Protein AF-A0A660ULT2-F1 (afdb_monomer)

Sequence (397 aa):
MCGIPLDDIYMVLTPLHSQNFIDINDGIITNNRRLVTKPMWFNGTEISDKAQRAIRNEQVTVVAHNTGYIHCFYDTATIDAGRYQHFTQRLGGYLDAKLTHLNFANFLRSEGEYQKYFQFCRHRRGERMFVKAESLYGYEHGSRFRIHDETFDKLLADVSEEDYSPYQIEGRLCCEQLIGFAEYESIDIQNPQDKKKFATFISPFAQQDAEQCIRDLAEFLRVVPRLPQSPQEYKTADPIKLDPSWSREQVIEYLESIRDTNITADLAFYAYRDMTRCDWRPFVKAAIERCPVSIEKFADDSLEETYRQLIAMPNESIYDGPRLAQPDEVVNFNTGDGIEKAFTLANIIRKRNPDQPVKIDIHEKQDVVKTEKDYAFTTSKGLEQQIKISTDGIKVC

Secondary structure (DSSP, 8-state):
-----GGGEEEEE-SS-EEEEE-STT-EEEETTEEEEHHHHTS--HHHHHHHHHHHHSB--EEEETTEEEESS-SEE-S-HHHHHHHHHHHHHHTB----HHHHHHHHHH-GGGGGGEEEEEEETTEEEEEEHHHHHHHHHTSS--TTSTTHHHHHHHS-GGG-BSSPPTT-EEHHHHHHHHHHTT--TTSHHHHHHHHHHHHHHHGGGHHHHHHHHHHHHB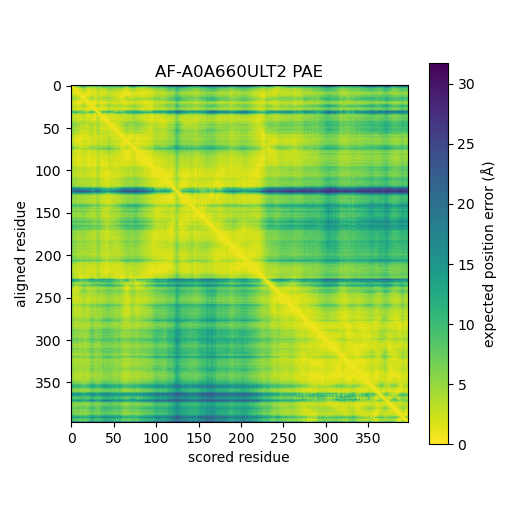---BPPPPPSEEPP-PPP---TT--HHHHHHHHHHTTTT-HHHHHHHHHHTBTTTS-HHHHHHHHHHS-HHHHHHTTTS-HHHHHHHHHHS-S--SS-TTB---HHHHHHHT---HHHHHHHHHHHHHHH-TTS-EEEEEETTEEEEESSSEEEEE--S---EEEEEETTEEEE-

Radius of gyration: 28.78 Å; Cα contacts (8 Å, |Δi|>4): 660; chains: 1; bounding box: 61×51×86 Å

Foldseek 3Di:
DPQQFLLQWKWFDFPVFIWIWGNDDLIWIDGPPDIAALCNCLQQDPVNVVVCCPQQPTARQWIAGLFWIFGQPALETRHDPVSVVVVLVSVQSSQAADDDQRSVQSLCSNVVVCQQQAWEWDQDPNAIKIARSNLLVVLVVVDPAGGPDPRNVVSVVPRDPVRIDSDDDPLHDYSVVLVVVCVVVVQDLLDPVSLVVSLVVSCSRCPPCSSVSSVSSSCSRGRDGNYRDNRNYHDGADGDGDRSPDDPVRSLVSLLVCVVRDVVSVVVCVVQQQVVRDDCQVVLCCQQPPQVQLLVVCVPPDLVRLLVQLQVFAQDQPDDALHADRLNCCVVVSHYHQVNSLSSSVNNVCVVPVAFKWKWFDAQFKIWTDGVDIRIGTGNRRDGWIWIQHPVGIDID

Nearest PDB structures (foldseek):
  4x5y-assembly1_A  TM=3.489E-01  e=6.558E-01  Homo sapiens
  6s2k-assembly2_B  TM=3.543E-01  e=1.727E+00  Homo sapiens
  3isr-assembly1_B  TM=3.098E-01  e=1.924E+00  Cytophaga hutchinsonii ATCC 33406
  5usl-assembly2_A  TM=3.147E-01  e=4.550E+00  Orthopoxvirus vaccinia

Structure (mmCIF, N/CA/C/O backbone):
data_AF-A0A660ULT2-F1
#
_entry.id   AF-A0A660ULT2-F1
#
loop_
_atom_site.group_PDB
_atom_site.id
_atom_site.type_symbol
_atom_site.label_atom_id
_atom_site.label_alt_id
_atom_site.label_comp_id
_atom_site.label_asym_id
_atom_site.label_entity_id
_atom_site.label_seq_id
_atom_site.pdbx_PDB_ins_code
_atom_site.Cartn_x
_atom_site.Cartn_y
_atom_site.Cartn_z
_atom_site.occupancy
_atom_site.B_iso_or_equiv
_atom_site.auth_seq_id
_atom_site.auth_comp_id
_atom_site.auth_asym_id
_atom_site.auth_atom_id
_atom_site.pdbx_PDB_model_num
ATOM 1 N N . MET A 1 1 ? -20.373 -5.732 -3.656 1.00 53.84 1 MET A N 1
ATOM 2 C CA . MET A 1 1 ? -19.097 -6.406 -3.327 1.00 53.84 1 MET A CA 1
ATOM 3 C C . MET A 1 1 ? -18.417 -6.821 -4.624 1.00 53.84 1 MET A C 1
ATOM 5 O O . MET A 1 1 ? -19.130 -7.184 -5.547 1.00 53.84 1 MET A O 1
ATOM 9 N N . CYS A 1 2 ? -17.086 -6.743 -4.724 1.00 67.62 2 CYS A N 1
ATOM 10 C CA . CYS A 1 2 ? -16.345 -7.010 -5.972 1.00 67.62 2 CYS A CA 1
ATOM 11 C C . CYS A 1 2 ? -16.186 -8.506 -6.317 1.00 67.62 2 CYS A C 1
ATOM 13 O O . CYS A 1 2 ? -15.529 -8.823 -7.300 1.00 67.62 2 CYS A O 1
ATOM 15 N N . GLY A 1 3 ? -16.765 -9.414 -5.519 1.00 82.75 3 GLY A N 1
ATOM 16 C CA . GLY A 1 3 ? -16.809 -10.852 -5.810 1.00 82.75 3 GLY A CA 1
ATOM 17 C C . GLY A 1 3 ? -15.472 -11.591 -5.696 1.00 82.75 3 GLY A C 1
ATOM 18 O O . GLY A 1 3 ? -15.374 -12.710 -6.182 1.00 82.75 3 GLY A O 1
ATOM 19 N N . ILE A 1 4 ? -14.453 -10.979 -5.086 1.00 88.00 4 ILE A N 1
ATOM 20 C CA . ILE A 1 4 ? -13.114 -11.566 -4.951 1.00 88.00 4 ILE A CA 1
ATOM 21 C C . ILE A 1 4 ? -13.084 -12.468 -3.703 1.00 88.00 4 ILE A C 1
ATOM 23 O O . ILE A 1 4 ? -13.373 -11.964 -2.612 1.00 88.00 4 ILE A O 1
ATOM 27 N N . PRO A 1 5 ? -12.761 -13.767 -3.835 1.00 91.12 5 PRO A N 1
ATOM 28 C CA . PRO A 1 5 ? -12.602 -14.676 -2.702 1.00 91.12 5 PRO A CA 1
ATOM 29 C C . PRO A 1 5 ? -11.465 -14.254 -1.766 1.00 91.12 5 PRO A C 1
ATOM 31 O O . PRO A 1 5 ? -10.470 -13.678 -2.200 1.00 91.12 5 PRO A O 1
ATOM 34 N N . LEU A 1 6 ? -11.568 -14.604 -0.478 1.00 91.25 6 LEU A N 1
ATOM 35 C CA . LEU A 1 6 ? -10.470 -14.369 0.468 1.00 91.25 6 LEU A CA 1
ATOM 36 C C . LEU A 1 6 ? -9.196 -15.162 0.130 1.00 91.25 6 LEU A C 1
ATOM 38 O O . LEU A 1 6 ? -8.112 -14.710 0.484 1.00 91.25 6 LEU A O 1
ATOM 42 N N . ASP A 1 7 ? -9.327 -16.298 -0.562 1.00 92.81 7 ASP A N 1
ATOM 43 C CA . ASP A 1 7 ? -8.207 -17.134 -1.029 1.00 92.81 7 ASP A CA 1
ATOM 44 C C . ASP A 1 7 ? -7.243 -16.388 -1.969 1.00 92.81 7 ASP A C 1
ATOM 46 O O . ASP A 1 7 ? -6.097 -16.808 -2.136 1.00 92.81 7 ASP A O 1
ATOM 50 N N . ASP A 1 8 ? -7.711 -15.298 -2.584 1.00 94.75 8 ASP A N 1
ATOM 51 C CA . ASP A 1 8 ? -6.944 -14.485 -3.526 1.00 94.75 8 ASP A CA 1
ATOM 52 C C . ASP A 1 8 ? -6.458 -13.172 -2.886 1.00 94.75 8 ASP A C 1
ATOM 54 O O . ASP A 1 8 ? -5.926 -12.307 -3.580 1.00 94.75 8 ASP A O 1
ATOM 58 N N . ILE A 1 9 ? -6.652 -12.968 -1.575 1.00 95.38 9 ILE A N 1
ATOM 59 C CA . ILE A 1 9 ? -6.327 -11.710 -0.887 1.00 95.38 9 ILE A CA 1
ATOM 60 C C . ILE A 1 9 ? -5.317 -11.954 0.232 1.00 95.38 9 ILE A C 1
ATOM 62 O O . ILE A 1 9 ? -5.575 -12.656 1.207 1.00 95.38 9 ILE A O 1
ATOM 66 N N . TYR A 1 10 ? -4.187 -11.260 0.136 1.00 96.88 10 TYR A N 1
ATOM 67 C CA . TYR A 1 10 ? -3.140 -11.242 1.148 1.00 96.88 10 TYR A CA 1
ATOM 68 C C . TYR A 1 10 ? -3.022 -9.846 1.745 1.00 96.88 10 TYR A C 1
ATOM 70 O O . TYR A 1 10 ? -2.784 -8.874 1.028 1.00 96.88 10 TYR A O 1
ATOM 78 N N . MET A 1 11 ? -3.136 -9.730 3.063 1.00 95.62 11 MET A N 1
ATOM 79 C CA . MET A 1 11 ? -2.822 -8.488 3.763 1.00 95.62 11 MET A CA 1
ATOM 80 C C . MET A 1 11 ? -1.318 -8.419 4.019 1.00 95.62 11 MET A C 1
ATOM 82 O O . MET A 1 11 ? -0.746 -9.325 4.619 1.00 95.62 11 MET A O 1
ATOM 86 N N . VAL A 1 12 ? -0.691 -7.329 3.594 1.00 95.69 12 VAL A N 1
ATOM 87 C CA . VAL A 1 12 ? 0.731 -7.024 3.755 1.00 95.69 12 VAL A CA 1
ATOM 88 C C . VAL A 1 12 ? 0.842 -5.827 4.690 1.00 95.69 12 VAL A C 1
ATOM 90 O O . VAL A 1 12 ? 0.453 -4.710 4.342 1.00 95.69 12 VAL A O 1
ATOM 93 N N . LEU A 1 13 ? 1.332 -6.065 5.903 1.00 94.25 13 LEU A N 1
ATOM 94 C CA . LEU A 1 13 ? 1.375 -5.067 6.967 1.00 94.25 13 LEU A CA 1
ATOM 95 C C . LEU A 1 13 ? 2.821 -4.690 7.278 1.00 94.25 13 LEU A C 1
ATOM 97 O O . LEU A 1 13 ? 3.690 -5.552 7.402 1.00 94.25 13 LEU A O 1
ATOM 101 N N . THR A 1 14 ? 3.060 -3.397 7.432 1.00 93.44 14 THR A N 1
ATOM 102 C CA . THR A 1 14 ? 4.305 -2.804 7.923 1.00 93.44 14 THR A CA 1
ATOM 103 C C . THR A 1 14 ? 4.004 -2.033 9.219 1.00 93.44 14 THR A C 1
ATOM 105 O O . THR A 1 14 ? 2.837 -1.884 9.590 1.00 93.44 14 THR A O 1
ATOM 108 N N . PRO A 1 15 ? 5.011 -1.500 9.939 1.00 88.69 15 PRO A N 1
ATOM 109 C CA . PRO A 1 15 ? 4.762 -0.711 11.148 1.00 88.69 15 PRO A CA 1
ATOM 110 C C . PRO A 1 15 ? 3.913 0.547 10.918 1.00 88.69 15 PRO A C 1
ATOM 112 O O . PRO A 1 15 ? 3.295 1.038 11.859 1.00 88.69 15 PRO A O 1
ATOM 115 N N . LEU A 1 16 ? 3.914 1.087 9.695 1.00 87.00 16 LEU A N 1
ATOM 116 C CA . LEU A 1 16 ? 3.269 2.361 9.364 1.00 87.00 16 LEU A CA 1
ATOM 117 C C . LEU A 1 16 ? 2.103 2.216 8.381 1.00 87.00 16 LEU A C 1
ATOM 119 O O . LEU A 1 16 ? 1.272 3.119 8.293 1.00 87.00 16 LEU A O 1
ATOM 123 N N . HIS A 1 17 ? 2.033 1.113 7.633 1.00 88.88 17 HIS A N 1
ATOM 124 C CA . HIS A 1 17 ? 1.099 0.968 6.525 1.00 88.88 17 HIS A CA 1
ATOM 125 C C . HIS A 1 17 ? 0.483 -0.428 6.464 1.00 88.88 17 HIS A C 1
ATOM 127 O O . HIS A 1 17 ? 1.099 -1.435 6.804 1.00 88.88 17 HIS A O 1
ATOM 133 N N . SER A 1 18 ? -0.741 -0.481 5.947 1.00 89.00 18 SER A N 1
ATOM 134 C CA . SER A 1 18 ? -1.387 -1.706 5.499 1.00 89.00 18 SER A CA 1
ATOM 135 C C . SER A 1 18 ? -1.649 -1.626 3.999 1.00 89.00 18 SER A C 1
ATOM 137 O O . SER A 1 18 ? -2.058 -0.591 3.458 1.00 89.00 18 SER A O 1
ATOM 139 N N . GLN A 1 19 ? -1.381 -2.727 3.312 1.00 93.06 19 GLN A N 1
ATOM 140 C CA . GLN A 1 19 ? -1.685 -2.920 1.903 1.00 93.06 19 GLN A CA 1
ATOM 141 C C . GLN A 1 19 ? -2.324 -4.295 1.729 1.00 93.06 19 GLN A C 1
ATOM 143 O O . GLN A 1 19 ? -2.061 -5.201 2.513 1.00 93.06 19 GLN A O 1
ATOM 148 N N . ASN A 1 20 ? -3.143 -4.466 0.697 1.00 94.94 20 ASN A N 1
ATOM 149 C CA . ASN A 1 20 ? -3.582 -5.795 0.275 1.00 94.94 20 ASN A CA 1
ATOM 150 C C . ASN A 1 20 ? -2.969 -6.098 -1.082 1.00 94.94 20 ASN A C 1
ATOM 152 O O . ASN A 1 20 ? -3.043 -5.256 -1.977 1.00 94.94 20 ASN A O 1
ATOM 156 N N . PHE A 1 21 ? -2.399 -7.284 -1.233 1.00 96.88 21 PHE A N 1
ATOM 157 C CA . PHE A 1 21 ? -2.080 -7.866 -2.523 1.00 96.88 21 PHE A CA 1
ATOM 158 C C . PHE A 1 21 ? -3.219 -8.801 -2.920 1.00 96.88 21 PHE A C 1
ATOM 160 O O . PHE A 1 21 ? -3.549 -9.731 -2.186 1.00 96.88 21 PHE A O 1
ATOM 167 N N . ILE A 1 22 ? -3.832 -8.524 -4.063 1.00 96.31 22 ILE A N 1
ATOM 168 C CA . ILE A 1 22 ? -4.919 -9.309 -4.630 1.00 96.31 22 ILE A CA 1
ATOM 169 C C . ILE A 1 22 ? -4.353 -10.089 -5.812 1.00 96.31 22 ILE A C 1
ATOM 171 O O . ILE A 1 22 ? -3.901 -9.491 -6.796 1.00 96.31 22 ILE A O 1
ATOM 175 N N . ASP A 1 23 ? -4.380 -11.412 -5.716 1.00 95.88 23 ASP A N 1
ATOM 176 C CA . ASP A 1 23 ? -3.823 -12.323 -6.705 1.00 95.88 23 ASP A CA 1
ATOM 177 C C . ASP A 1 23 ? -4.794 -12.594 -7.860 1.00 95.88 23 ASP A C 1
ATOM 179 O O . ASP A 1 23 ? -5.289 -13.697 -8.066 1.00 95.88 23 ASP A O 1
ATOM 183 N N . ILE A 1 24 ? -5.065 -11.552 -8.641 1.00 92.69 24 ILE A N 1
ATOM 184 C CA . ILE A 1 24 ? -5.845 -11.646 -9.877 1.00 92.69 24 ILE A CA 1
ATOM 185 C C . ILE A 1 24 ? -5.039 -11.094 -11.050 1.00 92.69 24 ILE A C 1
ATOM 187 O O . ILE A 1 24 ? -4.365 -10.071 -10.925 1.00 92.69 24 ILE A O 1
ATOM 191 N N . ASN A 1 25 ? -5.127 -11.743 -12.214 1.00 91.56 25 ASN A N 1
ATOM 192 C CA . ASN A 1 25 ? -4.353 -11.392 -13.412 1.00 91.56 25 ASN A CA 1
ATOM 193 C C . ASN A 1 25 ? -2.836 -11.331 -13.125 1.00 91.56 25 ASN A C 1
ATOM 195 O O . ASN A 1 25 ? -2.246 -12.343 -12.758 1.00 91.56 25 ASN A O 1
ATOM 199 N N . ASP A 1 26 ? -2.206 -10.160 -13.259 1.00 92.75 26 ASP A N 1
ATOM 200 C CA . ASP A 1 26 ? -0.787 -9.924 -12.939 1.00 92.75 26 ASP A CA 1
ATOM 201 C C . ASP A 1 26 ? -0.552 -9.444 -11.494 1.00 92.75 26 ASP A C 1
ATOM 203 O O . ASP A 1 26 ? 0.577 -9.122 -11.123 1.00 92.75 26 ASP A O 1
ATOM 207 N N . GLY A 1 27 ? -1.611 -9.386 -10.684 1.00 95.19 27 GLY A N 1
ATOM 208 C CA . GLY A 1 27 ? -1.611 -8.870 -9.321 1.00 95.19 27 GLY A CA 1
ATOM 209 C C . GLY A 1 27 ? -2.088 -7.419 -9.233 1.00 95.19 27 GLY A C 1
ATOM 210 O O . GLY A 1 27 ? -1.923 -6.609 -10.153 1.00 95.19 27 GLY A O 1
ATOM 211 N N . ILE A 1 28 ? -2.691 -7.087 -8.094 1.00 95.50 28 ILE A N 1
ATOM 212 C CA . ILE A 1 28 ? -3.147 -5.737 -7.760 1.00 95.50 28 ILE A CA 1
ATOM 213 C C . ILE A 1 28 ? -2.756 -5.432 -6.320 1.00 95.50 28 ILE A C 1
ATOM 215 O O . ILE A 1 28 ? -3.040 -6.221 -5.425 1.00 95.50 28 ILE A O 1
ATOM 219 N N . ILE A 1 29 ? -2.164 -4.264 -6.077 1.00 94.69 29 ILE A N 1
ATOM 220 C CA . ILE A 1 29 ? -1.957 -3.759 -4.718 1.00 94.69 29 ILE A CA 1
ATOM 221 C C . ILE A 1 29 ? -2.985 -2.682 -4.408 1.00 94.69 29 ILE A C 1
ATOM 223 O O . ILE A 1 29 ? -3.117 -1.696 -5.132 1.00 94.69 29 ILE A O 1
ATOM 227 N N . THR A 1 30 ? -3.692 -2.842 -3.294 1.00 91.25 30 THR A N 1
ATOM 228 C CA . THR A 1 30 ? -4.586 -1.815 -2.755 1.00 91.25 30 THR A CA 1
ATOM 229 C C . THR A 1 30 ? -4.020 -1.217 -1.476 1.00 91.25 30 THR A C 1
ATOM 231 O O . THR A 1 30 ? -3.455 -1.939 -0.656 1.00 91.25 30 THR A O 1
ATOM 234 N N . ASN A 1 31 ? -4.208 0.083 -1.275 1.00 81.50 31 ASN A N 1
ATOM 235 C CA . ASN A 1 31 ? -4.031 0.745 0.020 1.00 81.50 31 ASN A CA 1
ATOM 236 C C . ASN A 1 31 ? -5.267 1.604 0.345 1.00 81.50 31 ASN A C 1
ATOM 238 O O . ASN A 1 31 ? -6.187 1.676 -0.468 1.00 81.50 31 ASN A O 1
ATOM 242 N N . ASN A 1 32 ? -5.259 2.306 1.486 1.00 67.81 32 ASN A N 1
ATOM 243 C CA . ASN A 1 32 ? -6.368 3.132 2.000 1.00 67.81 32 ASN A CA 1
ATOM 244 C C . ASN A 1 32 ? -7.081 4.052 0.984 1.00 67.81 32 ASN A C 1
ATOM 246 O O . ASN A 1 32 ? -8.188 4.499 1.270 1.00 67.81 32 ASN A O 1
ATOM 250 N N . ARG A 1 33 ? -6.473 4.401 -0.161 1.00 73.38 33 ARG A N 1
ATOM 251 C CA . ARG A 1 33 ? -7.093 5.281 -1.172 1.00 73.38 33 ARG A CA 1
ATOM 252 C C . ARG A 1 33 ? -6.867 4.862 -2.625 1.00 73.38 33 ARG A C 1
ATOM 254 O O . ARG A 1 33 ? -7.247 5.612 -3.521 1.00 73.38 33 ARG A O 1
ATOM 261 N N . ARG A 1 34 ? -6.177 3.749 -2.891 1.00 82.88 34 ARG A N 1
ATOM 262 C CA . ARG A 1 34 ? -5.685 3.435 -4.243 1.00 82.88 34 ARG A CA 1
ATOM 263 C C . ARG A 1 34 ? -5.781 1.955 -4.551 1.00 82.88 34 ARG A C 1
ATOM 265 O O . ARG A 1 34 ? -5.503 1.123 -3.695 1.00 82.88 34 ARG A O 1
ATOM 272 N N . LEU A 1 35 ? -6.085 1.673 -5.810 1.00 90.12 35 LEU A N 1
ATOM 273 C CA . LEU A 1 35 ? -5.915 0.381 -6.451 1.00 90.12 35 LEU A CA 1
ATOM 274 C C . LEU A 1 35 ? -4.828 0.557 -7.510 1.00 90.12 35 LEU A C 1
ATOM 276 O O . LEU A 1 35 ? -4.935 1.438 -8.362 1.00 90.12 35 LEU A O 1
ATOM 280 N N . VAL A 1 36 ? -3.766 -0.236 -7.419 1.00 93.12 36 VAL A N 1
ATOM 281 C CA . VAL A 1 36 ? -2.582 -0.118 -8.268 1.00 93.12 36 VAL A CA 1
ATOM 282 C C . VAL A 1 36 ? -2.376 -1.444 -8.981 1.00 93.12 36 VAL A C 1
ATOM 284 O O . VAL A 1 36 ? -2.133 -2.471 -8.352 1.00 93.12 36 VAL A O 1
ATOM 287 N N . THR A 1 37 ? -2.528 -1.425 -10.301 1.00 94.69 37 THR A N 1
ATOM 288 C CA . THR A 1 37 ? -2.190 -2.557 -11.167 1.00 94.69 37 THR A CA 1
ATOM 289 C C . THR A 1 37 ? -0.696 -2.550 -11.473 1.00 94.69 37 THR A C 1
ATOM 291 O O . THR A 1 37 ? -0.024 -1.528 -11.316 1.00 94.69 37 THR A O 1
ATOM 294 N N . LYS A 1 38 ? -0.169 -3.663 -11.986 1.00 95.00 38 LYS A N 1
ATOM 295 C CA . LYS A 1 38 ? 1.243 -3.752 -12.368 1.00 95.00 38 LYS A CA 1
ATOM 296 C C . LYS A 1 38 ? 1.686 -2.660 -13.368 1.00 95.00 38 LYS A C 1
ATOM 298 O O . LYS A 1 38 ? 2.703 -2.021 -13.108 1.00 95.00 38 LYS A O 1
ATOM 303 N N . PRO A 1 39 ? 0.939 -2.336 -14.446 1.00 93.44 39 PRO A N 1
ATOM 304 C CA . PRO A 1 39 ? 1.295 -1.208 -15.314 1.00 93.44 39 PRO A CA 1
ATOM 305 C C . PRO A 1 39 ? 1.318 0.141 -14.588 1.00 93.44 39 PRO A C 1
ATOM 307 O O . PRO A 1 39 ? 2.191 0.962 -14.850 1.00 93.44 39 PRO A O 1
ATOM 310 N N . MET A 1 40 ? 0.389 0.374 -13.652 1.00 93.44 40 MET A N 1
ATOM 311 C CA . MET A 1 40 ? 0.394 1.594 -12.840 1.00 93.44 40 MET A CA 1
ATOM 312 C C . MET A 1 40 ? 1.617 1.640 -11.922 1.00 93.44 40 MET A C 1
ATOM 314 O O . MET A 1 40 ? 2.221 2.699 -11.788 1.00 93.44 40 MET A O 1
ATOM 318 N N . TRP A 1 41 ? 2.013 0.505 -11.340 1.00 94.75 41 TRP A N 1
ATOM 319 C CA . TRP A 1 41 ? 3.169 0.399 -10.448 1.00 94.75 41 TRP A CA 1
ATOM 320 C C . TRP A 1 41 ? 4.452 0.924 -11.098 1.00 94.75 41 TRP A C 1
ATOM 322 O O . TRP A 1 41 ? 5.180 1.678 -10.462 1.00 94.75 41 TRP A O 1
ATOM 332 N N . PHE A 1 42 ? 4.676 0.607 -12.376 1.00 95.12 42 PHE A N 1
ATOM 333 C CA . PHE A 1 42 ? 5.872 0.990 -13.133 1.00 95.12 42 PHE A CA 1
ATOM 334 C C . PHE A 1 42 ? 5.643 2.142 -14.115 1.00 95.12 42 PHE A C 1
ATOM 336 O O . PHE A 1 42 ? 6.375 2.245 -15.090 1.00 95.12 42 PHE A O 1
ATOM 343 N N . ASN A 1 43 ? 4.642 3.006 -13.917 1.00 93.56 43 ASN A N 1
ATOM 344 C CA . ASN A 1 43 ? 4.364 4.101 -14.859 1.00 93.56 43 ASN A CA 1
ATOM 345 C C . ASN A 1 43 ? 5.214 5.371 -14.636 1.00 93.56 43 ASN A C 1
ATOM 347 O O . ASN A 1 43 ? 5.023 6.346 -15.367 1.00 93.56 43 ASN A O 1
ATOM 351 N N . GLY A 1 44 ? 6.104 5.383 -13.637 1.00 92.12 44 GLY A N 1
ATOM 352 C CA . GLY A 1 44 ? 7.018 6.497 -13.357 1.00 92.12 44 GLY A CA 1
ATOM 353 C C . GLY A 1 44 ? 6.335 7.804 -12.956 1.00 92.12 44 GLY A C 1
ATOM 354 O O . GLY A 1 44 ? 6.756 8.869 -13.388 1.00 92.12 44 GLY A O 1
ATOM 355 N N . THR A 1 45 ? 5.219 7.733 -12.226 1.00 91.06 45 THR A N 1
ATOM 356 C CA . THR A 1 45 ? 4.530 8.921 -11.698 1.00 91.06 45 THR A CA 1
ATOM 357 C C . THR A 1 45 ? 4.724 9.042 -10.191 1.00 91.06 45 THR A C 1
ATOM 359 O O . THR A 1 45 ? 4.801 8.033 -9.495 1.00 91.06 45 THR A O 1
ATOM 362 N N . GLU A 1 46 ? 4.635 10.265 -9.662 1.00 87.56 46 GLU A N 1
ATOM 363 C CA . GLU A 1 46 ? 4.713 10.531 -8.215 1.00 87.56 46 GLU A CA 1
ATOM 364 C C . GLU A 1 46 ? 3.680 9.716 -7.402 1.00 87.56 46 GLU A C 1
ATOM 366 O O . GLU A 1 46 ? 3.891 9.347 -6.243 1.00 87.56 46 GLU A O 1
ATOM 371 N N . ILE A 1 47 ? 2.521 9.416 -8.004 1.00 86.31 47 ILE A N 1
ATOM 372 C CA . ILE A 1 47 ? 1.491 8.571 -7.385 1.00 86.31 47 ILE A CA 1
ATOM 373 C C . ILE A 1 47 ? 2.005 7.143 -7.196 1.00 86.31 47 ILE A C 1
ATOM 375 O O . ILE A 1 47 ? 1.734 6.536 -6.153 1.00 86.31 47 ILE A O 1
ATOM 379 N N . SER A 1 48 ? 2.732 6.621 -8.180 1.00 87.75 48 SER A N 1
ATOM 380 C CA . SER A 1 48 ? 3.330 5.293 -8.126 1.00 87.75 48 SER A CA 1
ATOM 381 C C . SER A 1 48 ? 4.434 5.245 -7.086 1.00 87.75 48 SER A C 1
ATOM 383 O O . SER A 1 48 ? 4.377 4.371 -6.228 1.00 87.75 48 SER A O 1
ATOM 385 N N . ASP A 1 49 ? 5.315 6.240 -7.015 1.00 86.44 49 ASP A N 1
ATOM 386 C CA . ASP A 1 49 ? 6.365 6.296 -5.983 1.00 86.44 49 ASP A CA 1
ATOM 387 C C . ASP A 1 49 ? 5.772 6.284 -4.570 1.00 86.44 49 ASP A C 1
ATOM 389 O O . ASP A 1 49 ? 6.177 5.511 -3.693 1.00 86.44 49 ASP A O 1
ATOM 393 N N . LYS A 1 50 ? 4.709 7.073 -4.360 1.00 87.81 50 LYS A N 1
ATOM 394 C CA . LYS A 1 50 ? 3.952 7.075 -3.100 1.00 87.81 50 LYS A CA 1
ATOM 395 C C . LYS A 1 50 ? 3.304 5.720 -2.802 1.00 87.81 50 LYS A C 1
ATOM 397 O O . LYS A 1 50 ? 3.155 5.381 -1.631 1.00 87.81 50 LYS A O 1
ATOM 402 N N . ALA A 1 51 ? 2.874 4.968 -3.816 1.00 86.94 51 ALA A N 1
ATOM 403 C CA . ALA A 1 51 ? 2.311 3.629 -3.638 1.00 86.94 51 ALA A CA 1
ATOM 404 C C . ALA A 1 51 ? 3.385 2.567 -3.340 1.00 86.94 51 ALA A C 1
ATOM 406 O O . ALA A 1 51 ? 3.122 1.643 -2.567 1.00 86.94 51 ALA A O 1
ATOM 407 N N . GLN A 1 52 ? 4.589 2.724 -3.898 1.00 90.31 52 GLN A N 1
ATOM 408 C CA . GLN A 1 52 ? 5.724 1.821 -3.694 1.00 90.31 52 GLN A CA 1
ATOM 409 C C . GLN A 1 52 ? 6.394 1.988 -2.325 1.00 90.31 52 GLN A C 1
ATOM 411 O O . GLN A 1 52 ? 6.976 1.031 -1.815 1.00 90.31 52 GLN A O 1
ATOM 416 N N . ARG A 1 53 ? 6.309 3.185 -1.722 1.00 88.38 53 ARG A N 1
ATOM 417 C CA . ARG A 1 53 ? 7.054 3.580 -0.511 1.00 88.38 53 ARG A CA 1
ATOM 418 C C . ARG A 1 53 ? 7.086 2.519 0.592 1.00 88.38 53 ARG A C 1
ATOM 420 O O . ARG A 1 53 ? 8.167 2.232 1.094 1.00 88.38 53 ARG A O 1
ATOM 427 N N . ALA A 1 54 ? 5.933 1.968 0.975 1.00 89.88 54 ALA A N 1
ATOM 428 C CA . ALA A 1 54 ? 5.854 1.017 2.085 1.00 89.88 54 ALA A CA 1
ATOM 429 C C . ALA A 1 54 ? 6.631 -0.273 1.772 1.00 89.88 54 ALA A C 1
ATOM 431 O O . ALA A 1 54 ? 7.566 -0.624 2.483 1.00 89.88 54 ALA A O 1
ATOM 432 N N . ILE A 1 55 ? 6.313 -0.932 0.656 1.00 91.69 55 ILE A N 1
ATOM 433 C CA . ILE A 1 55 ? 6.974 -2.177 0.239 1.00 91.69 55 ILE A CA 1
ATOM 434 C C . ILE A 1 55 ? 8.468 -1.983 -0.059 1.00 91.69 55 ILE A C 1
ATOM 436 O O . ILE A 1 55 ? 9.263 -2.873 0.241 1.00 91.69 55 ILE A O 1
ATOM 440 N N . ARG A 1 56 ? 8.859 -0.836 -0.629 1.00 91.75 56 ARG A N 1
ATOM 441 C CA . ARG A 1 56 ? 10.258 -0.549 -0.981 1.00 91.75 56 ARG A CA 1
ATOM 442 C C . ARG A 1 56 ? 11.118 -0.264 0.254 1.00 91.75 56 ARG A C 1
ATOM 444 O O . ARG A 1 56 ? 12.246 -0.738 0.332 1.00 91.75 56 ARG A O 1
ATOM 451 N N . ASN A 1 57 ? 10.591 0.491 1.221 1.00 92.19 57 ASN A N 1
ATOM 452 C CA . ASN A 1 57 ? 11.411 1.103 2.274 1.00 92.19 57 ASN A CA 1
ATOM 453 C C . ASN A 1 57 ? 11.141 0.579 3.685 1.00 92.19 57 ASN A C 1
ATOM 455 O O . ASN A 1 57 ? 11.872 0.940 4.608 1.00 92.19 57 ASN A O 1
ATOM 459 N N . GLU A 1 58 ? 10.139 -0.276 3.895 1.00 94.31 58 GLU A N 1
ATOM 460 C CA . GLU A 1 58 ? 9.742 -0.759 5.225 1.00 94.31 58 GLU A CA 1
ATOM 461 C C . GLU A 1 58 ? 9.935 -2.276 5.351 1.00 94.31 58 GLU A C 1
ATOM 463 O O . GLU A 1 58 ? 10.166 -2.984 4.370 1.00 94.31 58 GLU A O 1
ATOM 468 N N . GLN A 1 59 ? 9.977 -2.767 6.588 1.00 95.12 59 GLN A N 1
ATOM 469 C CA . GLN A 1 59 ? 9.931 -4.198 6.868 1.00 95.12 59 GLN A CA 1
ATOM 470 C C . GLN A 1 59 ? 8.463 -4.613 6.851 1.00 95.12 59 GLN A C 1
ATOM 472 O O . GLN A 1 59 ? 7.661 -4.033 7.584 1.00 95.12 59 GLN A O 1
ATOM 477 N N . VAL A 1 60 ? 8.112 -5.627 6.061 1.00 96.06 60 VAL A N 1
ATOM 478 C CA . VAL A 1 60 ? 6.803 -6.266 6.198 1.00 96.06 60 VAL A CA 1
ATOM 479 C C . VAL A 1 60 ? 6.835 -7.062 7.497 1.00 96.06 60 VAL A C 1
ATOM 481 O O . VAL A 1 60 ? 7.634 -7.988 7.657 1.00 96.06 60 VAL A O 1
ATOM 484 N N . THR A 1 61 ? 6.018 -6.640 8.458 1.00 95.69 61 THR A N 1
ATOM 485 C CA . THR A 1 61 ? 5.932 -7.238 9.789 1.00 95.69 61 THR A CA 1
ATOM 486 C C . THR A 1 61 ? 4.982 -8.414 9.806 1.00 95.69 61 THR A C 1
ATOM 488 O O . THR A 1 61 ? 5.281 -9.397 10.476 1.00 95.69 61 THR A O 1
ATOM 491 N N . VAL A 1 62 ? 3.875 -8.337 9.062 1.00 95.44 62 VAL A N 1
ATOM 492 C CA . VAL A 1 62 ? 2.867 -9.400 8.993 1.00 95.44 62 VAL A CA 1
ATOM 493 C C . VAL A 1 62 ? 2.430 -9.618 7.557 1.00 95.44 62 VAL A C 1
ATOM 495 O O . VAL A 1 62 ? 2.154 -8.658 6.836 1.00 95.44 62 VAL A O 1
ATOM 498 N N . VAL A 1 63 ? 2.302 -10.883 7.172 1.00 96.62 63 VAL A N 1
ATOM 499 C CA . VAL A 1 63 ? 1.475 -11.278 6.030 1.00 96.62 63 VAL A CA 1
ATOM 500 C C . VAL A 1 63 ? 0.331 -12.129 6.561 1.00 96.62 63 VAL A C 1
ATOM 502 O O . VAL A 1 63 ? 0.577 -13.120 7.248 1.00 96.62 63 VAL A O 1
ATOM 505 N N . ALA A 1 64 ? -0.908 -11.729 6.283 1.00 94.88 64 ALA A N 1
ATOM 506 C CA . ALA A 1 64 ? -2.103 -12.458 6.694 1.00 94.88 64 ALA A CA 1
ATOM 507 C C . ALA A 1 64 ? -2.922 -12.902 5.480 1.00 94.88 64 ALA A C 1
ATOM 509 O O . ALA A 1 64 ? -3.024 -12.194 4.479 1.00 94.88 64 ALA A O 1
ATOM 510 N N . HIS A 1 65 ? -3.498 -14.088 5.596 1.00 95.56 65 HIS A N 1
ATOM 511 C CA . HIS A 1 65 ? -4.316 -14.770 4.604 1.00 95.56 65 HIS A CA 1
ATOM 512 C C . HIS A 1 65 ? -5.425 -15.523 5.353 1.00 95.56 65 HIS A C 1
ATOM 514 O O . HIS A 1 65 ? -5.337 -15.721 6.566 1.00 95.56 65 HIS A O 1
ATOM 520 N N . ASN A 1 66 ? -6.476 -15.979 4.675 1.00 94.50 66 ASN A N 1
ATOM 521 C CA . ASN A 1 66 ? -7.567 -16.674 5.367 1.00 94.50 66 ASN A CA 1
ATOM 522 C C . ASN A 1 66 ? -7.139 -17.998 6.029 1.00 94.50 66 ASN A C 1
ATOM 524 O O . ASN A 1 66 ? -7.795 -18.453 6.962 1.00 94.50 66 ASN A O 1
ATOM 528 N N . THR A 1 67 ? -6.028 -18.592 5.590 1.00 94.62 67 THR A N 1
ATOM 529 C CA . THR A 1 67 ? -5.412 -19.772 6.217 1.00 94.62 67 THR A CA 1
ATOM 530 C C . THR A 1 67 ? -4.625 -19.454 7.491 1.00 94.62 67 THR A C 1
ATOM 532 O O . THR A 1 67 ? -4.229 -20.379 8.183 1.00 94.62 67 THR A O 1
ATOM 535 N N . GLY A 1 68 ? -4.327 -18.183 7.778 1.00 94.12 68 GLY A N 1
ATOM 536 C CA . GLY A 1 68 ? -3.522 -17.771 8.931 1.00 94.12 68 GLY A CA 1
ATOM 537 C C . GLY A 1 68 ? -2.564 -16.621 8.619 1.00 94.12 68 GLY A C 1
ATOM 538 O O . GLY A 1 68 ? -2.713 -15.913 7.625 1.00 94.12 68 GLY A O 1
ATOM 539 N N . TYR A 1 69 ? -1.551 -16.427 9.459 1.00 94.56 69 TYR A N 1
ATOM 540 C CA . TYR A 1 69 ? -0.585 -15.336 9.304 1.00 94.56 69 TYR A CA 1
ATOM 541 C C . TYR A 1 69 ? 0.860 -15.785 9.546 1.00 94.56 69 TYR A C 1
ATOM 543 O O . TYR A 1 69 ? 1.119 -16.828 10.148 1.00 94.56 69 TYR A O 1
ATOM 551 N N . ILE A 1 70 ? 1.802 -14.965 9.088 1.00 95.31 70 ILE A N 1
ATOM 552 C CA . ILE A 1 70 ? 3.234 -15.039 9.393 1.00 95.31 70 ILE A CA 1
ATOM 553 C C . ILE A 1 70 ? 3.707 -13.672 9.881 1.00 95.31 70 ILE A C 1
ATOM 555 O O . ILE A 1 70 ? 3.259 -12.642 9.377 1.00 95.31 70 ILE A O 1
ATOM 559 N N . HIS A 1 71 ? 4.599 -13.662 10.870 1.00 95.12 71 HIS A N 1
ATOM 560 C CA . HIS A 1 71 ? 5.075 -12.451 11.530 1.00 95.12 71 HIS A CA 1
ATOM 561 C C . HIS A 1 71 ? 6.606 -12.414 11.559 1.00 95.12 71 HIS A C 1
ATOM 563 O O . HIS A 1 71 ? 7.235 -13.435 11.805 1.00 95.12 71 HIS A O 1
ATOM 569 N N . CYS A 1 72 ? 7.225 -11.248 11.372 1.00 93.31 72 CYS A N 1
ATOM 570 C CA . CYS A 1 72 ? 8.688 -11.138 11.308 1.00 93.31 72 CYS A CA 1
ATOM 571 C C . CYS A 1 72 ? 9.398 -11.327 12.664 1.00 93.31 72 CYS A C 1
ATOM 573 O O . CYS A 1 72 ? 10.608 -11.519 12.690 1.00 93.31 72 CYS A O 1
ATOM 575 N N . PHE A 1 73 ? 8.665 -11.226 13.779 1.00 90.75 73 PHE A N 1
ATOM 576 C CA . PHE A 1 73 ? 9.199 -11.392 15.142 1.00 90.75 73 PHE A CA 1
ATOM 577 C C . PHE A 1 73 ? 8.888 -12.744 15.798 1.00 90.75 73 PHE A C 1
ATOM 579 O O . PHE A 1 73 ? 9.507 -13.058 16.809 1.00 90.75 73 PHE A O 1
ATOM 586 N N . TYR A 1 74 ? 7.902 -13.502 15.305 1.00 90.38 74 TYR A N 1
ATOM 587 C CA . TYR A 1 74 ? 7.474 -14.740 15.965 1.00 90.38 74 TYR A CA 1
ATOM 588 C C . TYR A 1 74 ? 7.995 -15.957 15.209 1.00 90.38 74 TYR A C 1
ATOM 590 O O . TYR A 1 74 ? 7.920 -16.007 13.985 1.00 90.38 74 TYR A O 1
ATOM 598 N N . ASP A 1 75 ? 8.461 -16.960 15.952 1.00 90.44 75 ASP A N 1
ATOM 599 C CA . ASP A 1 75 ? 9.022 -18.196 15.390 1.00 90.44 75 ASP A CA 1
ATOM 600 C C . ASP A 1 75 ? 7.962 -19.166 14.849 1.00 90.44 75 ASP A C 1
ATOM 602 O O . ASP A 1 75 ? 8.299 -20.162 14.210 1.00 90.44 75 ASP A O 1
ATOM 606 N N . THR A 1 76 ? 6.683 -18.887 15.100 1.00 92.25 76 THR A N 1
ATOM 607 C CA . THR A 1 76 ? 5.554 -19.698 14.648 1.00 92.25 76 THR A CA 1
ATOM 608 C C . THR A 1 76 ? 4.707 -18.919 13.649 1.00 92.25 76 THR A C 1
ATOM 610 O O . THR A 1 76 ? 4.308 -17.786 13.926 1.00 92.25 76 THR A O 1
ATOM 613 N N . ALA A 1 77 ? 4.360 -19.554 12.530 1.00 94.69 77 ALA A N 1
ATOM 614 C CA . ALA A 1 77 ? 3.339 -19.063 11.609 1.00 94.69 77 ALA A CA 1
ATOM 615 C C . ALA A 1 77 ? 2.156 -20.028 11.537 1.00 94.69 77 ALA A C 1
ATOM 617 O O . ALA A 1 77 ? 2.320 -21.235 11.709 1.00 94.69 77 ALA A O 1
ATOM 618 N N . THR A 1 78 ? 0.969 -19.494 11.261 1.00 94.38 78 THR A N 1
ATOM 619 C CA . THR A 1 78 ? -0.241 -20.295 11.022 1.00 94.38 78 THR A CA 1
ATOM 620 C C . THR A 1 78 ? -0.679 -20.309 9.568 1.00 94.38 78 THR A C 1
ATOM 622 O O . THR A 1 78 ? -1.467 -21.162 9.175 1.00 94.38 78 THR A O 1
ATOM 625 N N . ILE A 1 79 ? -0.174 -19.371 8.758 1.00 94.75 79 ILE A N 1
ATOM 626 C CA . ILE A 1 79 ? -0.436 -19.352 7.319 1.00 94.75 79 ILE A CA 1
ATOM 627 C C . ILE A 1 7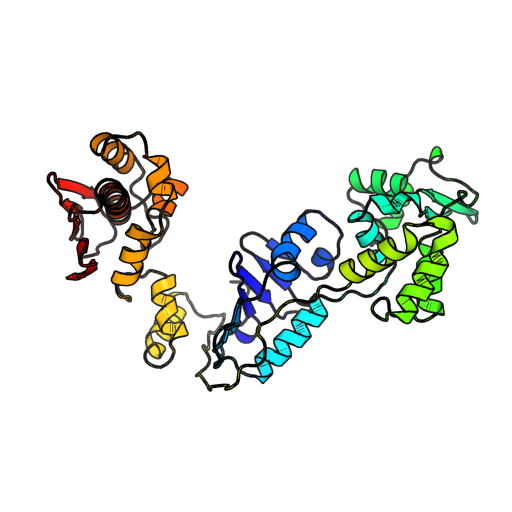9 ? 0.003 -20.676 6.684 1.00 94.75 79 ILE A C 1
ATOM 629 O O . ILE A 1 79 ? 1.058 -21.213 7.022 1.00 94.75 79 ILE A O 1
ATOM 633 N N . ASP A 1 80 ? -0.786 -21.186 5.738 1.00 94.50 80 ASP A N 1
ATOM 634 C CA . ASP A 1 80 ? -0.380 -22.346 4.953 1.00 94.50 80 ASP A CA 1
ATOM 635 C C . ASP A 1 80 ? 0.924 -22.037 4.196 1.00 94.50 80 ASP A C 1
ATOM 637 O O . ASP A 1 80 ? 1.035 -21.025 3.496 1.00 94.50 80 ASP A O 1
ATOM 641 N N . ALA A 1 81 ? 1.926 -22.906 4.347 1.00 94.06 81 ALA A N 1
ATOM 642 C CA . ALA A 1 81 ? 3.256 -22.683 3.784 1.00 94.06 81 ALA A CA 1
ATOM 643 C C . ALA A 1 81 ? 3.228 -22.617 2.246 1.00 94.06 81 ALA A C 1
ATOM 645 O O . ALA A 1 81 ? 3.924 -21.792 1.650 1.00 94.06 81 ALA A O 1
ATOM 646 N N . GLY A 1 82 ? 2.384 -23.434 1.604 1.00 94.94 82 GLY A N 1
ATOM 647 C CA . GLY A 1 82 ? 2.191 -23.412 0.154 1.00 94.94 82 GLY A CA 1
ATOM 648 C C . GLY A 1 82 ? 1.567 -22.099 -0.315 1.00 94.94 82 GLY A C 1
ATOM 649 O O . GLY A 1 82 ? 2.035 -21.501 -1.28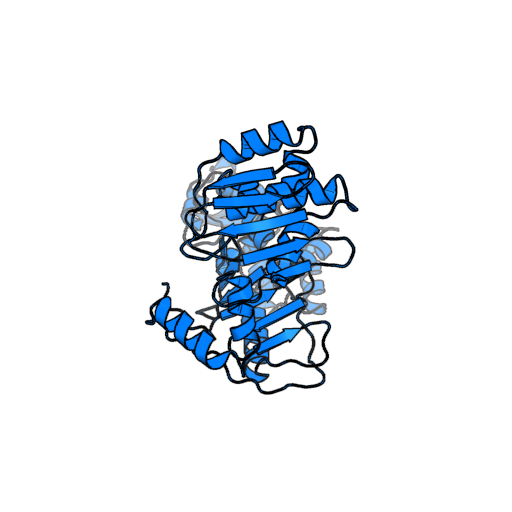5 1.00 94.94 82 GLY A O 1
ATOM 650 N N . ARG A 1 83 ? 0.570 -21.587 0.416 1.00 95.38 83 ARG A N 1
ATOM 651 C CA . ARG A 1 83 ? -0.046 -20.277 0.156 1.00 95.38 83 ARG A CA 1
ATOM 652 C C . ARG A 1 83 ? 0.928 -19.125 0.360 1.00 95.38 83 ARG A C 1
ATOM 654 O O . ARG A 1 83 ? 0.884 -18.180 -0.424 1.00 95.38 83 ARG A O 1
ATOM 661 N N . TYR A 1 84 ? 1.813 -19.191 1.354 1.00 95.88 84 TYR A N 1
ATOM 662 C CA . TYR A 1 84 ? 2.833 -18.160 1.557 1.00 95.88 84 TYR A CA 1
ATOM 663 C C . TYR A 1 84 ? 3.914 -18.175 0.464 1.00 95.88 84 TYR A C 1
ATOM 665 O O . TYR A 1 84 ? 4.332 -17.119 -0.023 1.00 95.88 84 TYR A O 1
ATOM 673 N N . GLN A 1 85 ? 4.336 -19.364 0.027 1.00 95.81 85 GLN A N 1
ATOM 674 C CA . GLN A 1 85 ? 5.263 -19.510 -1.094 1.00 95.81 85 GLN A CA 1
ATOM 675 C C . GLN A 1 85 ? 4.648 -18.981 -2.396 1.00 95.81 85 GLN A C 1
ATOM 677 O O . GLN A 1 85 ? 5.293 -18.214 -3.114 1.00 95.81 85 GLN A O 1
ATOM 682 N N . HIS A 1 86 ? 3.390 -19.340 -2.665 1.00 96.94 86 HIS A N 1
ATOM 683 C CA . HIS A 1 86 ? 2.625 -18.835 -3.805 1.00 96.94 86 HIS A CA 1
ATOM 684 C C . HIS A 1 86 ? 2.537 -17.307 -3.779 1.00 96.94 86 HIS A C 1
ATOM 686 O O . HIS A 1 86 ? 2.942 -16.654 -4.737 1.00 96.94 86 HIS A O 1
ATOM 692 N N . PHE A 1 87 ? 2.133 -16.721 -2.648 1.00 97.19 87 PHE A N 1
ATOM 693 C CA . PHE A 1 87 ? 2.139 -15.271 -2.447 1.00 97.19 87 PHE A CA 1
ATOM 694 C C . PHE A 1 87 ? 3.496 -14.638 -2.758 1.00 97.19 87 PHE A C 1
ATOM 696 O O . PHE A 1 87 ? 3.561 -13.673 -3.513 1.00 97.19 87 PHE A O 1
ATOM 703 N N . THR A 1 88 ? 4.583 -15.188 -2.215 1.00 96.88 88 THR A N 1
ATOM 704 C CA . THR A 1 88 ? 5.934 -14.646 -2.417 1.00 96.88 88 THR A CA 1
ATOM 705 C C . THR A 1 88 ? 6.314 -14.642 -3.899 1.00 96.88 88 THR A C 1
ATOM 707 O O . THR A 1 88 ? 6.852 -13.654 -4.400 1.00 96.88 88 THR A O 1
ATOM 710 N N . GLN A 1 89 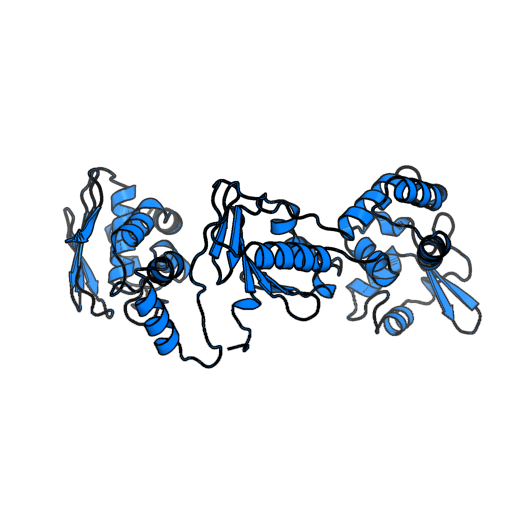? 5.982 -15.713 -4.627 1.00 96.81 89 GLN A N 1
ATOM 711 C CA . GLN A 1 89 ? 6.212 -15.803 -6.068 1.00 96.81 89 GLN A CA 1
ATOM 712 C C . GLN A 1 89 ? 5.363 -14.790 -6.846 1.00 96.81 89 GLN A C 1
ATOM 714 O O . GLN A 1 89 ? 5.874 -14.107 -7.734 1.00 96.81 89 GLN A O 1
ATOM 719 N N . ARG A 1 90 ? 4.071 -14.684 -6.523 1.00 97.81 90 ARG A N 1
ATOM 720 C CA . ARG A 1 90 ? 3.124 -13.805 -7.221 1.00 97.81 90 ARG A CA 1
ATOM 721 C C . ARG A 1 90 ? 3.414 -12.333 -6.961 1.00 97.81 90 ARG A C 1
ATOM 723 O O . ARG A 1 90 ? 3.477 -11.558 -7.912 1.00 97.81 90 ARG A O 1
ATOM 730 N N . LEU A 1 91 ? 3.696 -11.965 -5.713 1.00 97.44 91 LEU A N 1
ATOM 731 C CA . LEU A 1 91 ? 4.143 -10.624 -5.355 1.00 97.44 91 LEU A CA 1
ATOM 732 C C . LEU A 1 91 ? 5.486 -10.301 -6.019 1.00 97.44 91 LEU A C 1
ATOM 734 O O . LEU A 1 91 ? 5.625 -9.230 -6.597 1.00 97.44 91 LEU A O 1
ATOM 738 N N . GLY A 1 92 ? 6.454 -11.223 -5.998 1.00 96.38 92 GLY A N 1
ATOM 739 C CA . GLY A 1 92 ? 7.731 -11.041 -6.695 1.00 96.38 92 GLY A CA 1
ATOM 740 C C . GLY A 1 92 ? 7.542 -10.799 -8.194 1.00 96.38 92 GLY A C 1
ATOM 741 O O . GLY A 1 92 ? 8.132 -9.879 -8.749 1.00 96.38 92 GLY A O 1
ATOM 742 N N . GLY A 1 93 ? 6.649 -11.560 -8.834 1.00 96.81 93 GLY A N 1
ATOM 743 C CA . GLY A 1 93 ? 6.267 -11.352 -10.228 1.00 96.81 93 GLY A CA 1
ATOM 744 C C . GLY A 1 93 ? 5.571 -10.011 -10.470 1.00 96.81 93 GLY A C 1
ATOM 745 O O . GLY A 1 93 ? 5.832 -9.376 -11.485 1.00 96.81 93 GLY A O 1
ATOM 746 N N . TYR A 1 94 ? 4.716 -9.547 -9.558 1.00 97.31 94 TYR A N 1
ATOM 747 C CA . TYR A 1 94 ? 4.092 -8.222 -9.634 1.00 97.31 94 TYR A CA 1
ATOM 748 C C . TYR A 1 94 ? 5.129 -7.093 -9.512 1.00 97.31 94 TYR A C 1
ATOM 750 O O . TYR A 1 94 ? 5.059 -6.115 -10.251 1.00 97.31 94 TYR A O 1
ATOM 758 N N . LEU A 1 95 ? 6.113 -7.256 -8.623 1.00 96.81 95 LEU A N 1
ATOM 759 C CA . LEU A 1 95 ? 7.176 -6.294 -8.316 1.00 96.81 95 LEU A CA 1
ATOM 760 C C . LEU A 1 95 ? 8.376 -6.345 -9.279 1.00 96.81 95 LEU A C 1
ATOM 762 O O . LEU A 1 95 ? 9.371 -5.654 -9.045 1.00 96.81 95 LEU A O 1
ATOM 766 N N . ASP A 1 96 ? 8.276 -7.112 -10.364 1.00 96.62 96 ASP A N 1
ATOM 767 C CA . ASP A 1 96 ? 9.307 -7.262 -11.391 1.00 96.62 96 ASP A CA 1
ATOM 768 C C . ASP A 1 96 ? 8.776 -6.877 -12.780 1.00 96.62 96 ASP A C 1
ATOM 770 O O . ASP A 1 96 ? 7.753 -7.388 -13.252 1.00 96.62 96 ASP A O 1
ATOM 774 N N . ALA A 1 97 ? 9.478 -5.969 -13.452 1.00 96.12 97 ALA A N 1
ATOM 775 C CA . ALA A 1 97 ? 9.190 -5.514 -14.799 1.00 96.12 97 ALA A CA 1
ATOM 776 C C . ALA A 1 97 ? 10.367 -5.788 -15.740 1.00 96.12 97 ALA A C 1
ATOM 778 O O . ALA A 1 97 ? 11.532 -5.566 -15.418 1.00 96.12 97 ALA A O 1
ATOM 779 N N . LYS A 1 98 ? 10.048 -6.207 -16.968 1.00 95.00 98 LYS A N 1
ATOM 780 C CA . LYS A 1 98 ? 11.051 -6.387 -18.022 1.00 95.00 98 LYS A CA 1
ATOM 781 C C . LYS A 1 98 ? 11.553 -5.040 -18.531 1.00 95.00 98 LYS A C 1
ATOM 783 O O . LYS A 1 98 ? 10.765 -4.103 -18.675 1.00 95.00 98 LYS A O 1
ATOM 788 N N . LEU A 1 99 ? 12.828 -4.970 -18.904 1.00 96.56 99 LEU A N 1
ATOM 789 C CA . LEU A 1 99 ? 13.347 -3.845 -19.674 1.00 96.56 99 LEU A CA 1
ATOM 790 C C . LEU A 1 99 ? 12.696 -3.850 -21.066 1.00 96.56 99 LEU A C 1
ATOM 792 O O . LEU A 1 99 ? 12.872 -4.782 -21.842 1.00 96.56 99 LEU A O 1
ATOM 796 N N . THR A 1 100 ? 11.898 -2.826 -21.348 1.00 95.75 100 THR A N 1
ATOM 797 C CA . THR A 1 100 ? 11.202 -2.606 -22.624 1.00 95.75 100 THR A CA 1
ATOM 798 C C . THR A 1 100 ? 11.256 -1.120 -22.955 1.00 95.75 100 THR A C 1
ATOM 800 O O . THR A 1 100 ? 11.532 -0.310 -22.068 1.00 95.75 100 THR A O 1
ATOM 803 N N . HIS A 1 101 ? 10.929 -0.736 -24.192 1.00 95.94 101 HIS A N 1
ATOM 804 C CA . HIS A 1 101 ? 10.788 0.677 -24.562 1.00 95.94 101 HIS A CA 1
ATOM 805 C C . HIS A 1 101 ? 9.865 1.452 -23.608 1.00 95.94 101 HIS A C 1
ATOM 807 O O . HIS A 1 101 ? 10.226 2.530 -23.141 1.00 95.94 101 HIS A O 1
ATOM 813 N N . LEU A 1 102 ? 8.708 0.874 -23.266 1.00 96.31 102 LEU A N 1
ATOM 814 C CA . LEU A 1 102 ? 7.745 1.491 -22.355 1.00 96.31 102 LEU A CA 1
ATOM 815 C C . LEU A 1 102 ? 8.309 1.635 -20.939 1.00 96.31 102 LEU A C 1
ATOM 817 O O . LEU A 1 102 ? 8.255 2.720 -20.370 1.00 96.31 102 LEU A O 1
ATOM 821 N N . ASN A 1 103 ? 8.883 0.577 -20.361 1.00 96.94 103 ASN A N 1
ATOM 822 C CA . ASN A 1 103 ? 9.389 0.660 -18.988 1.00 96.94 103 ASN A CA 1
ATOM 823 C C . ASN A 1 103 ? 10.636 1.543 -18.872 1.00 96.94 103 ASN A C 1
ATOM 825 O O . ASN A 1 103 ? 10.815 2.192 -17.847 1.00 96.94 103 ASN A O 1
ATOM 829 N N . PHE A 1 104 ? 11.461 1.624 -19.917 1.00 97.69 104 PHE A N 1
ATOM 830 C CA . PHE A 1 104 ? 12.568 2.576 -19.962 1.00 97.69 104 PHE A CA 1
ATOM 831 C C . PHE A 1 104 ? 12.075 4.024 -20.075 1.00 97.69 104 PHE A C 1
ATOM 833 O O . PHE A 1 104 ? 12.591 4.904 -19.390 1.00 97.69 104 PHE A O 1
ATOM 840 N N . ALA A 1 105 ? 11.027 4.278 -20.865 1.00 97.31 105 ALA A N 1
ATOM 841 C CA . ALA A 1 105 ? 10.379 5.585 -20.870 1.00 97.31 105 ALA A CA 1
ATOM 842 C C . ALA A 1 105 ? 9.772 5.922 -19.497 1.00 97.31 105 ALA A C 1
ATOM 844 O O . ALA A 1 105 ? 9.949 7.015 -18.97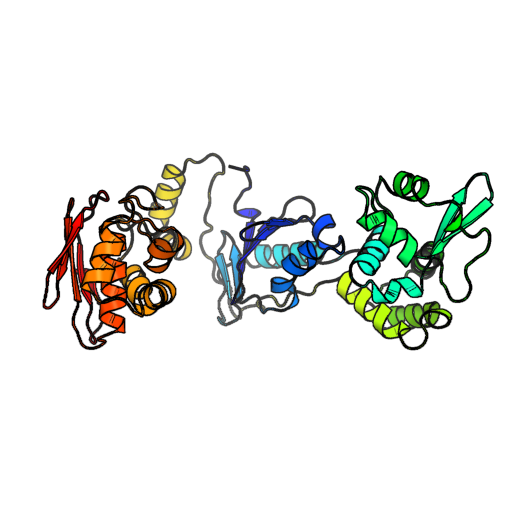0 1.00 97.31 105 ALA A O 1
ATOM 845 N N . ASN A 1 106 ? 9.117 4.960 -18.850 1.00 97.50 106 ASN A N 1
ATOM 846 C CA . ASN A 1 106 ? 8.586 5.172 -17.509 1.00 97.50 106 ASN A CA 1
ATOM 847 C C . ASN A 1 106 ? 9.686 5.448 -16.475 1.00 97.50 106 ASN A C 1
ATOM 849 O O . ASN A 1 106 ? 9.493 6.297 -15.610 1.00 97.50 106 ASN A O 1
ATOM 853 N N . PHE A 1 107 ? 10.842 4.796 -16.590 1.00 97.75 107 PHE A N 1
ATOM 854 C CA . PHE A 1 107 ? 12.014 5.109 -15.777 1.00 97.75 107 PHE A CA 1
ATOM 855 C C . PHE A 1 107 ? 12.468 6.559 -15.980 1.00 97.75 107 PHE A C 1
ATOM 857 O O . PHE A 1 107 ? 12.563 7.299 -15.010 1.00 97.75 107 PHE A O 1
ATOM 864 N N . LEU A 1 108 ? 12.659 7.004 -17.226 1.00 97.56 108 LEU A N 1
ATOM 865 C CA . LEU A 1 108 ? 13.063 8.386 -17.522 1.00 97.56 108 LEU A CA 1
ATOM 866 C C . LEU A 1 108 ? 12.012 9.433 -17.111 1.00 97.56 108 LEU A C 1
ATOM 868 O O . LEU A 1 108 ? 12.358 10.599 -16.918 1.00 97.56 108 LEU A O 1
ATOM 872 N N . ARG A 1 109 ? 10.739 9.040 -16.983 1.00 95.94 109 ARG A N 1
ATOM 873 C CA . ARG A 1 109 ? 9.683 9.889 -16.415 1.00 95.94 109 ARG A CA 1
ATOM 874 C C . ARG A 1 109 ? 9.870 10.111 -14.913 1.00 95.94 109 ARG A C 1
ATOM 876 O O . ARG A 1 109 ? 9.658 11.227 -14.452 1.00 95.94 109 ARG A O 1
ATOM 883 N N . SER A 1 110 ? 10.259 9.063 -14.184 1.00 94.69 110 SER A N 1
ATOM 884 C CA . SER A 1 110 ? 10.583 9.125 -12.751 1.00 94.69 110 SER A CA 1
ATOM 885 C C . SER A 1 110 ? 11.895 9.876 -12.522 1.00 94.69 110 SER A C 1
ATOM 887 O O . SER A 1 110 ? 11.945 10.854 -11.785 1.00 94.69 110 SER A O 1
ATOM 889 N N . GLU A 1 111 ? 12.942 9.470 -13.240 1.00 95.88 111 GLU A N 1
ATOM 890 C CA . GLU A 1 111 ? 14.309 9.964 -13.088 1.00 95.88 111 GLU A CA 1
ATOM 891 C C . GLU A 1 111 ? 14.646 10.987 -14.178 1.00 95.88 111 GLU A C 1
ATOM 893 O O . GLU A 1 111 ? 15.467 10.766 -15.078 1.00 95.88 111 GLU A O 1
ATOM 898 N N . GLY A 1 112 ? 13.964 12.135 -14.117 1.00 95.56 112 GLY A N 1
ATOM 899 C CA . GLY A 1 112 ? 14.044 13.175 -15.147 1.00 95.56 112 GLY A CA 1
ATOM 900 C C . GLY A 1 112 ? 15.452 13.735 -15.385 1.00 95.56 112 GLY A C 1
ATOM 901 O O . GLY A 1 112 ? 15.757 14.219 -16.476 1.00 95.56 112 GLY A O 1
ATOM 902 N N . GLU A 1 113 ? 16.348 13.617 -14.406 1.00 95.81 113 GLU A N 1
ATOM 903 C CA . GLU A 1 113 ? 17.742 14.057 -14.510 1.00 95.81 113 GLU A CA 1
ATOM 904 C C . GLU A 1 113 ? 18.551 13.324 -15.591 1.00 95.81 113 GLU A C 1
ATOM 906 O O . GLU A 1 113 ? 19.503 13.893 -16.140 1.00 95.81 113 GLU A O 1
ATOM 911 N N . TYR A 1 114 ? 18.144 12.102 -15.955 1.00 97.88 114 TYR A N 1
ATOM 912 C CA . TYR A 1 114 ? 18.792 11.316 -17.003 1.00 97.88 114 TYR A CA 1
ATOM 913 C C . TYR A 1 114 ? 18.326 11.669 -18.415 1.00 97.88 114 TYR A C 1
ATOM 915 O O . TYR A 1 114 ? 19.022 11.337 -19.376 1.00 97.88 114 TYR A O 1
ATOM 923 N N . GLN A 1 115 ? 17.203 12.379 -18.578 1.00 97.62 115 GLN A N 1
ATOM 924 C CA . GLN A 1 115 ? 16.631 12.698 -19.896 1.00 97.62 115 GLN A CA 1
ATOM 925 C C . GLN A 1 115 ? 17.635 13.414 -20.816 1.00 97.62 115 GLN A C 1
ATOM 927 O O . GLN A 1 115 ? 17.694 13.131 -22.012 1.00 97.62 115 GLN A O 1
ATOM 932 N N . LYS A 1 116 ? 18.510 14.258 -20.254 1.00 96.75 116 LYS A N 1
ATOM 933 C CA . LYS A 1 116 ? 19.555 14.998 -20.987 1.00 96.75 116 LYS A CA 1
ATOM 934 C C . LYS A 1 116 ? 20.516 14.112 -21.801 1.00 96.75 116 LYS A C 1
ATOM 936 O O . LYS A 1 116 ? 21.125 14.605 -22.747 1.00 96.75 116 LYS A O 1
ATOM 941 N N . TYR A 1 117 ? 20.638 12.824 -21.467 1.00 97.69 117 TYR A N 1
ATOM 942 C CA . TYR A 1 117 ? 21.498 11.861 -22.168 1.00 97.69 117 TYR A CA 1
ATOM 943 C C . TYR A 1 117 ? 20.813 11.147 -23.333 1.00 97.69 117 TYR A C 1
ATOM 945 O O . TYR A 1 117 ? 21.480 10.463 -24.113 1.00 97.69 117 TYR A O 1
ATOM 953 N N . PHE A 1 118 ? 19.496 11.302 -23.471 1.00 98.00 118 PHE A N 1
ATOM 954 C CA . PHE A 1 118 ? 18.695 10.514 -24.394 1.00 98.00 118 PHE A CA 1
ATOM 955 C C . PHE A 1 118 ? 17.972 11.366 -25.442 1.00 98.00 118 PHE A C 1
ATOM 957 O O . PHE A 1 118 ? 17.771 12.581 -25.310 1.00 98.00 118 PHE A O 1
ATOM 964 N N . GLN A 1 119 ? 17.603 10.693 -26.526 1.00 97.56 119 GLN A N 1
ATOM 965 C CA . GLN A 1 119 ? 16.767 11.196 -27.609 1.00 97.56 119 GLN A CA 1
ATOM 966 C C . GLN A 1 119 ? 15.882 10.065 -28.148 1.00 97.56 119 GLN A C 1
ATOM 968 O O . GLN A 1 119 ? 16.225 8.892 -28.011 1.00 97.56 119 GLN A O 1
ATOM 973 N N . PHE A 1 120 ? 14.765 10.413 -28.781 1.00 95.81 120 PHE A N 1
ATOM 974 C CA . PHE A 1 120 ? 13.863 9.457 -29.433 1.00 95.81 120 PHE A CA 1
ATOM 975 C C . PHE A 1 120 ? 13.945 9.596 -30.949 1.00 95.81 120 PHE A C 1
ATOM 977 O O . PHE A 1 120 ? 14.119 10.708 -31.458 1.00 95.81 120 PHE A O 1
ATOM 984 N N . CYS A 1 121 ? 13.804 8.482 -31.670 1.00 91.12 121 CYS A N 1
ATOM 985 C CA . CYS A 1 121 ? 13.815 8.474 -33.129 1.00 91.12 121 CYS A CA 1
ATOM 986 C C . CYS A 1 121 ? 12.451 8.099 -33.701 1.00 91.12 121 CYS A C 1
ATOM 988 O O . CYS A 1 121 ? 11.914 7.024 -33.447 1.00 91.12 121 CYS A O 1
ATOM 990 N N . ARG A 1 122 ? 11.935 8.963 -34.575 1.00 82.44 122 ARG A N 1
ATOM 991 C CA . ARG A 1 122 ? 10.724 8.713 -35.356 1.00 82.44 122 ARG A CA 1
ATOM 992 C C . ARG A 1 122 ? 11.063 8.627 -36.837 1.00 82.44 122 ARG A C 1
ATOM 994 O O . ARG A 1 122 ? 11.863 9.408 -37.343 1.00 82.44 122 ARG A O 1
ATOM 1001 N N . HIS A 1 123 ? 10.387 7.737 -37.556 1.00 79.31 123 HIS A N 1
ATOM 1002 C CA . HIS A 1 123 ? 10.357 7.778 -39.017 1.00 79.31 123 HIS A CA 1
ATOM 1003 C C . HIS A 1 123 ? 9.183 8.650 -39.483 1.00 79.31 123 HIS A C 1
ATOM 1005 O O . HIS A 1 123 ? 8.026 8.340 -39.196 1.00 79.31 123 HIS A O 1
ATOM 1011 N N . ARG A 1 124 ? 9.460 9.737 -40.212 1.00 69.81 124 ARG A N 1
ATOM 1012 C CA . ARG A 1 124 ? 8.444 10.621 -40.810 1.00 69.81 124 ARG A CA 1
ATOM 1013 C C . ARG A 1 124 ? 8.745 10.771 -42.300 1.00 69.81 124 ARG A C 1
ATOM 1015 O O . ARG A 1 124 ? 9.818 11.221 -42.670 1.00 69.81 124 ARG A O 1
ATOM 1022 N N . ARG A 1 125 ? 7.799 10.374 -43.164 1.00 68.62 125 ARG A N 1
ATOM 1023 C CA . ARG A 1 125 ? 7.908 10.479 -44.640 1.00 68.62 125 ARG A CA 1
ATOM 1024 C C . ARG A 1 125 ? 9.193 9.871 -45.244 1.00 68.62 125 ARG A C 1
ATOM 1026 O O . ARG A 1 125 ? 9.665 10.338 -46.271 1.00 68.62 125 ARG A O 1
ATOM 1033 N N . GLY A 1 126 ? 9.729 8.812 -44.634 1.00 74.44 126 GLY A N 1
ATOM 1034 C CA . GLY A 1 126 ? 10.947 8.134 -45.101 1.00 74.44 126 GLY A CA 1
ATOM 1035 C C . GLY A 1 126 ? 12.255 8.699 -44.540 1.00 74.44 126 GLY A C 1
ATOM 1036 O O . GLY A 1 126 ? 13.304 8.108 -44.772 1.00 74.44 126 GLY A O 1
ATOM 1037 N N . GLU A 1 127 ? 12.200 9.775 -43.753 1.00 81.19 127 GLU A N 1
ATOM 1038 C CA . GLU A 1 127 ? 13.358 10.359 -43.075 1.00 81.19 127 GLU A CA 1
ATOM 1039 C C . GLU A 1 127 ? 13.320 10.065 -41.570 1.00 81.19 127 GLU A C 1
ATOM 1041 O O . GLU A 1 127 ? 12.251 9.949 -40.956 1.00 81.19 127 GLU A O 1
ATOM 1046 N N . ARG A 1 128 ? 14.505 9.911 -40.970 1.00 88.25 128 ARG A N 1
ATOM 1047 C CA . ARG A 1 128 ? 14.658 9.759 -39.520 1.00 88.25 128 ARG A CA 1
ATOM 1048 C C . ARG A 1 128 ? 14.715 11.140 -38.889 1.00 88.25 128 ARG A C 1
ATOM 1050 O O . ARG A 1 128 ? 15.591 11.927 -39.219 1.00 88.25 128 ARG A O 1
ATOM 1057 N N . MET A 1 129 ? 13.812 11.385 -37.951 1.00 91.94 129 MET A N 1
ATOM 1058 C CA . MET A 1 129 ? 13.783 12.598 -37.146 1.00 91.94 129 MET A CA 1
ATOM 1059 C C . MET A 1 129 ? 14.088 12.249 -35.693 1.00 91.94 129 MET A C 1
ATOM 1061 O O . MET A 1 129 ? 13.672 11.198 -35.196 1.00 91.94 129 MET A O 1
ATOM 1065 N N . PHE A 1 130 ? 14.797 13.144 -35.019 1.00 95.31 130 PHE A N 1
ATOM 1066 C CA . PHE A 1 130 ? 15.248 12.991 -33.644 1.00 95.31 130 PHE A CA 1
ATOM 1067 C C . PHE A 1 130 ? 14.701 14.120 -32.781 1.00 95.31 130 PHE A C 1
ATOM 1069 O O . PHE A 1 130 ? 14.667 15.267 -33.217 1.00 95.31 130 PHE A O 1
ATOM 1076 N N . VAL A 1 131 ? 14.290 13.799 -31.558 1.00 96.25 131 VAL A N 1
ATOM 1077 C CA . VAL A 1 131 ? 13.825 14.775 -30.563 1.00 96.25 131 VAL A CA 1
ATOM 1078 C C . VAL A 1 131 ? 14.509 14.497 -29.229 1.00 96.25 131 VAL A C 1
ATOM 1080 O O . VAL A 1 131 ? 14.686 13.337 -28.844 1.00 96.25 131 VAL A O 1
ATOM 1083 N N . LYS A 1 132 ? 14.920 15.555 -28.523 1.00 97.75 132 LYS A N 1
ATOM 1084 C CA . LYS A 1 132 ? 15.504 15.441 -27.177 1.00 97.75 132 LYS A CA 1
ATOM 1085 C C . LYS A 1 132 ? 14.481 14.833 -26.220 1.00 97.75 132 LYS A C 1
ATOM 1087 O O . LYS A 1 132 ? 13.301 15.179 -26.291 1.00 97.75 132 LYS A O 1
ATOM 1092 N N . ALA A 1 133 ? 14.922 13.960 -25.315 1.00 97.50 133 ALA A N 1
ATOM 1093 C CA . ALA A 1 133 ? 14.002 13.323 -24.379 1.00 97.50 133 ALA A CA 1
ATOM 1094 C C . ALA A 1 133 ? 13.288 14.354 -23.490 1.00 97.50 133 ALA A C 1
ATOM 1096 O O . ALA A 1 133 ? 12.068 14.298 -23.390 1.00 97.50 133 ALA A O 1
ATOM 1097 N N . GLU A 1 134 ? 14.000 15.335 -22.926 1.00 96.62 134 GLU A N 1
ATOM 1098 C CA . GLU A 1 134 ? 13.394 16.352 -22.055 1.00 96.62 134 GLU A CA 1
ATOM 1099 C C . GLU A 1 134 ? 12.356 17.226 -22.767 1.00 96.62 134 GLU A C 1
ATOM 1101 O O . GLU A 1 134 ? 11.340 17.582 -22.173 1.00 96.62 134 GLU A O 1
ATOM 1106 N N . SER A 1 135 ? 12.554 17.505 -24.060 1.00 96.25 135 SER A N 1
ATOM 1107 C CA . SER A 1 135 ? 11.547 18.192 -24.871 1.00 96.25 135 SER A CA 1
ATOM 1108 C C . SER A 1 135 ? 10.291 17.331 -24.991 1.00 96.25 135 SER A C 1
ATOM 1110 O O . SER A 1 135 ? 9.192 17.802 -24.715 1.00 96.25 135 SER A O 1
ATOM 1112 N N . LEU A 1 136 ? 10.446 16.048 -25.338 1.00 96.75 136 LEU A N 1
ATOM 1113 C CA . LEU A 1 136 ? 9.323 15.128 -25.524 1.00 96.75 136 LEU A CA 1
ATOM 1114 C C . LEU A 1 136 ? 8.545 14.864 -24.223 1.00 96.75 136 LEU A C 1
ATOM 1116 O O . LEU A 1 136 ? 7.316 14.842 -24.251 1.00 96.75 136 LEU A O 1
ATOM 1120 N N . TYR A 1 137 ? 9.231 14.728 -23.082 1.00 96.75 137 TYR A N 1
ATOM 1121 C CA . TYR A 1 137 ? 8.578 14.653 -21.767 1.00 96.75 137 TYR A CA 1
ATOM 1122 C C . TYR A 1 137 ? 7.866 15.960 -21.394 1.00 96.75 137 TYR A C 1
ATOM 1124 O O . TYR A 1 137 ? 6.823 15.918 -20.742 1.00 96.75 137 TYR A O 1
ATOM 1132 N N . GLY A 1 138 ? 8.368 17.112 -21.851 1.00 95.69 138 GLY A N 1
ATOM 1133 C CA . GLY A 1 138 ? 7.664 18.390 -21.741 1.00 95.69 138 GLY A CA 1
ATOM 1134 C C . GLY A 1 138 ? 6.298 18.371 -22.438 1.00 95.69 138 GLY A C 1
ATOM 1135 O O . GLY A 1 138 ? 5.298 18.770 -21.840 1.00 95.69 138 GLY A O 1
ATOM 1136 N N . TYR A 1 139 ? 6.228 17.835 -23.663 1.00 95.44 139 TYR A N 1
ATOM 1137 C CA . TYR A 1 139 ? 4.957 17.629 -24.374 1.00 95.44 139 TYR A CA 1
ATOM 1138 C C . TYR A 1 139 ? 4.060 16.604 -23.672 1.00 95.44 139 TYR A C 1
ATOM 1140 O O . TYR A 1 139 ? 2.854 16.821 -23.549 1.00 95.44 139 TYR A O 1
ATOM 1148 N N . GLU A 1 140 ? 4.634 15.504 -23.179 1.00 95.06 140 GLU A N 1
ATOM 1149 C CA . GLU A 1 140 ? 3.890 14.482 -22.442 1.00 95.06 140 GLU A CA 1
ATOM 1150 C C . GLU A 1 140 ? 3.179 15.082 -21.222 1.00 95.06 140 GLU A C 1
ATOM 1152 O O . GLU A 1 140 ? 1.982 14.866 -21.048 1.00 95.06 140 GLU A O 1
ATOM 1157 N N . HIS A 1 141 ? 3.887 15.895 -20.430 1.00 91.62 141 HIS A N 1
ATOM 1158 C CA . HIS A 1 141 ? 3.345 16.540 -19.233 1.00 91.62 141 HIS A CA 1
ATOM 1159 C C . HIS A 1 141 ? 2.137 17.442 -19.532 1.00 91.62 141 HIS A C 1
ATOM 1161 O O . HIS A 1 141 ? 1.204 17.520 -18.733 1.00 91.62 141 HIS A O 1
ATOM 1167 N N . GLY A 1 142 ? 2.141 18.108 -20.690 1.00 88.62 142 GLY A N 1
ATOM 1168 C CA . GLY A 1 142 ? 1.052 18.973 -21.147 1.00 88.62 142 GLY A CA 1
ATOM 1169 C C . GLY A 1 142 ? -0.089 18.248 -21.869 1.00 88.62 142 GLY A C 1
ATOM 1170 O O . GLY A 1 142 ? -1.044 18.902 -22.288 1.00 88.62 142 GLY A O 1
ATOM 1171 N N . SER A 1 143 ? -0.012 16.926 -22.041 1.00 91.44 143 SER A N 1
ATOM 1172 C CA . SER A 1 143 ? -0.956 16.160 -22.855 1.00 91.44 143 SER A CA 1
ATOM 1173 C C . SER A 1 143 ? -1.556 14.968 -22.101 1.00 91.44 143 SER A C 1
ATOM 1175 O O . SER A 1 143 ? -1.174 14.623 -20.987 1.00 91.44 143 SER A O 1
ATOM 1177 N N . ARG A 1 144 ? -2.536 14.312 -22.729 1.00 91.56 144 ARG A N 1
ATOM 1178 C CA . ARG A 1 144 ? -3.081 13.023 -22.263 1.00 91.56 144 ARG A CA 1
ATOM 1179 C C . ARG A 1 144 ? -2.367 11.813 -22.872 1.00 91.56 144 ARG A C 1
ATOM 1181 O O . ARG A 1 144 ? -2.784 10.689 -22.611 1.00 91.56 144 ARG A O 1
ATOM 1188 N N . PHE A 1 145 ? -1.396 12.045 -23.751 1.00 94.06 145 PHE A N 1
ATOM 1189 C CA . PHE A 1 145 ? -0.687 11.003 -24.483 1.00 94.06 145 PHE A CA 1
ATOM 1190 C C . PHE A 1 145 ? 0.605 10.642 -23.757 1.00 94.06 145 PHE A C 1
ATOM 1192 O O . PHE A 1 145 ? 1.159 11.499 -23.072 1.00 94.06 145 PHE A O 1
ATOM 1199 N N . ARG A 1 146 ? 1.092 9.404 -23.895 1.00 92.75 146 ARG A N 1
ATOM 1200 C CA . ARG A 1 146 ? 2.352 8.984 -23.265 1.00 92.75 146 ARG A CA 1
ATOM 1201 C C . ARG A 1 146 ? 3.367 8.423 -24.244 1.00 92.75 146 ARG A C 1
ATOM 1203 O O . ARG A 1 146 ? 3.049 7.886 -25.302 1.00 92.75 146 ARG A O 1
ATOM 1210 N N . ILE A 1 147 ? 4.628 8.547 -23.860 1.00 95.00 147 ILE A N 1
ATOM 1211 C CA . ILE A 1 147 ? 5.761 7.983 -24.576 1.00 95.00 147 ILE A CA 1
ATOM 1212 C C . ILE A 1 147 ? 5.706 6.455 -24.486 1.00 95.00 147 ILE A C 1
ATOM 1214 O O . ILE A 1 147 ? 5.591 5.891 -23.398 1.00 95.00 147 ILE A O 1
ATOM 1218 N N . HIS A 1 148 ? 5.818 5.799 -25.643 1.00 93.25 148 HIS A N 1
ATOM 1219 C CA . HIS A 1 148 ? 5.798 4.341 -25.814 1.00 93.25 148 HIS A CA 1
ATOM 1220 C C . HIS A 1 148 ? 4.543 3.604 -25.301 1.00 93.25 148 HIS A C 1
ATOM 1222 O O . HIS A 1 148 ? 4.583 2.381 -25.154 1.00 93.25 148 HIS A O 1
ATOM 1228 N N . ASP A 1 149 ? 3.422 4.303 -25.092 1.00 90.88 149 ASP A N 1
ATOM 1229 C CA . ASP A 1 149 ? 2.104 3.670 -24.974 1.00 90.88 149 ASP A CA 1
ATOM 1230 C C . ASP A 1 149 ? 1.357 3.653 -26.326 1.00 90.88 149 ASP A C 1
ATOM 1232 O O . ASP A 1 149 ? 1.887 4.048 -27.366 1.00 90.88 149 ASP A O 1
ATOM 1236 N N . GLU A 1 150 ? 0.103 3.197 -26.325 1.00 91.38 150 GLU A N 1
ATOM 1237 C CA . GLU A 1 150 ? -0.756 3.134 -27.520 1.00 91.38 150 GLU A CA 1
ATOM 1238 C C . GLU A 1 150 ? -1.068 4.501 -28.164 1.00 91.38 150 GLU A C 1
ATOM 1240 O O . GLU A 1 150 ? -1.556 4.578 -29.292 1.00 91.38 150 GLU A O 1
ATOM 1245 N N . THR A 1 151 ? -0.804 5.597 -27.457 1.00 93.50 151 THR A N 1
ATOM 1246 C CA . THR A 1 151 ? -1.041 6.971 -27.901 1.00 93.50 151 THR A CA 1
ATOM 1247 C C . THR A 1 151 ? 0.227 7.687 -28.353 1.00 93.50 151 THR A C 1
ATOM 1249 O O . THR A 1 151 ? 0.147 8.840 -28.783 1.00 93.50 151 THR A O 1
ATOM 1252 N N . PHE A 1 152 ? 1.379 7.014 -28.323 1.00 94.06 152 PHE A N 1
ATOM 1253 C CA . PHE A 1 152 ? 2.671 7.637 -28.586 1.00 94.06 152 PHE A CA 1
ATOM 1254 C C . PHE A 1 152 ? 2.755 8.334 -29.953 1.00 94.06 152 PHE A C 1
ATOM 1256 O O . PHE A 1 152 ? 3.269 9.446 -30.057 1.00 94.06 152 PHE A O 1
ATOM 1263 N N . ASP A 1 153 ? 2.167 7.748 -30.999 1.00 91.44 153 ASP A N 1
ATOM 1264 C CA . ASP A 1 153 ? 2.131 8.361 -32.334 1.00 91.44 153 ASP A CA 1
ATOM 1265 C C . ASP A 1 153 ? 1.402 9.710 -32.370 1.00 91.44 153 ASP A C 1
ATOM 1267 O O . ASP A 1 153 ? 1.747 10.576 -33.182 1.00 91.44 153 ASP A O 1
ATOM 1271 N N . LYS A 1 154 ? 0.406 9.891 -31.491 1.00 93.50 154 LYS A N 1
ATOM 1272 C CA . LYS A 1 154 ? -0.324 11.154 -31.332 1.00 93.50 154 LYS A CA 1
ATOM 1273 C C . LYS A 1 154 ? 0.535 12.175 -30.599 1.00 93.50 154 LYS A C 1
ATOM 1275 O O . LYS A 1 154 ? 0.640 13.294 -31.080 1.00 93.50 154 LYS A O 1
ATOM 1280 N N . LEU A 1 155 ? 1.225 11.769 -29.527 1.00 94.31 155 LEU A N 1
ATOM 1281 C CA . LEU A 1 155 ? 2.187 12.637 -28.838 1.00 94.31 155 LEU A CA 1
ATOM 1282 C C . LEU A 1 155 ? 3.244 13.165 -29.812 1.00 94.31 155 LEU A C 1
ATOM 1284 O O . LEU A 1 155 ? 3.498 14.360 -29.873 1.00 94.31 155 LEU A O 1
ATOM 1288 N N . LEU A 1 156 ? 3.812 12.280 -30.631 1.00 91.88 156 LEU A N 1
ATOM 1289 C CA . LEU A 1 156 ? 4.795 12.660 -31.641 1.00 91.88 156 LEU A CA 1
ATOM 1290 C C . LEU A 1 156 ? 4.217 13.590 -32.723 1.00 91.88 156 LEU A C 1
ATOM 1292 O O . LEU A 1 156 ? 4.972 14.283 -33.396 1.00 91.88 156 LEU A O 1
ATOM 1296 N N . ALA A 1 157 ? 2.908 13.570 -32.977 1.00 90.44 157 ALA A N 1
ATOM 1297 C CA . ALA A 1 157 ? 2.272 14.492 -33.918 1.00 90.44 157 ALA A CA 1
ATOM 1298 C C . ALA A 1 157 ? 2.087 15.905 -33.338 1.00 90.44 157 ALA A C 1
ATOM 1300 O O . ALA A 1 157 ? 2.027 16.852 -34.119 1.00 90.44 157 ALA A O 1
ATOM 1301 N N . ASP A 1 158 ? 2.040 16.035 -32.009 1.00 91.81 158 ASP A N 1
ATOM 1302 C CA . ASP A 1 158 ? 1.886 17.314 -31.305 1.00 91.81 158 ASP A CA 1
ATOM 1303 C C . ASP A 1 158 ? 3.222 18.057 -31.107 1.00 91.81 158 ASP A C 1
ATOM 1305 O O . ASP A 1 158 ? 3.229 19.245 -30.788 1.00 91.81 158 ASP A O 1
ATOM 1309 N N . VAL A 1 159 ? 4.356 17.377 -31.309 1.00 92.69 159 VAL A N 1
ATOM 1310 C CA . VAL A 1 159 ? 5.694 17.980 -31.221 1.00 92.69 159 VAL A CA 1
ATOM 1311 C C . VAL A 1 159 ? 5.906 18.975 -32.366 1.00 92.69 159 VAL A C 1
ATOM 1313 O O . VAL A 1 159 ? 5.718 18.635 -33.538 1.00 92.69 159 VAL A O 1
ATOM 1316 N N . SER A 1 160 ? 6.345 20.193 -32.029 1.00 92.50 160 SER A N 1
ATOM 1317 C CA . SER A 1 160 ? 6.691 21.236 -33.002 1.00 92.50 160 SER A CA 1
ATOM 1318 C C . SER A 1 160 ? 7.780 20.775 -33.975 1.00 92.50 160 SER A C 1
ATOM 1320 O O . SER A 1 160 ? 8.723 20.080 -33.597 1.00 92.50 160 SER A O 1
ATOM 1322 N N . GLU A 1 161 ? 7.701 21.209 -35.236 1.00 88.88 161 GLU A N 1
ATOM 1323 C CA . GLU A 1 161 ? 8.726 20.891 -36.240 1.00 88.88 161 GLU A CA 1
ATOM 1324 C C . GLU A 1 161 ? 10.106 21.452 -35.872 1.00 88.88 161 GLU A C 1
ATOM 1326 O O . GLU A 1 161 ? 11.114 20.858 -36.243 1.00 88.88 161 GLU A O 1
ATOM 1331 N N . GLU A 1 162 ? 10.155 22.539 -35.096 1.00 92.19 162 GLU A N 1
ATOM 1332 C CA . GLU A 1 162 ? 11.399 23.162 -34.621 1.00 92.19 162 GLU A CA 1
ATOM 1333 C C . GLU A 1 162 ? 12.136 22.322 -33.566 1.00 92.19 162 GLU A C 1
ATOM 1335 O O . GLU A 1 162 ? 13.354 22.431 -33.433 1.00 92.19 162 GLU A O 1
ATOM 1340 N N . ASP A 1 163 ? 11.420 21.458 -32.840 1.00 93.75 163 ASP A N 1
ATOM 1341 C CA . ASP A 1 163 ? 12.012 20.573 -31.830 1.00 93.75 163 ASP A CA 1
ATOM 1342 C C . ASP A 1 163 ? 12.593 19.288 -32.437 1.00 93.75 163 ASP A C 1
ATOM 1344 O O . ASP A 1 163 ? 13.303 18.532 -31.762 1.00 93.75 163 ASP A O 1
ATOM 1348 N N . TYR A 1 164 ? 12.308 19.035 -33.717 1.00 93.19 164 TYR A N 1
ATOM 1349 C CA . TYR A 1 164 ? 12.847 17.904 -34.452 1.00 93.19 164 TYR A CA 1
ATOM 1350 C C . TYR A 1 164 ? 14.156 18.251 -35.164 1.00 93.19 164 TYR A C 1
ATOM 1352 O O . TYR A 1 164 ? 14.294 19.274 -35.828 1.00 93.19 164 TYR A O 1
ATOM 1360 N N . SER A 1 165 ? 15.100 17.314 -35.114 1.00 92.94 165 SER A N 1
ATOM 1361 C CA . SER A 1 165 ? 16.345 17.351 -35.877 1.00 92.94 165 SER A CA 1
ATOM 1362 C C . SER A 1 165 ? 16.374 16.224 -36.916 1.00 92.94 165 SER A C 1
ATOM 1364 O O . SER A 1 165 ? 16.087 15.078 -36.564 1.00 92.94 165 SER A O 1
ATOM 1366 N N . PRO A 1 166 ? 16.763 16.489 -38.177 1.00 90.88 166 PRO A N 1
ATOM 1367 C CA . PRO A 1 166 ? 16.981 15.440 -39.180 1.00 90.88 166 PRO A CA 1
ATOM 1368 C C . PRO A 1 166 ? 18.269 14.631 -38.930 1.00 90.88 166 PRO A C 1
ATOM 1370 O O . PRO A 1 166 ? 18.488 13.586 -39.540 1.00 90.88 166 PRO A O 1
ATOM 1373 N N . TYR A 1 167 ? 19.129 15.096 -38.019 1.00 92.38 167 TYR A N 1
ATOM 1374 C CA . TYR A 1 167 ? 20.365 14.422 -37.623 1.00 92.38 167 TYR A CA 1
ATOM 1375 C C . TYR A 1 167 ? 20.323 14.033 -36.148 1.00 92.38 167 TYR A C 1
ATOM 1377 O O . TYR A 1 167 ? 19.665 14.694 -35.340 1.00 92.38 167 TYR A O 1
ATOM 1385 N N . GLN A 1 168 ? 21.058 12.979 -35.786 1.00 92.62 168 GLN A N 1
ATOM 1386 C CA . GLN A 1 168 ? 21.250 12.629 -34.382 1.00 92.62 168 GLN A CA 1
ATOM 1387 C C . GLN A 1 168 ? 21.834 13.816 -33.623 1.00 92.62 168 GLN A C 1
ATOM 1389 O O . GLN A 1 168 ? 22.803 14.435 -34.062 1.00 92.62 168 GLN A O 1
ATOM 1394 N N . ILE A 1 169 ? 21.235 14.119 -32.477 1.00 94.88 169 ILE A N 1
ATOM 1395 C CA . ILE A 1 169 ? 21.683 15.211 -31.626 1.00 94.88 169 ILE A CA 1
ATOM 1396 C C . ILE A 1 169 ? 22.966 14.761 -30.923 1.00 94.88 169 ILE A C 1
ATOM 1398 O O . ILE A 1 169 ? 22.998 13.693 -30.307 1.00 94.88 169 ILE A O 1
ATOM 1402 N N . GLU A 1 170 ? 24.020 15.566 -31.048 1.00 93.81 170 GLU A N 1
ATOM 1403 C CA . GLU A 1 170 ? 25.337 15.272 -30.483 1.00 93.81 170 GLU A CA 1
ATOM 1404 C C . GLU A 1 170 ? 25.267 15.076 -28.960 1.00 93.81 170 GLU A C 1
ATOM 1406 O O . GLU A 1 170 ? 24.511 15.752 -28.258 1.00 93.81 170 GLU A O 1
ATOM 1411 N N . GLY A 1 171 ? 26.045 14.117 -28.453 1.00 94.12 171 GLY A N 1
ATOM 1412 C CA . GLY A 1 171 ? 26.107 13.804 -27.025 1.00 94.12 171 GLY A CA 1
ATOM 1413 C C . GLY A 1 171 ? 24.901 13.035 -26.478 1.00 94.12 171 GLY A C 1
ATOM 1414 O O . GLY A 1 171 ? 24.795 12.891 -25.263 1.00 94.12 171 GLY A O 1
ATOM 1415 N N . ARG A 1 172 ? 24.004 12.511 -27.333 1.00 96.62 172 ARG A N 1
ATOM 1416 C CA . ARG A 1 172 ? 22.799 11.782 -26.896 1.00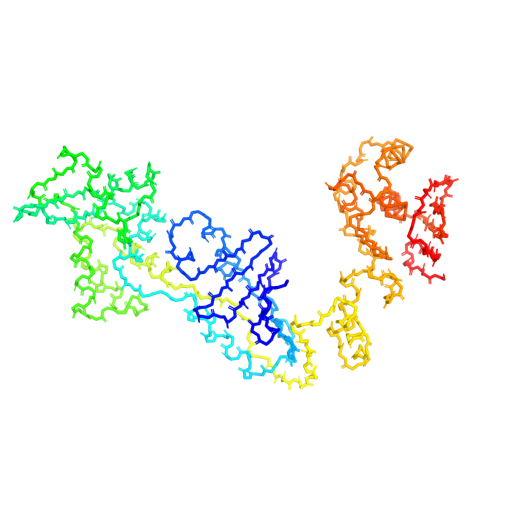 96.62 172 ARG A CA 1
ATOM 1417 C C . ARG A 1 172 ? 22.646 10.407 -27.525 1.00 96.62 172 ARG A C 1
ATOM 1419 O O . ARG A 1 172 ? 22.818 10.239 -28.732 1.00 96.62 172 ARG A O 1
ATOM 1426 N N . LEU A 1 173 ? 22.205 9.444 -26.723 1.00 96.88 173 LEU A N 1
ATOM 1427 C CA . LEU A 1 173 ? 21.875 8.096 -27.173 1.00 96.88 173 LEU A CA 1
ATOM 1428 C C . LEU A 1 173 ? 20.397 7.987 -27.552 1.00 96.88 173 LEU A C 1
ATOM 1430 O O . LEU A 1 173 ? 19.517 8.468 -26.842 1.00 96.88 173 LEU A O 1
ATOM 1434 N N . CYS A 1 174 ? 20.109 7.318 -28.663 1.00 96.06 174 CYS A N 1
ATOM 1435 C CA . CYS A 1 174 ? 18.738 7.010 -29.045 1.00 96.06 174 CYS A CA 1
ATOM 1436 C C . CYS A 1 174 ? 18.158 5.925 -28.124 1.00 96.06 174 CYS A C 1
ATOM 1438 O O . CYS A 1 174 ? 18.744 4.843 -28.024 1.00 96.06 174 CYS A O 1
ATOM 1440 N N . CYS A 1 175 ? 17.001 6.168 -27.505 1.00 95.88 175 CYS A N 1
ATOM 1441 C CA . CYS A 1 175 ? 16.318 5.190 -26.649 1.00 95.88 175 CYS A CA 1
ATOM 1442 C C . CYS A 1 175 ? 16.101 3.853 -27.375 1.00 95.88 175 CYS A C 1
ATOM 1444 O O . CYS A 1 175 ? 16.318 2.785 -26.810 1.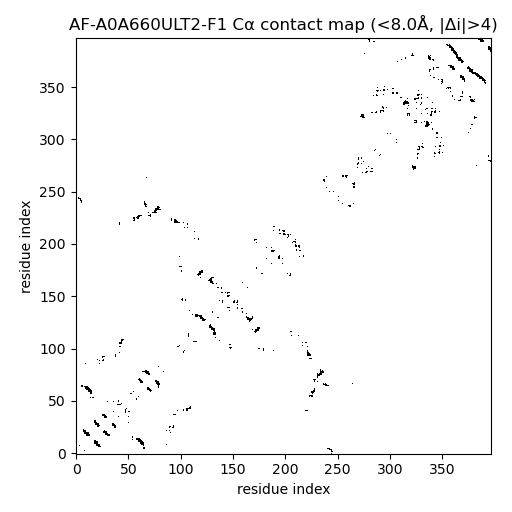00 95.88 175 CYS A O 1
ATOM 1446 N N . GLU A 1 176 ? 15.743 3.897 -28.659 1.00 92.94 176 GLU A N 1
ATOM 1447 C CA . GLU A 1 176 ? 15.524 2.703 -29.470 1.00 92.94 176 GLU A CA 1
ATOM 1448 C C . GLU A 1 176 ? 16.807 1.897 -29.701 1.00 92.94 176 GLU A C 1
ATOM 1450 O O . GLU A 1 176 ? 16.767 0.670 -29.731 1.00 92.94 176 GLU A O 1
ATOM 1455 N N . GLN A 1 177 ? 17.957 2.569 -29.817 1.00 94.31 177 GLN A N 1
ATOM 1456 C CA . GLN A 1 177 ? 19.254 1.896 -29.938 1.00 94.31 177 GLN A CA 1
ATOM 1457 C C . GLN A 1 177 ? 19.664 1.233 -28.624 1.00 94.31 177 GLN A C 1
ATOM 1459 O O . GLN A 1 177 ? 20.221 0.140 -28.648 1.00 94.31 177 GLN A O 1
ATOM 1464 N N . LEU A 1 178 ? 19.374 1.874 -27.489 1.00 95.25 178 LEU A N 1
ATOM 1465 C CA . LEU A 1 178 ? 19.638 1.310 -26.168 1.00 95.25 178 LEU A CA 1
ATOM 1466 C C . LEU A 1 178 ? 18.862 0.007 -25.950 1.00 95.25 178 LEU A C 1
ATOM 1468 O O . LEU A 1 178 ? 19.447 -0.995 -25.544 1.00 95.25 178 LEU A O 1
ATOM 1472 N N . ILE A 1 179 ? 17.559 0.016 -26.240 1.00 95.75 179 ILE A N 1
ATOM 1473 C CA . ILE A 1 179 ? 16.724 -1.181 -26.101 1.00 95.75 179 ILE A CA 1
ATOM 1474 C C . ILE A 1 179 ? 17.137 -2.252 -27.113 1.00 95.75 179 ILE A C 1
ATOM 1476 O O . ILE A 1 179 ? 17.316 -3.401 -26.722 1.00 95.75 179 ILE A O 1
ATOM 1480 N N . GLY A 1 180 ? 17.411 -1.882 -28.369 1.00 95.69 180 GLY A N 1
ATOM 1481 C CA . GLY A 1 180 ? 17.912 -2.831 -29.369 1.00 95.69 180 GLY A CA 1
ATOM 1482 C C . GLY A 1 180 ? 19.244 -3.483 -28.974 1.00 95.69 180 GLY A C 1
ATOM 1483 O O . GLY A 1 180 ? 19.438 -4.674 -29.209 1.00 95.69 180 GLY A O 1
ATOM 1484 N N . PHE A 1 181 ? 20.147 -2.744 -28.320 1.00 96.44 181 PHE A N 1
ATOM 1485 C CA . PHE A 1 181 ? 21.367 -3.311 -27.735 1.00 96.44 181 PHE A CA 1
ATOM 1486 C C . PHE A 1 181 ? 21.048 -4.300 -26.610 1.00 96.44 181 PHE A C 1
ATOM 1488 O O . PHE A 1 181 ? 21.612 -5.394 -26.585 1.00 96.44 181 PHE A O 1
ATOM 1495 N N . ALA A 1 182 ? 20.139 -3.938 -25.700 1.00 95.88 182 ALA A N 1
ATOM 1496 C CA . ALA A 1 182 ? 19.742 -4.808 -24.599 1.00 95.88 182 ALA A CA 1
ATOM 1497 C C . ALA A 1 182 ? 19.142 -6.133 -25.098 1.00 95.88 182 ALA A C 1
ATOM 1499 O O . ALA A 1 182 ? 19.454 -7.189 -24.554 1.00 95.88 182 ALA A O 1
ATOM 1500 N N . GLU A 1 183 ? 18.337 -6.086 -26.159 1.00 95.38 183 GLU A N 1
ATOM 1501 C CA . GLU A 1 183 ? 17.758 -7.270 -26.798 1.00 95.38 183 GLU A CA 1
ATOM 1502 C C . GLU A 1 183 ? 18.818 -8.116 -27.514 1.00 95.38 183 GLU A C 1
ATOM 1504 O O . GLU A 1 183 ? 18.888 -9.325 -27.295 1.00 95.38 183 GLU A O 1
ATOM 1509 N N . TYR A 1 184 ? 19.676 -7.489 -28.327 1.00 96.19 184 TYR A N 1
ATOM 1510 C CA . TYR A 1 184 ? 20.726 -8.184 -29.079 1.00 96.19 184 TYR A CA 1
ATOM 1511 C C . TYR A 1 184 ? 21.714 -8.909 -28.158 1.00 96.19 184 TYR A C 1
ATOM 1513 O O . TYR A 1 184 ? 22.049 -10.069 -28.386 1.00 96.19 184 TYR A O 1
ATOM 1521 N N . GLU A 1 185 ? 22.147 -8.241 -27.090 1.00 95.38 185 GLU A N 1
ATOM 1522 C CA . GLU A 1 185 ? 23.081 -8.801 -26.115 1.00 95.38 185 GLU A CA 1
ATOM 1523 C C . GLU A 1 185 ? 22.397 -9.640 -25.026 1.00 95.38 185 GLU A C 1
ATOM 1525 O O . GLU A 1 185 ? 23.092 -10.169 -24.159 1.00 95.38 185 GLU A O 1
ATOM 1530 N N . SER A 1 186 ? 21.062 -9.764 -25.061 1.00 94.06 186 SER A N 1
ATOM 1531 C CA . SER A 1 186 ? 20.254 -10.467 -24.052 1.00 94.06 186 SER A CA 1
ATOM 1532 C C . SER A 1 186 ? 20.554 -10.015 -22.615 1.00 94.06 186 SER A C 1
ATOM 1534 O O . SER A 1 186 ? 20.728 -10.837 -21.719 1.00 94.06 186 SER A O 1
ATOM 1536 N N . ILE A 1 187 ? 20.620 -8.697 -22.410 1.00 95.06 187 ILE A N 1
ATOM 1537 C CA . ILE A 1 187 ? 20.952 -8.064 -21.129 1.00 95.06 187 ILE A CA 1
ATOM 1538 C C . ILE A 1 187 ? 19.918 -8.436 -20.061 1.00 95.06 187 ILE A C 1
ATOM 1540 O O . ILE A 1 187 ? 18.754 -8.034 -20.140 1.00 95.06 187 ILE A O 1
ATOM 1544 N N . ASP A 1 188 ? 20.367 -9.114 -19.004 1.00 95.00 188 ASP A N 1
ATOM 1545 C CA . ASP A 1 188 ? 19.649 -9.159 -17.736 1.00 95.00 188 ASP A CA 1
ATOM 1546 C C . ASP A 1 188 ? 20.105 -7.980 -16.873 1.00 95.00 188 ASP A C 1
ATOM 1548 O O . ASP A 1 188 ? 21.159 -8.002 -16.239 1.00 95.00 188 ASP A O 1
ATOM 1552 N N . ILE A 1 189 ? 19.276 -6.937 -16.805 1.00 93.62 189 ILE A N 1
ATOM 1553 C CA . ILE A 1 189 ? 19.570 -5.720 -16.038 1.00 93.62 189 ILE A CA 1
ATOM 1554 C C . ILE A 1 189 ? 19.788 -5.982 -14.544 1.00 93.62 189 ILE A C 1
ATOM 1556 O O . ILE A 1 189 ? 20.247 -5.099 -13.832 1.00 93.62 189 ILE A O 1
ATOM 1560 N N . GLN A 1 190 ? 19.453 -7.168 -14.040 1.00 93.94 190 GLN A N 1
ATOM 1561 C CA . GLN A 1 190 ? 19.631 -7.550 -12.643 1.00 93.94 190 GLN A CA 1
ATOM 1562 C C . GLN A 1 190 ? 20.944 -8.309 -12.420 1.00 93.94 190 GLN A C 1
ATOM 1564 O O . GLN A 1 190 ? 21.439 -8.355 -11.291 1.00 93.94 190 GLN A O 1
ATOM 1569 N N . ASN A 1 191 ? 21.560 -8.820 -13.488 1.00 96.12 191 ASN A N 1
ATOM 1570 C CA . ASN A 1 191 ? 22.866 -9.454 -13.457 1.00 96.12 191 ASN A CA 1
ATOM 1571 C C . ASN A 1 191 ? 23.994 -8.399 -13.335 1.00 96.12 191 ASN A C 1
ATOM 1573 O O . ASN A 1 191 ? 24.052 -7.454 -14.123 1.00 96.12 191 ASN A O 1
ATOM 1577 N N . PRO A 1 192 ? 24.942 -8.541 -12.386 1.00 95.75 192 PRO A N 1
ATOM 1578 C CA . PRO A 1 192 ? 26.026 -7.571 -12.203 1.00 95.75 192 PRO A CA 1
ATOM 1579 C C . PRO A 1 192 ? 26.946 -7.362 -13.420 1.00 95.75 192 PRO A C 1
ATOM 1581 O O . PRO A 1 192 ? 27.427 -6.248 -13.636 1.00 95.75 192 PRO A O 1
ATOM 1584 N N . GLN A 1 193 ? 27.218 -8.408 -14.206 1.00 96.31 193 GLN A N 1
ATOM 1585 C CA . GLN A 1 193 ? 28.081 -8.314 -15.390 1.00 96.31 193 GLN A CA 1
ATOM 1586 C C . GLN A 1 193 ? 27.381 -7.550 -16.514 1.00 96.31 193 GLN A C 1
ATOM 1588 O O . GLN A 1 193 ? 27.975 -6.652 -17.116 1.00 96.31 193 GLN A O 1
ATOM 1593 N N . ASP A 1 194 ? 26.102 -7.843 -16.729 1.00 97.00 194 ASP A N 1
ATOM 1594 C CA . ASP A 1 194 ? 25.285 -7.170 -17.733 1.00 97.00 194 ASP A CA 1
ATOM 1595 C C . ASP A 1 194 ? 25.030 -5.707 -17.365 1.00 97.00 194 ASP A C 1
ATOM 1597 O O . ASP A 1 194 ? 25.143 -4.844 -18.232 1.00 97.00 194 ASP A O 1
ATOM 1601 N N . LYS A 1 195 ? 24.829 -5.382 -16.077 1.00 96.19 195 LYS A N 1
ATOM 1602 C CA . LYS A 1 195 ? 24.808 -3.985 -15.600 1.00 96.19 195 LYS A CA 1
ATOM 1603 C C . LYS A 1 195 ? 26.069 -3.228 -16.017 1.00 96.19 195 LYS A C 1
ATOM 1605 O O . LYS A 1 195 ? 25.981 -2.123 -16.545 1.00 96.19 195 LYS A O 1
ATOM 1610 N N . LYS A 1 196 ? 27.252 -3.823 -15.824 1.00 96.44 196 LYS A N 1
ATOM 1611 C CA . LYS A 1 196 ? 28.530 -3.196 -16.202 1.00 96.44 196 LYS A CA 1
ATOM 1612 C C . LYS A 1 196 ? 28.653 -3.022 -17.715 1.00 96.44 196 LYS A C 1
ATOM 1614 O O . LYS A 1 196 ? 29.110 -1.977 -18.180 1.00 96.44 196 LYS A O 1
ATOM 1619 N N . LYS A 1 197 ? 28.238 -4.027 -18.486 1.00 96.69 197 LYS A N 1
ATOM 1620 C CA . LYS A 1 197 ? 28.215 -3.973 -19.953 1.00 96.69 197 LYS A CA 1
ATOM 1621 C C . LYS A 1 197 ? 27.287 -2.865 -20.450 1.00 96.69 197 LYS A C 1
ATOM 1623 O O . LYS A 1 197 ? 27.673 -2.085 -21.315 1.00 96.69 197 LYS A O 1
ATOM 1628 N N . PHE A 1 198 ? 26.110 -2.744 -19.847 1.00 96.69 198 PHE A N 1
ATOM 1629 C CA . PHE A 1 198 ? 25.123 -1.737 -20.207 1.00 96.69 198 PHE A CA 1
ATOM 1630 C C . PHE A 1 198 ? 25.560 -0.322 -19.810 1.00 96.69 198 PHE A C 1
ATOM 1632 O O . PHE A 1 198 ? 25.452 0.600 -20.614 1.00 96.69 198 PHE A O 1
ATOM 1639 N N . ALA A 1 199 ? 26.173 -0.159 -18.633 1.00 97.12 199 ALA A N 1
ATOM 1640 C CA . ALA A 1 199 ? 26.777 1.107 -18.214 1.00 97.12 199 ALA A CA 1
ATOM 1641 C C . ALA A 1 199 ? 27.911 1.534 -19.163 1.00 97.12 199 ALA A C 1
ATOM 1643 O O . ALA A 1 199 ? 27.987 2.692 -19.565 1.00 97.12 199 ALA A O 1
ATOM 1644 N N . THR A 1 200 ? 28.750 0.583 -19.587 1.00 97.19 200 THR A N 1
ATOM 1645 C CA . THR A 1 200 ? 29.823 0.824 -20.568 1.00 97.19 200 THR A CA 1
ATOM 1646 C C . THR A 1 200 ? 29.264 1.271 -21.920 1.00 97.19 200 THR A C 1
ATOM 1648 O O . THR A 1 200 ? 29.838 2.134 -22.576 1.00 97.19 200 THR A O 1
ATOM 1651 N N . PHE A 1 201 ? 28.129 0.713 -22.342 1.00 97.19 201 PHE A N 1
ATOM 1652 C CA . PHE A 1 201 ? 27.481 1.102 -23.592 1.00 97.19 201 PHE A CA 1
ATOM 1653 C C . PHE A 1 201 ? 26.979 2.555 -23.563 1.00 97.19 201 PHE A C 1
ATOM 1655 O O . PHE A 1 201 ? 27.120 3.271 -24.554 1.00 97.19 201 PHE A O 1
ATOM 1662 N N . ILE A 1 202 ? 26.443 3.020 -22.427 1.00 96.75 202 ILE A N 1
ATOM 1663 C CA . ILE A 1 202 ? 25.930 4.395 -22.299 1.00 96.75 202 ILE A CA 1
ATOM 1664 C C . ILE A 1 202 ? 26.986 5.423 -21.872 1.00 96.75 202 ILE A C 1
ATOM 1666 O O . ILE A 1 202 ? 26.731 6.625 -21.963 1.00 96.75 202 ILE A O 1
ATOM 1670 N N . SER A 1 203 ? 28.173 4.993 -21.430 1.00 96.94 203 SER A N 1
ATOM 1671 C CA . SER A 1 203 ? 29.209 5.887 -20.897 1.00 96.94 203 SER A CA 1
ATOM 1672 C C . SER A 1 203 ? 29.690 6.989 -21.849 1.00 96.94 203 SER A C 1
ATOM 1674 O O . SER A 1 203 ? 29.997 8.069 -21.345 1.00 96.94 203 SER A O 1
ATOM 1676 N N . PRO A 1 204 ? 29.726 6.822 -23.191 1.00 97.00 204 PRO A N 1
ATOM 1677 C CA . PRO A 1 204 ? 30.068 7.930 -24.089 1.00 97.00 204 PRO A CA 1
ATOM 1678 C C . PRO A 1 204 ? 29.098 9.119 -23.997 1.00 97.00 204 PRO A C 1
ATOM 1680 O O . PRO A 1 204 ? 29.469 10.235 -24.350 1.00 97.00 204 PRO A O 1
ATOM 1683 N N . PHE A 1 205 ? 27.873 8.883 -23.519 1.00 96.31 205 PHE A N 1
ATOM 1684 C CA . PHE A 1 205 ? 26.804 9.878 -23.425 1.00 96.31 205 PHE A CA 1
ATOM 1685 C C . PHE A 1 205 ? 26.585 10.335 -21.979 1.00 96.31 205 PHE A C 1
ATOM 1687 O O . PHE A 1 205 ? 26.605 11.530 -21.701 1.00 96.31 205 PHE A O 1
ATOM 1694 N N . ALA A 1 206 ? 26.425 9.383 -21.054 1.00 95.06 206 ALA A N 1
ATOM 1695 C CA . ALA A 1 206 ? 26.138 9.648 -19.642 1.00 95.06 206 ALA A CA 1
ATOM 1696 C C . ALA A 1 206 ? 27.392 9.910 -18.787 1.00 95.06 206 ALA A C 1
ATOM 1698 O O . ALA A 1 206 ? 27.280 10.361 -17.649 1.00 95.06 206 ALA A O 1
ATOM 1699 N N . GLN A 1 207 ? 28.588 9.646 -19.322 1.00 92.94 207 GLN A N 1
ATOM 1700 C CA . GLN A 1 207 ? 29.873 9.881 -18.656 1.00 92.94 207 GLN A CA 1
ATOM 1701 C C . GLN A 1 207 ? 29.899 9.280 -17.237 1.00 92.94 207 GLN A C 1
ATOM 1703 O O . GLN A 1 207 ? 29.695 8.076 -17.077 1.00 92.94 207 GLN A O 1
ATOM 1708 N N . GLN A 1 208 ? 30.137 10.099 -16.209 1.00 93.56 208 GLN A N 1
ATOM 1709 C CA . GLN A 1 208 ? 30.192 9.674 -14.806 1.00 93.56 208 GLN A CA 1
ATOM 1710 C C . GLN A 1 208 ? 28.852 9.161 -14.248 1.00 93.56 208 GLN A C 1
ATOM 1712 O O . GLN A 1 208 ? 28.854 8.386 -13.294 1.00 93.56 208 GLN A O 1
ATOM 1717 N N . ASP A 1 209 ? 27.725 9.532 -14.862 1.00 96.69 209 ASP A N 1
ATOM 1718 C CA . ASP A 1 209 ? 26.383 9.158 -14.402 1.00 96.69 209 ASP A CA 1
ATOM 1719 C C . ASP A 1 209 ? 25.958 7.780 -14.943 1.00 96.69 209 ASP A C 1
ATOM 1721 O O . ASP A 1 209 ? 24.934 7.238 -14.533 1.00 96.69 209 ASP A O 1
ATOM 1725 N N . ALA A 1 210 ? 26.740 7.180 -15.851 1.00 97.19 210 ALA A N 1
ATOM 1726 C CA . ALA A 1 210 ? 26.402 5.929 -16.527 1.00 97.19 210 ALA A CA 1
ATOM 1727 C C . ALA A 1 210 ? 26.112 4.774 -15.557 1.00 97.19 210 ALA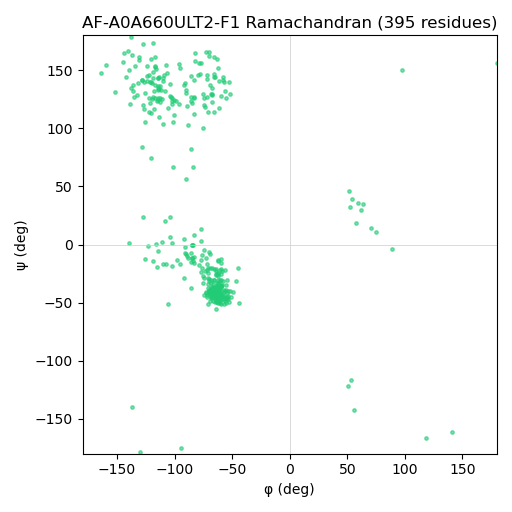 A C 1
ATOM 1729 O O . ALA A 1 210 ? 25.097 4.092 -15.677 1.00 97.19 210 ALA A O 1
ATOM 1730 N N . GLU A 1 211 ? 26.983 4.549 -14.573 1.00 96.94 211 GLU A N 1
ATOM 1731 C CA . GLU A 1 211 ? 26.773 3.457 -13.623 1.00 96.94 211 GLU A CA 1
ATOM 1732 C C . GLU A 1 211 ? 25.578 3.709 -12.699 1.00 96.94 211 GLU A C 1
ATOM 1734 O O . GLU A 1 211 ? 24.866 2.762 -12.367 1.00 96.94 211 GLU A O 1
ATOM 1739 N N . GLN A 1 212 ? 25.355 4.962 -12.287 1.00 98.06 212 GLN A N 1
ATOM 1740 C CA . GLN A 1 212 ? 24.229 5.321 -11.424 1.00 98.06 212 GLN A CA 1
ATOM 1741 C C . GLN A 1 212 ? 22.904 5.170 -12.177 1.00 98.06 212 GLN A C 1
ATOM 1743 O O . GLN A 1 212 ? 22.025 4.469 -11.692 1.00 98.06 212 GLN A O 1
ATOM 1748 N N . CYS A 1 213 ? 22.821 5.667 -13.413 1.00 98.00 213 CYS A N 1
ATOM 1749 C CA . CYS A 1 213 ? 21.656 5.513 -14.285 1.00 98.00 213 CYS A CA 1
ATOM 1750 C C . CYS A 1 213 ? 21.243 4.042 -14.455 1.00 98.00 213 CYS A C 1
ATOM 1752 O O . CYS A 1 213 ? 20.068 3.698 -14.333 1.00 98.00 213 CYS A O 1
ATOM 1754 N N . ILE A 1 214 ? 22.206 3.137 -14.673 1.00 97.69 214 ILE A N 1
ATOM 1755 C CA . ILE A 1 214 ? 21.914 1.701 -14.796 1.00 97.69 214 ILE A CA 1
ATOM 1756 C C . ILE A 1 214 ? 21.510 1.063 -13.460 1.00 97.69 214 ILE A C 1
ATOM 1758 O O . ILE A 1 214 ? 20.671 0.158 -13.450 1.00 97.69 214 ILE A O 1
ATOM 1762 N N . ARG A 1 215 ? 22.076 1.512 -12.332 1.00 97.38 215 ARG A N 1
ATOM 1763 C CA . ARG A 1 215 ? 21.625 1.070 -11.003 1.00 97.38 215 ARG A CA 1
ATOM 1764 C C . ARG A 1 215 ? 20.181 1.490 -10.749 1.00 97.38 215 ARG A C 1
ATOM 1766 O O . ARG A 1 215 ? 19.374 0.623 -10.424 1.00 97.38 215 ARG A O 1
ATOM 1773 N N . ASP A 1 216 ? 19.853 2.754 -10.989 1.00 97.56 216 ASP A N 1
ATOM 1774 C CA . ASP A 1 216 ? 18.512 3.298 -10.762 1.00 97.56 216 ASP A CA 1
ATOM 1775 C C . ASP A 1 216 ? 17.487 2.637 -11.684 1.00 97.56 216 ASP A C 1
ATOM 1777 O O . ASP A 1 216 ? 16.406 2.263 -11.240 1.00 97.56 216 ASP A O 1
ATOM 1781 N N . LEU A 1 217 ? 17.845 2.368 -12.945 1.00 98.00 217 LEU A N 1
ATOM 1782 C CA . LEU A 1 217 ? 17.001 1.597 -13.860 1.00 98.00 217 LEU A CA 1
ATOM 1783 C C . LEU A 1 217 ? 16.736 0.177 -13.334 1.00 98.00 217 LEU A C 1
ATOM 1785 O O . LEU A 1 217 ? 15.607 -0.313 -13.402 1.00 98.00 217 LEU A O 1
ATOM 1789 N N . ALA A 1 218 ? 17.752 -0.499 -12.794 1.00 97.19 218 ALA A N 1
ATOM 1790 C CA . ALA A 1 218 ? 17.576 -1.826 -12.211 1.00 97.19 218 ALA A CA 1
ATOM 1791 C C . ALA A 1 218 ? 16.669 -1.792 -10.966 1.00 97.19 218 ALA A C 1
ATOM 1793 O O . ALA A 1 218 ? 15.823 -2.673 -10.802 1.00 97.19 218 ALA A O 1
ATOM 1794 N N . GLU A 1 219 ? 16.818 -0.779 -10.111 1.00 95.69 219 GLU A N 1
ATOM 1795 C CA . GLU A 1 219 ? 15.981 -0.570 -8.922 1.00 95.69 219 GLU A CA 1
ATOM 1796 C C . GLU A 1 219 ? 14.556 -0.117 -9.265 1.00 95.69 219 GLU A C 1
ATOM 1798 O O . GLU A 1 219 ? 13.612 -0.405 -8.522 1.00 95.69 219 GLU A O 1
ATOM 1803 N N . PHE A 1 220 ? 14.374 0.574 -10.389 1.00 96.62 220 PHE A N 1
ATOM 1804 C CA . PHE A 1 220 ? 13.067 0.927 -10.931 1.00 96.62 220 PHE A CA 1
ATOM 1805 C C . PHE A 1 220 ? 12.328 -0.318 -11.424 1.00 96.62 220 PHE A C 1
ATOM 1807 O O . PHE A 1 220 ? 11.153 -0.493 -11.115 1.00 96.62 220 PHE A O 1
ATOM 1814 N N . LEU A 1 221 ? 13.017 -1.201 -12.154 1.00 96.88 221 LEU A N 1
ATOM 1815 C CA . LEU A 1 221 ? 12.429 -2.398 -12.765 1.00 96.88 221 LEU A CA 1
ATOM 1816 C C . LEU A 1 221 ? 12.169 -3.543 -11.780 1.00 96.88 221 LEU A C 1
ATOM 1818 O O . LEU A 1 221 ? 11.366 -4.422 -12.084 1.00 96.88 221 LEU A O 1
ATOM 1822 N N . ARG A 1 222 ? 12.821 -3.562 -10.613 1.00 96.50 222 ARG A N 1
ATOM 1823 C CA . ARG A 1 222 ? 12.614 -4.607 -9.603 1.00 96.50 222 ARG A CA 1
ATOM 1824 C C . ARG A 1 222 ? 12.578 -4.027 -8.199 1.00 96.50 222 ARG A C 1
ATOM 1826 O O . ARG A 1 222 ? 13.570 -3.499 -7.705 1.00 96.50 222 ARG A O 1
ATOM 1833 N N . VAL A 1 223 ? 11.457 -4.239 -7.518 1.00 95.00 223 VAL A N 1
ATOM 1834 C CA . VAL A 1 223 ? 11.322 -3.975 -6.082 1.00 95.00 223 VAL A CA 1
ATOM 1835 C C . VAL A 1 223 ? 11.482 -5.285 -5.321 1.00 95.00 223 VAL A C 1
ATOM 1837 O O . VAL A 1 223 ? 10.745 -6.238 -5.559 1.00 95.00 223 VAL A O 1
ATOM 1840 N N . VAL A 1 224 ? 12.427 -5.336 -4.381 1.00 94.12 224 VAL A N 1
ATOM 1841 C CA . VAL A 1 224 ? 12.631 -6.510 -3.520 1.00 94.12 224 VAL A CA 1
ATOM 1842 C C . VAL A 1 224 ? 12.004 -6.240 -2.148 1.00 94.12 224 VAL A C 1
ATOM 1844 O O . VAL A 1 224 ? 12.567 -5.466 -1.372 1.00 94.12 224 VAL A O 1
ATOM 1847 N N . PRO A 1 225 ? 10.841 -6.837 -1.826 1.00 95.06 225 PRO A N 1
ATOM 1848 C CA . PRO A 1 225 ? 10.185 -6.622 -0.544 1.00 95.06 225 PRO A CA 1
ATOM 1849 C C . PRO A 1 225 ? 10.954 -7.319 0.583 1.00 95.06 225 PRO A C 1
ATOM 1851 O O . PRO A 1 225 ? 11.414 -8.453 0.440 1.00 95.06 225 PRO A O 1
ATOM 1854 N N . ARG A 1 226 ? 11.018 -6.684 1.757 1.00 95.56 226 ARG A N 1
ATOM 1855 C CA . ARG A 1 226 ? 11.513 -7.331 2.981 1.00 95.56 226 ARG A CA 1
ATOM 1856 C C . ARG A 1 226 ? 10.380 -8.085 3.664 1.00 95.56 226 ARG A C 1
ATOM 1858 O O . ARG A 1 226 ? 9.733 -7.554 4.564 1.00 95.56 226 ARG A O 1
ATOM 1865 N N . LEU A 1 227 ? 10.116 -9.300 3.194 1.00 95.69 227 LEU A N 1
ATOM 1866 C CA . LEU A 1 227 ? 9.066 -10.168 3.730 1.00 95.69 227 LEU A CA 1
ATOM 1867 C C . LEU A 1 227 ? 9.494 -10.864 5.037 1.00 95.69 227 LEU A C 1
ATOM 1869 O O . LEU A 1 227 ? 10.699 -11.043 5.263 1.00 95.69 227 LEU A O 1
ATOM 1873 N N . PRO A 1 228 ? 8.536 -11.276 5.894 1.00 94.75 228 PRO A N 1
ATOM 1874 C CA . PRO A 1 228 ? 8.812 -12.169 7.013 1.00 94.75 228 PRO A CA 1
ATOM 1875 C C . PRO A 1 228 ? 9.563 -13.421 6.544 1.00 94.75 228 PRO A C 1
ATOM 1877 O O . PRO A 1 228 ? 9.181 -14.069 5.567 1.00 94.75 228 PRO A O 1
ATOM 1880 N N . GLN A 1 229 ? 10.663 -13.743 7.217 1.00 86.44 229 GLN A N 1
ATOM 1881 C CA . GLN A 1 229 ? 11.452 -14.931 6.893 1.00 86.44 229 GLN A CA 1
ATOM 1882 C C . GLN A 1 229 ? 10.731 -16.201 7.342 1.00 86.44 229 GLN A C 1
ATOM 1884 O O . GLN A 1 229 ? 9.778 -16.136 8.116 1.00 86.44 229 GLN A O 1
ATOM 1889 N N . SER A 1 230 ? 11.190 -17.354 6.846 1.00 77.19 230 SER A N 1
ATOM 1890 C CA . SER A 1 230 ? 10.589 -18.643 7.196 1.00 77.19 230 SER A CA 1
ATOM 1891 C C . SER A 1 230 ? 10.565 -18.827 8.721 1.00 77.19 230 SER A C 1
ATOM 1893 O O . SER A 1 230 ? 11.619 -18.703 9.350 1.00 77.19 230 SER A O 1
ATOM 1895 N N . PRO A 1 231 ? 9.392 -19.112 9.312 1.00 84.44 231 PRO A N 1
ATOM 1896 C CA . PRO A 1 231 ? 9.273 -19.401 10.732 1.00 84.44 231 PRO A CA 1
ATOM 1897 C C . PRO A 1 231 ? 10.003 -20.715 11.042 1.00 84.44 231 PRO A C 1
ATOM 1899 O O . PRO A 1 231 ? 10.239 -21.536 10.152 1.00 84.44 231 PRO A O 1
ATOM 1902 N N . GLN A 1 232 ? 10.323 -20.944 12.313 1.00 85.88 232 GLN A N 1
ATOM 1903 C CA . GLN A 1 232 ? 10.854 -22.237 12.752 1.00 85.88 232 GLN A CA 1
ATOM 1904 C C . GLN A 1 232 ? 9.776 -23.328 12.689 1.00 85.88 232 GLN A C 1
ATOM 1906 O O . GLN A 1 232 ? 10.083 -24.491 12.437 1.00 85.88 232 GLN A O 1
ATOM 1911 N N . GLU A 1 233 ? 8.512 -22.949 12.898 1.00 92.19 233 GLU A N 1
ATOM 1912 C CA . GLU A 1 233 ? 7.380 -23.868 12.955 1.00 92.19 233 GLU A CA 1
ATOM 1913 C C . GLU A 1 233 ? 6.163 -23.315 12.196 1.00 92.19 233 GLU A C 1
ATOM 1915 O O . GLU A 1 233 ? 5.765 -22.162 12.380 1.00 92.19 233 GLU A O 1
ATOM 1920 N N . TYR A 1 234 ? 5.528 -24.167 11.387 1.00 91.31 234 TYR A N 1
ATOM 1921 C CA . TYR A 1 234 ? 4.205 -23.914 10.815 1.00 91.31 234 TYR A CA 1
ATOM 1922 C C . TYR A 1 234 ? 3.155 -24.717 11.584 1.00 91.31 234 TYR A C 1
ATOM 1924 O O . TYR A 1 234 ? 3.226 -25.945 11.630 1.00 91.31 234 TYR A O 1
ATOM 1932 N N . LYS A 1 235 ? 2.169 -24.030 12.165 1.00 91.06 235 LYS A N 1
ATOM 1933 C CA . LYS A 1 235 ? 1.024 -24.651 12.839 1.00 91.06 235 LYS A CA 1
ATOM 1934 C C . LYS A 1 235 ? -0.202 -24.566 11.957 1.00 91.06 235 LYS A C 1
ATOM 1936 O O . LYS A 1 235 ? -0.581 -23.488 11.520 1.00 91.06 235 LYS A O 1
ATOM 1941 N N . THR A 1 236 ? -0.857 -25.693 11.728 1.00 86.31 236 THR A N 1
ATOM 1942 C CA . THR A 1 236 ? -2.112 -25.699 10.981 1.00 86.31 236 THR A CA 1
ATOM 1943 C C . THR A 1 236 ? -3.200 -24.986 11.781 1.00 86.31 236 THR A C 1
ATOM 1945 O O . THR A 1 236 ? -3.424 -25.303 12.948 1.00 86.31 236 THR A O 1
ATOM 1948 N N . ALA A 1 237 ? -3.875 -24.039 11.137 1.00 85.81 237 ALA A N 1
ATOM 1949 C CA . ALA A 1 237 ? -5.108 -23.432 11.614 1.00 85.81 237 ALA A CA 1
ATOM 1950 C C . ALA A 1 237 ? -6.226 -23.720 10.607 1.00 85.81 237 ALA A C 1
ATOM 1952 O O . ALA A 1 237 ? -5.970 -23.824 9.404 1.00 85.81 237 ALA A O 1
ATOM 1953 N N . ASP A 1 238 ? -7.461 -23.840 11.091 1.00 90.69 238 ASP A N 1
ATOM 1954 C CA . ASP A 1 238 ? -8.613 -23.986 10.208 1.00 90.69 238 ASP A CA 1
ATOM 1955 C C . ASP A 1 238 ? -8.827 -22.686 9.413 1.00 90.69 238 ASP A C 1
ATOM 1957 O O . ASP A 1 238 ? -8.991 -21.623 10.023 1.00 90.69 238 ASP A O 1
ATOM 1961 N N . PRO A 1 239 ? -8.833 -22.732 8.066 1.00 93.62 239 PRO A N 1
ATOM 1962 C CA . PRO A 1 239 ? -9.000 -21.533 7.258 1.00 93.62 239 PRO A CA 1
ATOM 1963 C C . PRO A 1 239 ? -10.374 -20.889 7.439 1.00 93.62 239 PRO A C 1
ATOM 1965 O O . PRO A 1 239 ? -11.393 -21.580 7.518 1.00 93.62 239 PRO A O 1
ATOM 1968 N N . ILE A 1 240 ? -10.409 -19.558 7.396 1.00 94.62 240 ILE A N 1
ATOM 1969 C CA . ILE A 1 240 ? -11.650 -18.783 7.335 1.00 94.62 240 ILE A CA 1
ATOM 1970 C C . ILE A 1 240 ? -12.238 -18.918 5.926 1.00 94.62 240 ILE A C 1
ATOM 1972 O O . ILE A 1 240 ? -11.630 -18.506 4.936 1.00 94.62 240 ILE A O 1
ATOM 1976 N N . LYS A 1 241 ? -13.441 -19.480 5.824 1.00 93.50 241 LYS A N 1
ATOM 1977 C CA . LYS A 1 241 ? -14.126 -19.722 4.549 1.00 93.50 241 LYS A CA 1
ATOM 1978 C C . LYS A 1 241 ? -15.316 -18.786 4.422 1.00 93.50 241 LYS A C 1
ATOM 1980 O O . LYS A 1 241 ? -16.346 -19.022 5.041 1.00 93.50 241 LYS A O 1
ATOM 1985 N N . LEU A 1 242 ? -15.166 -17.739 3.616 1.00 91.81 242 LEU A N 1
ATOM 1986 C CA . LEU A 1 242 ? -16.261 -16.829 3.282 1.00 91.81 242 LEU A CA 1
ATOM 1987 C C . LEU A 1 242 ? -16.695 -17.040 1.836 1.00 91.81 242 LEU A C 1
ATOM 1989 O O . LEU A 1 242 ? -15.858 -17.056 0.932 1.00 91.81 242 LEU A O 1
ATOM 1993 N N . ASP A 1 243 ? -18.002 -17.151 1.622 1.00 90.50 243 ASP A N 1
ATOM 1994 C CA . ASP A 1 243 ? -18.585 -17.108 0.287 1.00 90.50 243 ASP A CA 1
ATOM 1995 C C . ASP A 1 243 ? -18.824 -15.640 -0.119 1.00 90.50 243 ASP A C 1
ATOM 1997 O O . ASP A 1 243 ? -19.475 -14.900 0.625 1.00 90.50 243 ASP A O 1
ATOM 2001 N N . PRO A 1 244 ? -18.338 -15.184 -1.289 1.00 89.50 244 PRO A N 1
ATOM 2002 C CA . PRO A 1 244 ? -18.559 -13.815 -1.754 1.00 89.50 244 PRO A CA 1
ATOM 2003 C C . PRO A 1 244 ? -20.035 -13.415 -1.928 1.00 89.50 244 PRO A C 1
ATOM 2005 O O . PRO A 1 244 ? -20.323 -12.225 -2.062 1.00 89.50 244 PRO A O 1
ATOM 2008 N N . SER A 1 245 ? -20.961 -14.379 -1.969 1.00 90.56 245 SER A N 1
ATOM 2009 C CA . SER A 1 245 ? -22.408 -14.149 -2.047 1.00 90.56 245 SER A CA 1
ATOM 2010 C C . SER A 1 245 ? -23.076 -13.912 -0.690 1.00 90.56 245 SER A C 1
ATOM 2012 O O . SER A 1 245 ? -24.228 -13.475 -0.660 1.00 90.56 245 SER A O 1
ATOM 2014 N N . TRP A 1 246 ? -22.378 -14.171 0.420 1.00 93.19 246 TRP A N 1
ATOM 2015 C CA . TRP A 1 246 ? -22.937 -14.006 1.758 1.00 93.19 246 TRP A CA 1
ATOM 2016 C C . TRP A 1 246 ? -23.256 -12.547 2.090 1.00 93.19 246 TRP A C 1
ATOM 2018 O O . TRP A 1 246 ? -22.530 -11.617 1.728 1.00 93.19 246 TRP A O 1
ATOM 2028 N N . SER A 1 247 ? -24.349 -12.351 2.828 1.00 92.56 247 SER A N 1
ATOM 2029 C CA . SER A 1 247 ? -24.674 -11.070 3.447 1.00 92.56 247 SER A CA 1
ATOM 2030 C C . SER A 1 247 ? -23.709 -10.756 4.595 1.00 92.56 247 SER A C 1
ATOM 2032 O O . SER A 1 247 ? -22.988 -11.622 5.097 1.00 92.56 247 SER A O 1
ATOM 2034 N N . ARG A 1 248 ? -23.713 -9.498 5.051 1.00 90.00 248 ARG A N 1
ATOM 2035 C CA . ARG A 1 248 ? -22.920 -9.068 6.213 1.00 90.00 248 ARG A CA 1
ATOM 2036 C C . ARG A 1 248 ? -23.259 -9.895 7.455 1.00 90.00 248 ARG A C 1
ATOM 2038 O O . ARG A 1 248 ? -22.360 -10.271 8.197 1.00 90.00 248 ARG A O 1
ATOM 2045 N N . GLU A 1 249 ? -24.536 -10.190 7.657 1.00 92.00 249 GLU A N 1
ATOM 2046 C CA . GLU A 1 249 ? -25.054 -10.961 8.787 1.00 92.00 249 GLU A CA 1
ATOM 2047 C C . GLU A 1 249 ? -24.562 -12.406 8.725 1.00 92.00 249 GLU A C 1
ATOM 2049 O O . GLU A 1 249 ? -24.039 -12.904 9.715 1.00 92.00 249 GLU A O 1
ATOM 2054 N N . GLN A 1 250 ? -24.611 -13.036 7.547 1.00 95.56 250 GLN A N 1
ATOM 2055 C CA . GLN A 1 250 ? -24.100 -14.397 7.350 1.00 95.56 250 GLN A CA 1
ATOM 2056 C C . GLN A 1 250 ? -22.592 -14.494 7.624 1.00 95.56 250 GLN A C 1
ATOM 2058 O O . GLN A 1 250 ? -22.135 -15.449 8.248 1.00 95.56 250 GLN A O 1
ATOM 2063 N N . VAL A 1 251 ? -21.812 -13.490 7.201 1.00 93.94 251 VAL A N 1
ATOM 2064 C CA . VAL A 1 251 ? -20.376 -13.415 7.519 1.00 93.94 251 VAL A CA 1
ATOM 2065 C C . VAL A 1 251 ? -20.160 -13.300 9.028 1.00 93.94 251 VAL A C 1
ATOM 2067 O O . VAL A 1 251 ? -19.324 -14.013 9.578 1.00 93.94 251 VAL A O 1
ATOM 2070 N N . ILE A 1 252 ? -20.910 -12.425 9.701 1.00 93.31 252 ILE A N 1
ATOM 2071 C CA . ILE A 1 252 ? -20.813 -12.230 11.151 1.00 93.31 252 ILE A CA 1
ATOM 2072 C C . ILE A 1 252 ? -21.166 -13.520 11.901 1.00 93.31 252 ILE A C 1
ATOM 2074 O O . ILE A 1 252 ? -20.388 -13.940 12.752 1.00 93.31 252 ILE A O 1
ATOM 2078 N N . GLU A 1 253 ? -22.285 -14.167 11.565 1.00 95.25 253 GLU A N 1
ATOM 2079 C CA . GLU A 1 253 ? -22.731 -15.424 12.183 1.00 95.25 253 GLU A CA 1
ATOM 2080 C C . GLU A 1 253 ? -21.699 -16.543 12.007 1.00 95.25 253 GLU A C 1
ATOM 2082 O O . GLU A 1 253 ? -21.375 -17.257 12.957 1.00 95.25 253 GLU A O 1
ATOM 2087 N N . TYR A 1 254 ? -21.129 -16.674 10.807 1.00 96.12 254 TYR A N 1
ATOM 2088 C CA . TYR A 1 254 ? -20.080 -17.654 10.557 1.00 96.12 254 TYR A CA 1
ATOM 2089 C C . TYR A 1 254 ? -18.826 -17.379 11.395 1.00 96.12 254 TYR A C 1
ATOM 2091 O O . TYR A 1 254 ? -18.336 -18.288 12.066 1.00 96.12 254 TYR A O 1
ATOM 2099 N N . LEU A 1 255 ? -18.320 -16.140 11.399 1.00 95.44 255 LEU A N 1
ATOM 2100 C CA . LEU A 1 255 ? -17.136 -15.778 12.186 1.00 95.44 255 LEU A CA 1
ATOM 2101 C C . LEU A 1 255 ? -17.373 -15.968 13.690 1.00 95.44 255 LEU A C 1
ATOM 2103 O O . LEU A 1 255 ? -16.477 -16.423 14.398 1.00 95.44 255 LEU A O 1
ATOM 2107 N N . GLU A 1 256 ? -18.583 -15.671 14.168 1.00 94.75 256 GLU A N 1
ATOM 2108 C CA . GLU A 1 256 ? -18.998 -15.893 15.555 1.00 94.75 256 GLU A CA 1
ATOM 2109 C C . GLU A 1 256 ? -18.973 -17.389 15.902 1.00 94.75 256 GLU A C 1
ATOM 2111 O O . GLU A 1 256 ? -18.474 -17.759 16.961 1.00 94.75 256 GLU A O 1
ATOM 2116 N N . SER A 1 257 ? -19.407 -18.258 14.981 1.00 95.56 257 SER A N 1
ATOM 2117 C CA . SER A 1 257 ? -19.452 -19.713 15.191 1.00 95.56 257 SER A CA 1
ATOM 2118 C C . SER A 1 257 ? -18.084 -20.400 15.307 1.00 95.56 257 SER A C 1
ATOM 2120 O O . SER A 1 257 ? -18.006 -21.504 15.842 1.00 95.56 257 SER A O 1
ATOM 2122 N N . ILE A 1 258 ? -17.007 -19.770 14.819 1.00 95.31 258 ILE A N 1
ATOM 2123 C CA . ILE A 1 258 ? -15.652 -20.354 14.802 1.00 95.31 258 ILE A CA 1
ATOM 2124 C C . ILE A 1 258 ? -14.673 -19.665 15.761 1.00 95.31 258 ILE A C 1
ATOM 2126 O O . ILE A 1 258 ? -13.495 -20.020 15.798 1.00 95.31 258 ILE A O 1
ATOM 2130 N N . ARG A 1 259 ? -15.122 -18.668 16.532 1.00 93.06 259 ARG A N 1
ATOM 2131 C CA . ARG A 1 259 ? -14.228 -17.836 17.356 1.00 93.06 259 ARG A CA 1
ATOM 2132 C C . ARG A 1 259 ? -13.472 -18.614 18.437 1.00 93.06 259 ARG A C 1
ATOM 2134 O O . ARG A 1 259 ? -12.338 -18.267 18.749 1.00 93.06 259 ARG A O 1
ATOM 2141 N N . ASP A 1 260 ? -14.058 -19.693 18.955 1.00 91.56 260 ASP A N 1
ATOM 2142 C CA . ASP A 1 260 ? -13.448 -20.512 20.013 1.00 91.56 260 ASP A CA 1
ATOM 2143 C C . ASP A 1 260 ? -12.244 -21.328 19.514 1.00 91.56 260 ASP A C 1
ATOM 2145 O O . ASP A 1 260 ? -11.405 -21.758 20.306 1.00 91.56 260 ASP A O 1
ATOM 2149 N N . THR A 1 261 ? -12.142 -21.541 18.198 1.00 90.44 261 THR A N 1
ATOM 2150 C CA . THR A 1 261 ? -11.077 -22.336 17.570 1.00 90.44 261 THR A CA 1
ATOM 2151 C C . THR A 1 261 ? -10.214 -21.531 16.598 1.00 90.44 261 THR A C 1
ATOM 2153 O O . THR A 1 261 ? -9.123 -21.978 16.243 1.00 90.44 261 THR A O 1
ATOM 2156 N N . ASN A 1 262 ? -10.644 -20.329 16.196 1.00 90.81 262 ASN A N 1
ATOM 2157 C CA . ASN A 1 262 ? -9.911 -19.452 15.290 1.00 90.81 262 ASN A CA 1
ATOM 2158 C C . ASN A 1 262 ? -9.697 -18.053 15.896 1.00 90.81 262 ASN A C 1
ATOM 2160 O O . ASN A 1 262 ? -10.589 -17.205 15.912 1.00 90.81 262 ASN A O 1
ATOM 2164 N N . ILE A 1 263 ? -8.459 -17.785 16.322 1.00 88.38 263 ILE A N 1
ATOM 2165 C CA . ILE A 1 263 ? -8.070 -16.513 16.951 1.00 88.38 263 ILE A CA 1
ATOM 2166 C C . ILE A 1 263 ? -8.258 -15.298 16.032 1.00 88.38 263 ILE A C 1
ATOM 2168 O O . ILE A 1 263 ? -8.564 -14.208 16.504 1.00 88.38 263 ILE A O 1
ATOM 2172 N N . THR A 1 264 ? -8.089 -15.453 14.716 1.00 89.44 264 THR A N 1
ATOM 2173 C CA . THR A 1 264 ? -8.284 -14.351 13.765 1.00 89.44 264 THR A CA 1
ATOM 2174 C C . THR A 1 264 ? -9.762 -13.986 13.661 1.00 89.44 264 THR A C 1
ATOM 2176 O O . THR A 1 264 ? -10.084 -12.799 13.620 1.00 89.44 264 THR A O 1
ATOM 2179 N N . ALA A 1 265 ? -10.654 -14.980 13.679 1.00 92.62 265 ALA A N 1
ATOM 2180 C CA . ALA A 1 265 ? -12.094 -14.750 13.732 1.00 92.62 265 ALA A CA 1
ATOM 2181 C C . ALA A 1 265 ? -12.513 -14.078 15.049 1.00 92.62 265 ALA A C 1
ATOM 2183 O O . ALA A 1 265 ? -13.284 -13.122 15.016 1.00 92.62 265 ALA A O 1
ATOM 2184 N N . ASP A 1 266 ? -11.947 -14.490 16.190 1.00 92.44 266 ASP A N 1
ATOM 2185 C CA . ASP A 1 266 ? -12.202 -13.828 17.476 1.00 92.44 266 ASP A CA 1
ATOM 2186 C C . ASP A 1 266 ? -11.750 -12.356 17.467 1.00 92.44 266 ASP A C 1
ATOM 2188 O O . ASP A 1 266 ? -12.529 -11.447 17.768 1.00 92.44 266 ASP A O 1
ATOM 2192 N N . LEU A 1 267 ? -10.516 -12.092 17.017 1.00 91.81 267 LEU A N 1
ATOM 2193 C CA . LEU A 1 267 ? -9.953 -10.740 16.924 1.00 91.81 267 LEU A CA 1
ATOM 2194 C C . LEU A 1 267 ? -10.722 -9.825 15.957 1.00 91.81 267 LEU A C 1
ATOM 2196 O O . LEU A 1 267 ? -10.721 -8.603 16.142 1.00 91.81 267 LEU A O 1
ATOM 2200 N N . ALA A 1 268 ? -11.413 -10.384 14.959 1.00 92.44 268 ALA A N 1
ATOM 2201 C CA . ALA A 1 268 ? -12.220 -9.608 14.024 1.00 92.44 268 ALA A CA 1
ATOM 2202 C C . ALA A 1 268 ? -13.331 -8.817 14.735 1.00 92.44 268 ALA A C 1
ATOM 2204 O O . ALA A 1 268 ? -13.580 -7.673 14.361 1.00 92.44 268 ALA A O 1
ATOM 2205 N N . PHE A 1 269 ? -13.937 -9.350 15.803 1.00 93.19 269 PHE A N 1
ATOM 2206 C CA . PHE A 1 269 ? -14.972 -8.642 16.571 1.00 93.19 269 PHE A CA 1
ATOM 2207 C C . PHE A 1 269 ? -14.420 -7.443 17.349 1.00 93.19 269 PHE A C 1
ATOM 2209 O O . PHE A 1 269 ? -15.087 -6.412 17.458 1.00 93.19 269 PHE A O 1
ATOM 2216 N N . TYR A 1 270 ? -13.174 -7.530 17.820 1.00 93.94 270 TYR A N 1
ATOM 2217 C CA . TYR A 1 270 ? -12.480 -6.406 18.453 1.00 93.94 270 TYR A CA 1
ATOM 2218 C C . TYR A 1 270 ? -12.139 -5.312 17.436 1.00 93.94 270 TYR A C 1
ATOM 2220 O O . TYR A 1 270 ? -12.311 -4.129 17.723 1.00 93.94 270 TYR A O 1
ATOM 2228 N N . ALA A 1 271 ? -11.700 -5.692 16.232 1.00 91.69 271 ALA A N 1
ATOM 2229 C CA . ALA A 1 271 ? -11.433 -4.747 15.147 1.00 91.69 271 ALA A CA 1
ATOM 2230 C C . ALA A 1 271 ? -12.721 -4.104 14.604 1.00 91.69 271 ALA A C 1
ATOM 2232 O O . ALA A 1 271 ? -12.748 -2.911 14.305 1.00 91.69 271 ALA A O 1
ATOM 2233 N N . TYR A 1 272 ? -13.798 -4.885 14.512 1.00 92.62 272 TYR A N 1
ATOM 2234 C CA . TYR A 1 272 ? -15.122 -4.443 14.080 1.00 92.62 272 TYR A CA 1
ATOM 2235 C C . TYR A 1 272 ? -15.832 -3.571 15.130 1.00 92.62 272 TYR A C 1
ATOM 2237 O O . TYR A 1 272 ? -16.690 -2.759 14.766 1.00 92.62 272 TYR A O 1
ATOM 2245 N N . ARG A 1 273 ? -15.411 -3.693 16.400 1.00 93.81 273 ARG A N 1
ATOM 2246 C CA . ARG A 1 273 ? -15.884 -2.951 17.580 1.00 93.81 273 ARG A CA 1
ATOM 2247 C C . ARG A 1 273 ? -17.368 -3.123 17.854 1.00 93.81 273 ARG A C 1
ATOM 2249 O O . ARG A 1 273 ? -18.021 -2.183 18.284 1.00 93.81 273 ARG A O 1
ATOM 2256 N N . ASP A 1 274 ? -17.905 -4.309 17.593 1.00 92.62 274 ASP A N 1
ATOM 2257 C CA . ASP A 1 274 ? -19.251 -4.651 18.045 1.00 92.62 274 ASP A CA 1
ATOM 2258 C C . ASP A 1 274 ? -19.208 -4.935 19.547 1.00 92.62 274 ASP A C 1
ATOM 2260 O O . ASP A 1 274 ? -18.809 -6.014 19.988 1.00 92.62 274 ASP A O 1
ATOM 2264 N N . MET A 1 275 ? -19.619 -3.938 20.327 1.00 94.44 275 MET A N 1
ATOM 2265 C CA . MET A 1 275 ? -19.508 -3.952 21.781 1.00 94.44 275 MET A CA 1
ATOM 2266 C C . MET A 1 275 ? -20.455 -4.950 22.462 1.00 94.44 275 MET A C 1
ATOM 2268 O O . MET A 1 275 ? -20.361 -5.148 23.672 1.00 94.44 275 MET A O 1
ATOM 2272 N N . THR A 1 276 ? -21.349 -5.595 21.706 1.00 93.06 276 THR A N 1
ATOM 2273 C CA . THR A 1 276 ? -22.189 -6.697 22.206 1.00 93.06 276 THR A CA 1
ATOM 2274 C C . THR A 1 276 ? -21.491 -8.055 22.118 1.00 93.06 276 THR A C 1
ATOM 2276 O O . THR A 1 276 ? -21.921 -9.010 22.760 1.00 93.06 276 THR A O 1
ATOM 2279 N N . ARG A 1 277 ? -20.398 -8.146 21.348 1.00 91.50 277 ARG A N 1
ATOM 2280 C CA . ARG A 1 277 ? -19.715 -9.404 21.006 1.00 91.50 277 ARG A CA 1
ATOM 2281 C C . ARG A 1 277 ? -18.240 -9.447 21.391 1.00 91.50 277 ARG A C 1
ATOM 2283 O O . ARG A 1 277 ? -17.574 -10.462 21.154 1.00 91.50 277 ARG A O 1
ATOM 2290 N N . CYS A 1 278 ? -17.707 -8.373 21.962 1.00 92.12 278 CYS A N 1
ATOM 2291 C CA . CYS A 1 278 ? -16.320 -8.303 22.401 1.00 92.12 278 CYS A CA 1
ATOM 2292 C C . CYS A 1 278 ? -16.198 -7.766 23.827 1.00 92.12 278 CYS A C 1
ATOM 2294 O O . CYS A 1 278 ? -17.079 -7.090 24.358 1.00 92.12 278 C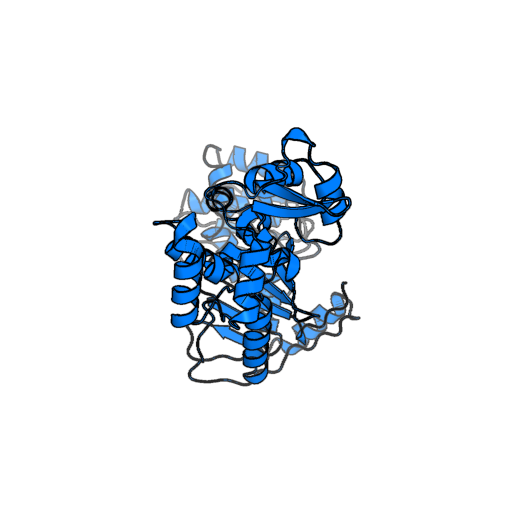YS A O 1
ATOM 2296 N N . ASP A 1 279 ? -15.069 -8.079 24.454 1.00 93.19 279 ASP A N 1
ATOM 2297 C CA . ASP A 1 279 ? -14.704 -7.465 25.719 1.00 93.19 279 ASP A CA 1
ATOM 2298 C C . ASP A 1 279 ? -14.397 -5.977 25.507 1.00 93.19 279 ASP A C 1
ATOM 2300 O O . ASP A 1 279 ? -13.663 -5.605 24.590 1.00 93.19 279 ASP A O 1
ATOM 2304 N N . TRP A 1 280 ? -14.927 -5.113 26.372 1.00 95.56 280 TRP A N 1
ATOM 2305 C CA . TRP A 1 280 ? -14.727 -3.670 26.265 1.00 95.56 280 TRP A CA 1
ATOM 2306 C C . TRP A 1 280 ? -13.316 -3.230 26.669 1.00 95.56 280 TRP A C 1
ATOM 2308 O O . TRP A 1 280 ? -12.866 -2.166 26.246 1.00 95.56 280 TRP A O 1
ATOM 2318 N N . ARG A 1 281 ? -12.583 -4.014 27.470 1.00 95.69 281 ARG A N 1
ATOM 2319 C CA . ARG A 1 281 ? -11.277 -3.624 28.034 1.00 95.69 281 ARG A CA 1
ATOM 2320 C C . ARG A 1 281 ? -10.270 -3.179 26.961 1.00 95.69 281 ARG A C 1
ATOM 2322 O O . ARG A 1 281 ? -9.673 -2.118 27.157 1.00 95.69 281 ARG A O 1
ATOM 2329 N N . PRO A 1 282 ? -10.079 -3.886 25.825 1.00 95.00 282 PRO A N 1
ATOM 2330 C CA . PRO A 1 282 ? -9.196 -3.419 24.755 1.00 95.00 282 PRO A CA 1
ATOM 2331 C C . PRO A 1 282 ? -9.653 -2.103 24.116 1.00 95.00 282 PRO A C 1
ATOM 2333 O O . PRO A 1 282 ? -8.816 -1.236 23.861 1.00 95.00 282 PRO A O 1
ATOM 2336 N N . PHE A 1 283 ? -10.963 -1.922 23.904 1.00 96.25 283 PHE A N 1
ATOM 2337 C CA . PHE A 1 283 ? -11.518 -0.677 23.366 1.00 96.25 283 PHE A CA 1
ATOM 2338 C C . PHE A 1 283 ? -11.249 0.497 24.312 1.00 96.25 283 PHE A C 1
ATOM 2340 O O . PHE A 1 283 ? -10.687 1.503 23.882 1.00 96.25 283 PHE A O 1
ATOM 2347 N N . VAL A 1 284 ? -11.575 0.340 25.601 1.00 96.50 284 VAL A N 1
ATOM 2348 C CA . VAL A 1 284 ? -11.375 1.377 26.627 1.00 96.50 284 VAL A CA 1
ATOM 2349 C C . VAL A 1 284 ? -9.895 1.718 26.763 1.00 96.50 284 VAL A C 1
ATOM 2351 O O . VAL A 1 284 ? -9.533 2.889 26.830 1.00 96.50 284 VAL A O 1
ATOM 2354 N N . LYS A 1 285 ? -9.014 0.712 26.752 1.00 95.25 285 LYS A N 1
ATOM 2355 C CA . LYS A 1 285 ? -7.568 0.944 26.813 1.00 95.25 285 LYS A CA 1
ATOM 2356 C C . LYS A 1 285 ? -7.090 1.788 25.633 1.00 95.25 285 LYS A C 1
ATOM 2358 O O . LYS A 1 285 ? -6.343 2.740 25.832 1.00 95.25 285 LYS A O 1
ATOM 2363 N N . ALA A 1 286 ? -7.543 1.478 24.420 1.00 95.44 286 ALA A N 1
ATOM 2364 C CA . ALA A 1 286 ? -7.214 2.273 23.241 1.00 95.44 286 ALA A CA 1
ATOM 2365 C C . ALA A 1 286 ? -7.789 3.701 23.319 1.00 95.44 286 ALA A C 1
ATOM 2367 O O . ALA A 1 286 ? -7.065 4.651 23.016 1.00 95.44 286 ALA A O 1
ATOM 2368 N N . ALA A 1 287 ? -9.025 3.861 23.799 1.00 96.38 287 ALA A N 1
ATOM 2369 C CA . ALA A 1 287 ? -9.682 5.162 23.940 1.00 96.38 287 ALA A CA 1
ATOM 2370 C C . ALA A 1 287 ? -8.936 6.105 24.889 1.00 96.38 287 ALA A C 1
ATOM 2372 O O . ALA A 1 287 ? -8.838 7.299 24.625 1.00 96.38 287 ALA A O 1
ATOM 2373 N N . ILE A 1 288 ? -8.388 5.566 25.979 1.00 95.00 288 ILE A N 1
ATOM 2374 C CA . ILE A 1 288 ? -7.741 6.356 27.032 1.00 95.00 288 ILE A CA 1
ATOM 2375 C C . ILE A 1 288 ? -6.231 6.525 26.810 1.00 95.00 288 ILE A C 1
ATOM 2377 O O . ILE A 1 288 ? -5.649 7.509 27.256 1.00 95.00 288 ILE A O 1
ATOM 2381 N N . GLU A 1 289 ? -5.558 5.574 26.156 1.00 92.75 289 GLU A N 1
ATOM 2382 C CA . GLU A 1 289 ? -4.088 5.588 26.056 1.00 92.75 289 GLU A CA 1
ATOM 2383 C C . GLU A 1 289 ? -3.558 5.900 24.652 1.00 92.75 289 GLU A C 1
ATOM 2385 O O . GLU A 1 289 ? -2.374 6.204 24.505 1.00 92.75 289 GLU A O 1
ATOM 2390 N N . ARG A 1 290 ? -4.388 5.796 23.605 1.00 93.06 290 ARG A N 1
ATOM 2391 C CA . ARG A 1 290 ? -3.937 5.852 22.200 1.00 93.06 290 ARG A CA 1
ATOM 2392 C C . ARG A 1 290 ? -4.689 6.869 21.344 1.00 93.06 290 ARG A C 1
ATOM 2394 O O . ARG A 1 290 ? -4.703 6.732 20.125 1.00 93.06 290 ARG A O 1
ATOM 2401 N N . CYS A 1 291 ? -5.272 7.886 21.975 1.00 96.00 291 CYS A N 1
ATOM 2402 C CA . CYS A 1 291 ? -6.039 8.930 21.300 1.00 96.00 291 CYS A CA 1
ATOM 2403 C C . CYS A 1 291 ? -5.439 10.333 21.543 1.00 96.00 291 CYS A C 1
ATOM 2405 O O . CYS A 1 291 ? -5.950 11.085 22.378 1.00 96.00 291 CYS A O 1
ATOM 2407 N N . PRO A 1 292 ? -4.300 10.678 20.906 1.00 96.38 292 PRO A N 1
ATOM 2408 C CA . PRO A 1 292 ? -3.642 11.972 21.089 1.00 96.38 292 PRO A CA 1
ATOM 2409 C C . PRO A 1 292 ? -4.341 13.144 20.387 1.00 96.38 292 PRO A C 1
ATOM 2411 O O . PRO A 1 292 ? -4.235 14.266 20.879 1.00 96.38 292 PRO A O 1
ATOM 2414 N N . VAL A 1 293 ? -5.054 12.923 19.276 1.00 96.88 293 VAL A N 1
ATOM 2415 C CA . VAL A 1 293 ? -5.654 14.023 18.494 1.00 96.88 293 VAL A CA 1
ATOM 2416 C C . VAL A 1 293 ? -6.746 14.723 19.296 1.00 96.88 293 VAL A C 1
ATOM 2418 O O . VAL A 1 293 ? -6.832 15.949 19.311 1.00 96.88 293 VAL A O 1
ATOM 2421 N N . SER A 1 294 ? -7.557 13.950 20.015 1.00 96.12 294 SER A N 1
ATOM 2422 C CA . SER A 1 294 ? -8.583 14.483 20.908 1.00 96.12 294 SER A CA 1
ATOM 2423 C C . SER A 1 294 ? -7.996 15.287 22.067 1.00 96.12 294 SER A C 1
ATOM 2425 O O . SER A 1 294 ? -8.557 16.310 22.445 1.00 96.12 294 SER A O 1
ATOM 2427 N N . ILE A 1 295 ? -6.839 14.890 22.592 1.00 96.50 295 ILE A N 1
ATOM 2428 C CA . ILE A 1 295 ? -6.129 15.653 23.625 1.00 96.50 295 ILE A CA 1
ATOM 2429 C C . ILE A 1 295 ? -5.634 16.989 23.060 1.00 96.50 295 ILE A C 1
ATOM 2431 O O . ILE A 1 295 ? -5.837 18.028 23.685 1.00 96.50 295 ILE A O 1
ATOM 2435 N N . GLU A 1 296 ? -4.989 16.960 21.894 1.00 97.38 296 GLU A N 1
ATOM 2436 C CA . GLU A 1 296 ? -4.409 18.148 21.260 1.00 97.38 296 GLU A CA 1
ATOM 2437 C C . GLU A 1 296 ? -5.487 19.162 20.860 1.00 97.38 296 GLU A C 1
ATOM 2439 O O . GLU A 1 296 ? -5.345 20.353 21.128 1.00 97.38 296 GLU A O 1
ATOM 2444 N N . LYS A 1 297 ? -6.609 18.688 20.301 1.00 96.94 297 LYS A N 1
ATOM 2445 C CA . LYS A 1 297 ? -7.729 19.536 19.869 1.00 96.94 297 LYS A CA 1
ATOM 2446 C C . LYS A 1 297 ? -8.268 20.440 20.977 1.00 96.94 297 LYS A C 1
ATOM 2448 O O . LYS A 1 297 ? -8.639 21.574 20.691 1.00 96.94 297 LYS A O 1
ATOM 2453 N N . PHE A 1 298 ? -8.340 19.923 22.199 1.00 97.12 298 PHE A N 1
ATOM 2454 C CA . PHE A 1 298 ? -8.928 20.607 23.348 1.00 97.12 298 PHE A CA 1
ATOM 2455 C C . PHE A 1 298 ? -7.862 21.065 24.352 1.00 97.12 298 PHE A C 1
ATOM 2457 O O . PHE A 1 298 ? -8.182 21.269 25.518 1.00 97.12 298 PHE A O 1
ATOM 2464 N N . ALA A 1 299 ? -6.588 21.192 23.962 1.00 95.75 299 ALA A N 1
ATOM 2465 C CA . ALA A 1 299 ? -5.494 21.465 24.901 1.00 95.75 299 ALA A CA 1
ATOM 2466 C C . ALA A 1 299 ? -5.710 22.742 25.740 1.00 95.75 299 ALA A C 1
ATOM 2468 O O . ALA A 1 299 ? -5.474 22.719 26.950 1.00 95.75 299 ALA A O 1
ATOM 2469 N N . ASP A 1 300 ? -6.230 23.802 25.117 1.00 96.12 300 ASP A N 1
ATOM 2470 C CA . ASP A 1 300 ? -6.432 25.118 25.741 1.00 96.12 300 ASP A CA 1
ATOM 2471 C C . ASP A 1 300 ? -7.812 25.286 26.405 1.00 96.12 300 ASP A C 1
ATOM 2473 O O . ASP A 1 300 ? -8.059 26.260 27.120 1.00 96.12 300 ASP A O 1
ATOM 2477 N N . ASP A 1 301 ? -8.723 24.331 26.204 1.00 96.19 301 ASP A N 1
ATOM 2478 C CA . ASP A 1 301 ? -10.098 24.439 26.678 1.00 96.19 301 ASP A CA 1
ATOM 2479 C C . ASP A 1 301 ? -10.238 24.018 28.143 1.00 96.19 301 ASP A C 1
ATOM 2481 O O . ASP A 1 301 ? -9.691 23.010 28.595 1.00 96.19 301 ASP A O 1
ATOM 2485 N N . SER A 1 302 ? -11.076 24.719 28.910 1.00 95.62 302 SER A N 1
ATOM 2486 C CA . SER A 1 302 ? -11.536 24.189 30.203 1.00 95.62 302 SER A CA 1
ATOM 2487 C C . SER A 1 302 ? -12.354 22.902 30.004 1.00 95.62 302 SER A C 1
ATOM 2489 O O . SER A 1 302 ? -12.883 22.657 28.919 1.00 95.62 302 SER A O 1
ATOM 2491 N N . LEU A 1 303 ? -12.501 22.076 31.048 1.00 95.06 303 LEU A N 1
ATOM 2492 C CA . LEU A 1 303 ? -13.344 20.871 30.958 1.00 95.06 303 LEU A CA 1
ATOM 2493 C C . LEU A 1 303 ? -14.804 21.213 30.611 1.00 95.06 303 LEU A C 1
ATOM 2495 O O . LEU A 1 303 ? -15.430 20.504 29.830 1.00 95.06 303 LEU A O 1
ATOM 2499 N N . GLU A 1 304 ? -15.322 22.335 31.116 1.00 95.75 304 GLU A N 1
ATOM 2500 C CA . GLU A 1 304 ? -16.671 22.820 30.796 1.00 95.75 304 GLU A CA 1
ATOM 2501 C C . GLU A 1 304 ? -16.811 23.277 29.343 1.00 95.75 304 GLU A C 1
ATOM 2503 O O . GLU A 1 304 ? -17.842 23.047 28.715 1.00 95.75 304 GLU A O 1
ATOM 2508 N N . GLU A 1 305 ? -15.787 23.940 28.803 1.00 97.38 305 GLU A N 1
ATOM 2509 C CA . GLU A 1 305 ? -15.763 24.346 27.395 1.00 97.38 305 GLU A CA 1
ATOM 2510 C C . GLU A 1 305 ? -15.674 23.117 26.484 1.00 97.38 305 GLU A C 1
ATOM 2512 O O . GLU A 1 305 ? -16.472 22.980 25.561 1.00 97.38 305 GLU A O 1
ATOM 2517 N N . THR A 1 306 ? -14.794 22.169 26.819 1.00 97.31 306 THR A N 1
ATOM 2518 C CA . THR A 1 306 ? -14.673 20.880 26.120 1.00 97.31 306 THR A CA 1
ATOM 2519 C C . THR A 1 306 ? -16.019 20.154 26.091 1.00 97.31 306 THR A C 1
ATOM 2521 O O . THR A 1 306 ? -16.496 19.752 25.033 1.00 97.31 306 THR A O 1
ATOM 2524 N N . TYR A 1 307 ? -16.674 20.024 27.247 1.00 97.81 307 TYR A N 1
ATOM 2525 C CA . TYR A 1 307 ? -17.981 19.381 27.361 1.00 97.81 307 TYR A CA 1
ATOM 2526 C C . TYR A 1 307 ? -19.057 20.082 26.519 1.00 97.81 307 TYR A C 1
ATOM 2528 O O . TYR A 1 307 ? -19.802 19.416 25.798 1.00 97.81 307 TYR A O 1
ATOM 2536 N N . ARG A 1 308 ? -19.111 21.423 26.545 1.00 97.81 308 ARG A N 1
ATOM 2537 C CA . ARG A 1 308 ? -20.038 22.200 25.706 1.00 97.81 308 ARG A CA 1
ATOM 2538 C C . ARG A 1 308 ? -19.800 21.969 24.217 1.00 97.81 308 ARG A C 1
ATOM 2540 O O . ARG A 1 308 ? -20.768 21.779 23.483 1.00 97.81 308 ARG A O 1
ATOM 2547 N N . GLN A 1 309 ? -18.544 21.944 23.779 1.00 98.06 309 GLN A N 1
ATOM 2548 C CA . GLN A 1 309 ? -18.205 21.665 22.384 1.00 98.06 309 GLN A CA 1
ATOM 2549 C C . GLN A 1 309 ? -18.591 20.237 21.975 1.00 98.06 309 GLN A C 1
ATOM 2551 O O . GLN A 1 309 ? -19.177 20.054 20.911 1.00 98.06 309 GLN A O 1
ATOM 2556 N N . LEU A 1 310 ? -18.345 19.236 22.828 1.00 97.88 310 LEU A N 1
ATOM 2557 C CA . LEU A 1 310 ? -18.740 17.847 22.561 1.00 97.88 310 LEU A CA 1
ATOM 2558 C C . LEU A 1 310 ? -20.263 17.683 22.449 1.00 97.88 310 LEU A C 1
ATOM 2560 O O . LEU A 1 310 ? -20.735 16.961 21.573 1.00 97.88 310 LEU A O 1
ATOM 2564 N N . ILE A 1 311 ? -21.045 18.369 23.289 1.00 97.25 311 ILE A N 1
ATOM 2565 C CA . ILE A 1 311 ? -22.514 18.369 23.177 1.00 97.25 311 ILE A CA 1
ATOM 2566 C C . ILE A 1 311 ? -22.982 19.058 21.893 1.00 97.25 311 ILE A C 1
ATOM 2568 O O . ILE A 1 311 ? -23.964 18.622 21.297 1.00 97.25 311 ILE A O 1
ATOM 2572 N N . ALA A 1 312 ? -22.298 20.121 21.466 1.00 97.38 312 ALA A N 1
ATOM 2573 C CA . ALA A 1 312 ? -22.657 20.860 20.260 1.00 97.38 312 ALA A CA 1
ATOM 2574 C C . ALA A 1 312 ? -22.406 20.067 18.962 1.00 97.38 312 ALA A C 1
ATOM 2576 O O . ALA A 1 312 ? -22.999 20.391 17.932 1.00 97.38 312 ALA A O 1
ATOM 2577 N N . MET A 1 313 ? -21.557 19.032 18.991 1.00 97.62 313 MET A N 1
ATOM 2578 C CA . MET A 1 313 ? -21.371 18.127 17.853 1.00 97.62 313 MET A CA 1
ATOM 2579 C C . MET A 1 313 ? -22.652 17.324 17.573 1.00 97.62 313 MET A C 1
ATOM 2581 O O . MET A 1 313 ? -23.334 16.914 18.521 1.00 97.62 313 MET A O 1
ATOM 2585 N N . PRO A 1 314 ? -22.954 16.991 16.300 1.00 97.69 314 PRO A N 1
ATOM 2586 C CA . PRO A 1 314 ? -24.071 16.112 15.969 1.00 97.69 314 PRO A CA 1
ATOM 2587 C C . PRO A 1 314 ? -23.997 14.800 16.755 1.00 97.69 314 PRO A C 1
ATOM 2589 O O . PRO A 1 314 ? -22.907 14.267 16.987 1.00 97.69 314 PRO A O 1
ATOM 2592 N N . ASN A 1 315 ? -25.148 14.312 17.217 1.00 96.12 315 ASN A N 1
ATOM 2593 C CA . ASN A 1 315 ? -25.249 13.109 18.043 1.00 96.12 315 ASN A CA 1
ATOM 2594 C C . ASN A 1 315 ? -25.429 11.847 17.196 1.00 96.12 315 ASN A C 1
ATOM 2596 O O . ASN A 1 315 ? -26.421 11.137 17.329 1.00 96.12 315 ASN A O 1
ATOM 2600 N N . GLU A 1 316 ? -24.488 11.629 16.285 1.00 96.12 316 GLU A N 1
ATOM 2601 C CA . GLU A 1 316 ? -24.505 10.546 15.311 1.00 96.12 316 GLU A CA 1
ATOM 2602 C C . GLU A 1 316 ? -23.118 9.905 15.267 1.00 96.12 316 GLU A C 1
ATOM 2604 O O . GLU A 1 316 ? -22.106 10.585 15.130 1.00 96.12 316 GLU A O 1
ATOM 2609 N N . SER A 1 317 ? -23.057 8.588 15.434 1.00 96.44 317 SER A N 1
ATOM 2610 C CA . SER A 1 317 ? -21.805 7.846 15.299 1.00 96.44 317 SER A CA 1
ATOM 2611 C C . SER A 1 317 ? -21.492 7.618 13.823 1.00 96.44 317 SER A C 1
ATOM 2613 O O . SER A 1 317 ? -22.388 7.343 13.026 1.00 96.44 317 SER A O 1
ATOM 2615 N N . ILE A 1 318 ? -20.206 7.622 13.467 1.00 96.25 318 ILE A N 1
ATOM 2616 C CA . ILE A 1 318 ? -19.748 7.179 12.138 1.00 96.25 318 ILE A CA 1
ATOM 2617 C C . ILE A 1 318 ? -19.912 5.662 11.927 1.00 96.25 318 ILE A C 1
ATOM 2619 O O . ILE A 1 318 ? -19.676 5.154 10.830 1.00 96.25 318 ILE A O 1
ATOM 2623 N N . TYR A 1 319 ? -20.279 4.930 12.981 1.00 95.25 319 TYR A N 1
ATOM 2624 C CA . TYR A 1 319 ? -20.527 3.500 12.958 1.00 95.25 319 TYR A CA 1
ATOM 2625 C C . TYR A 1 319 ? -21.997 3.184 13.243 1.00 95.25 319 TYR A C 1
ATOM 2627 O O . TYR A 1 319 ? -22.649 3.791 14.094 1.00 95.25 319 TYR A O 1
ATOM 2635 N N . ASP A 1 320 ? -22.508 2.168 12.559 1.00 91.19 320 ASP A N 1
ATOM 2636 C CA . ASP A 1 320 ? -23.864 1.659 12.711 1.00 91.19 320 ASP A CA 1
ATOM 2637 C C . ASP A 1 320 ? -24.016 0.696 13.899 1.00 91.19 320 ASP A C 1
ATOM 2639 O O . ASP A 1 320 ? -23.053 0.083 14.367 1.00 91.19 320 ASP A O 1
ATOM 2643 N N . GLY A 1 321 ? -25.253 0.552 14.385 1.00 91.56 321 GLY A N 1
ATOM 2644 C CA . GLY A 1 321 ? -25.598 -0.404 15.439 1.00 91.56 321 GLY A CA 1
ATOM 2645 C C . GLY A 1 321 ? -24.763 -0.219 16.718 1.00 91.56 321 GLY A C 1
ATOM 2646 O O . GLY A 1 321 ? -24.438 0.921 17.061 1.00 91.56 321 GLY A O 1
ATOM 2647 N N . PRO A 1 322 ? -24.375 -1.307 17.411 1.00 93.75 322 PRO A N 1
ATOM 2648 C CA . PRO A 1 322 ? -23.677 -1.262 18.703 1.00 93.75 322 PRO A CA 1
ATOM 2649 C C . PRO A 1 322 ? -22.181 -0.919 18.607 1.00 93.75 322 PRO A C 1
ATOM 2651 O O . PRO A 1 322 ? -21.424 -1.135 19.554 1.00 93.75 322 PRO A O 1
ATOM 2654 N N . ARG A 1 323 ? -21.716 -0.438 17.452 1.00 95.69 323 ARG A N 1
ATOM 2655 C CA . ARG A 1 323 ? -20.299 -0.166 17.211 1.00 95.69 323 ARG A CA 1
ATOM 2656 C C . ARG A 1 323 ? -19.904 1.219 17.697 1.00 95.69 323 ARG A C 1
ATOM 2658 O O . ARG A 1 323 ? -20.702 2.145 17.575 1.00 95.69 323 ARG A O 1
ATOM 2665 N N . LEU A 1 324 ? -18.678 1.363 18.201 1.00 96.81 324 LEU A N 1
ATOM 2666 C CA . LEU A 1 324 ? -18.190 2.628 18.763 1.00 96.81 324 LEU A CA 1
ATOM 2667 C C . LEU A 1 324 ? -16.955 3.187 18.041 1.00 96.81 324 LEU A C 1
ATOM 2669 O O . LEU A 1 324 ? -15.997 2.472 17.717 1.00 96.81 324 LEU A O 1
ATOM 2673 N N . ALA A 1 325 ? -16.965 4.503 17.855 1.00 97.38 325 ALA A N 1
ATOM 2674 C CA . ALA A 1 325 ? -15.822 5.307 17.453 1.00 97.38 325 ALA A CA 1
ATOM 2675 C C . ALA A 1 325 ? -14.872 5.571 18.629 1.00 97.38 325 ALA A C 1
ATOM 2677 O O . ALA A 1 325 ? -15.288 5.697 19.780 1.00 97.38 325 ALA A O 1
ATOM 2678 N N . GLN A 1 326 ? -13.578 5.659 18.327 1.00 97.69 326 GLN A N 1
ATOM 2679 C CA . GLN A 1 326 ? -12.555 6.109 19.266 1.00 97.69 326 GLN A CA 1
ATOM 2680 C C . GLN A 1 326 ? -12.592 7.641 19.400 1.00 97.69 326 GLN A C 1
ATOM 2682 O O . GLN A 1 326 ? -12.996 8.325 18.457 1.00 97.69 326 GLN A O 1
ATOM 2687 N N . PRO A 1 327 ? -12.105 8.212 20.515 1.00 98.25 327 PRO A N 1
ATOM 2688 C CA . PRO A 1 327 ? -12.066 9.660 20.724 1.00 98.25 327 PRO A CA 1
ATOM 2689 C C . PRO A 1 327 ? -11.471 10.484 19.579 1.00 98.25 327 PRO A C 1
ATOM 2691 O O . PRO A 1 327 ? -12.003 11.530 19.210 1.00 98.25 327 PRO A O 1
ATOM 2694 N N . ASP A 1 328 ? -10.385 10.002 18.976 1.00 98.00 328 ASP A N 1
ATOM 2695 C CA . ASP A 1 328 ? -9.755 10.699 17.854 1.00 98.00 328 ASP A CA 1
ATOM 2696 C C . ASP A 1 328 ? -10.630 10.686 16.596 1.00 98.00 328 ASP A C 1
ATOM 2698 O O . ASP A 1 328 ? -10.601 11.637 15.820 1.00 98.00 328 ASP A O 1
ATOM 2702 N N . GLU A 1 329 ? -11.445 9.650 16.386 1.00 97.62 329 GLU A N 1
ATOM 2703 C CA . GLU A 1 329 ? -12.417 9.623 15.289 1.00 97.62 329 GLU A CA 1
ATOM 2704 C C . GLU A 1 329 ? -13.546 10.626 15.543 1.00 97.62 329 GLU A C 1
ATOM 2706 O O . GLU A 1 329 ? -13.887 11.376 14.632 1.00 97.62 329 GLU A O 1
ATOM 2711 N N . VAL A 1 330 ? -14.050 10.725 16.780 1.00 98.06 330 VAL A N 1
ATOM 2712 C CA . VAL A 1 330 ? -15.072 11.726 17.146 1.00 98.06 330 VAL A CA 1
ATOM 2713 C C . VAL A 1 330 ? -14.604 13.136 16.793 1.00 98.06 330 VAL A C 1
ATOM 2715 O O . VAL A 1 330 ? -15.338 13.919 16.191 1.00 98.06 330 VAL A O 1
ATOM 2718 N N . VAL A 1 331 ? -13.350 13.450 17.120 1.00 97.38 331 VAL A N 1
ATOM 2719 C CA . VAL A 1 331 ? -12.756 14.760 16.839 1.00 97.38 331 VAL A CA 1
ATOM 2720 C C . VAL A 1 331 ? -12.473 14.964 15.353 1.00 97.38 331 VAL A C 1
ATOM 2722 O O . VAL A 1 331 ? -12.804 16.020 14.817 1.00 97.38 331 VAL A O 1
ATOM 2725 N N . ASN A 1 332 ? -11.899 13.971 14.670 1.00 97.50 332 ASN A N 1
ATOM 2726 C CA . ASN A 1 332 ? -11.554 14.086 13.251 1.00 97.50 332 ASN A CA 1
ATOM 2727 C C . ASN A 1 332 ? -12.788 14.213 12.347 1.00 97.50 332 ASN A C 1
ATOM 2729 O O . ASN A 1 332 ? -12.753 14.962 11.371 1.00 97.50 332 ASN A O 1
ATOM 2733 N N . PHE A 1 333 ? -13.872 13.500 12.662 1.00 97.38 333 PHE A N 1
ATOM 2734 C CA . PHE A 1 333 ? -15.132 13.569 11.916 1.00 97.38 333 PHE A CA 1
ATOM 2735 C C . PHE A 1 333 ? -16.103 14.620 12.467 1.00 97.38 333 PHE A C 1
ATOM 2737 O O . PHE A 1 333 ? -17.122 14.894 11.836 1.00 97.38 333 PHE A O 1
ATOM 2744 N N . ASN A 1 334 ? -15.777 15.237 13.609 1.00 97.56 334 ASN A N 1
ATOM 2745 C CA . ASN A 1 334 ? -16.584 16.255 14.280 1.00 97.56 334 ASN A CA 1
ATOM 2746 C C . ASN A 1 334 ? -18.033 15.797 14.545 1.00 97.56 334 ASN A C 1
ATOM 2748 O O . ASN A 1 334 ? -18.989 16.555 14.373 1.00 97.56 334 ASN A O 1
ATOM 2752 N N . THR A 1 335 ? -18.197 14.530 14.925 1.00 98.00 335 THR A N 1
ATOM 2753 C CA . THR A 1 335 ? -19.485 13.895 15.221 1.00 98.00 335 THR A CA 1
ATOM 2754 C C . THR A 1 335 ? -19.272 12.659 16.091 1.00 98.00 335 THR A C 1
ATOM 2756 O O . THR A 1 335 ? -18.188 12.080 16.085 1.00 98.00 335 THR A O 1
ATOM 2759 N N . GLY A 1 336 ? -20.278 12.267 16.865 1.00 97.25 336 GLY A N 1
ATOM 2760 C CA . GLY A 1 336 ? -20.231 11.042 17.656 1.00 97.25 336 GLY A CA 1
ATOM 2761 C C . GLY A 1 336 ? -21.505 10.828 18.461 1.00 97.25 336 GLY A C 1
ATOM 2762 O O . GLY A 1 336 ? -22.220 11.780 18.784 1.00 97.25 336 GLY A O 1
ATOM 2763 N N . ASP A 1 337 ? -21.780 9.582 18.816 1.00 97.38 337 ASP A N 1
ATOM 2764 C CA . ASP A 1 337 ? -22.810 9.247 19.800 1.00 97.38 337 ASP A CA 1
ATOM 2765 C C . ASP A 1 337 ? -22.378 9.674 21.222 1.00 97.38 337 ASP A C 1
ATOM 2767 O O . ASP A 1 337 ? -21.197 9.924 21.491 1.00 97.38 337 ASP A O 1
ATOM 2771 N N . GLY A 1 338 ? -23.337 9.764 22.149 1.00 97.19 338 GLY A N 1
ATOM 2772 C CA . GLY A 1 338 ? -23.095 10.101 23.550 1.00 97.19 338 GLY A CA 1
ATOM 2773 C C . GLY A 1 338 ? -22.019 9.251 24.228 1.00 97.19 338 GLY A C 1
ATOM 2774 O O . GLY A 1 338 ? -21.161 9.820 24.907 1.00 97.19 338 GLY A O 1
ATOM 2775 N N . ILE A 1 339 ? -21.977 7.940 23.960 1.00 97.31 339 ILE A N 1
ATOM 2776 C CA . ILE A 1 339 ? -20.973 7.037 24.547 1.00 97.31 339 ILE A CA 1
ATOM 2777 C C . ILE A 1 339 ? -19.570 7.438 24.080 1.00 97.31 339 ILE A C 1
ATOM 2779 O O . ILE A 1 339 ? -18.617 7.500 24.858 1.00 97.31 339 ILE A O 1
ATOM 2783 N N . GLU A 1 340 ? -19.435 7.740 22.793 1.00 98.06 340 GLU A N 1
ATOM 2784 C CA . GLU A 1 340 ? -18.163 8.075 22.154 1.00 98.06 340 GLU A CA 1
ATOM 2785 C C . GLU A 1 340 ? -17.653 9.430 22.667 1.00 98.06 340 GLU A C 1
ATOM 2787 O O . GLU A 1 340 ? -16.483 9.566 23.026 1.00 98.06 340 GLU A O 1
ATOM 2792 N N . LYS A 1 341 ? -18.553 10.412 22.811 1.00 98.25 341 LYS A N 1
ATOM 2793 C CA . LYS A 1 341 ? -18.264 11.717 23.432 1.00 98.25 341 LYS A CA 1
ATOM 2794 C C . LYS A 1 341 ? -17.878 11.585 24.906 1.00 98.25 341 LYS A C 1
ATOM 2796 O O . LYS A 1 341 ? -16.960 12.275 25.355 1.00 98.25 341 LYS A O 1
ATOM 2801 N N . ALA A 1 342 ? -18.525 10.683 25.643 1.00 97.81 342 ALA A N 1
ATOM 2802 C CA . ALA A 1 342 ? -18.181 10.378 27.027 1.00 97.81 342 ALA A CA 1
ATOM 2803 C C . ALA A 1 342 ? -16.748 9.832 27.141 1.00 97.81 342 ALA A C 1
ATOM 2805 O O . ALA A 1 342 ? -15.976 10.308 27.978 1.00 97.81 342 ALA A O 1
ATOM 2806 N N . PHE A 1 343 ? -16.346 8.908 26.259 1.00 97.94 343 PHE A N 1
ATOM 2807 C CA . PHE A 1 343 ? -14.959 8.437 26.191 1.00 97.94 343 PHE A CA 1
ATOM 2808 C C . PHE A 1 343 ? -13.974 9.537 25.790 1.00 97.94 343 PHE A C 1
ATOM 2810 O O . PHE A 1 343 ? -12.883 9.596 26.360 1.00 97.94 343 PHE A O 1
ATOM 2817 N N . THR A 1 344 ? -14.347 10.436 24.875 1.00 98.25 344 THR A N 1
ATOM 2818 C CA . THR A 1 344 ? -13.511 11.591 24.511 1.00 98.25 344 THR A CA 1
ATOM 2819 C C . THR A 1 344 ? -13.238 12.487 25.713 1.00 98.25 344 THR A C 1
ATOM 2821 O O . THR A 1 344 ? -12.082 12.811 25.992 1.00 98.25 344 THR A O 1
ATOM 2824 N N . LEU A 1 345 ? -14.274 12.832 26.481 1.00 97.50 345 LEU A N 1
ATOM 2825 C CA . LEU A 1 345 ? -14.107 13.629 27.693 1.00 97.50 345 LEU A CA 1
ATOM 2826 C C . LEU A 1 345 ? -13.275 12.882 28.749 1.00 97.50 345 LEU A C 1
ATOM 2828 O O . LEU A 1 345 ? -12.380 13.469 29.358 1.00 97.50 345 LEU A O 1
ATOM 2832 N N . ALA A 1 346 ? -13.519 11.582 28.937 1.00 96.69 346 ALA A N 1
ATOM 2833 C CA . ALA A 1 346 ? -12.759 10.755 29.871 1.00 96.69 346 ALA A CA 1
ATOM 2834 C C . ALA A 1 346 ? -11.262 10.689 29.517 1.00 96.69 346 ALA A C 1
ATOM 2836 O O . ALA A 1 346 ? -10.425 10.811 30.413 1.00 96.69 346 ALA A O 1
ATOM 2837 N N . ASN A 1 347 ? -10.918 10.551 28.230 1.00 96.69 347 ASN A N 1
ATOM 2838 C CA . ASN A 1 347 ? -9.537 10.578 27.741 1.00 96.69 347 ASN A CA 1
ATOM 2839 C C . ASN A 1 347 ? -8.839 11.901 28.115 1.00 96.69 347 ASN A C 1
ATOM 2841 O O . ASN A 1 347 ? -7.749 11.903 28.692 1.00 96.69 347 ASN A O 1
ATOM 2845 N N . ILE A 1 348 ? -9.512 13.033 27.886 1.00 96.12 348 ILE A N 1
ATOM 2846 C CA . ILE A 1 348 ? -8.993 14.372 28.208 1.00 96.12 348 ILE A CA 1
ATOM 2847 C C . ILE A 1 348 ? -8.789 14.541 29.720 1.00 96.12 348 ILE A C 1
ATOM 2849 O O . ILE A 1 348 ? -7.734 15.014 30.151 1.00 96.12 348 ILE A O 1
ATOM 2853 N N . ILE A 1 349 ? -9.756 14.114 30.541 1.00 94.88 349 ILE A N 1
ATOM 2854 C CA . ILE A 1 349 ? -9.658 14.178 32.009 1.00 94.88 349 ILE A CA 1
ATOM 2855 C C . ILE A 1 349 ? -8.470 13.349 32.507 1.00 94.88 349 ILE A C 1
ATOM 2857 O O . ILE A 1 349 ? -7.631 13.866 33.244 1.00 94.88 349 ILE A O 1
ATOM 2861 N N . ARG A 1 350 ? -8.356 12.089 32.068 1.00 93.81 350 ARG A N 1
ATOM 2862 C CA . ARG A 1 350 ? -7.263 11.182 32.456 1.00 93.81 350 ARG A CA 1
ATOM 2863 C C . ARG A 1 350 ? -5.896 11.712 32.041 1.00 93.81 350 ARG A C 1
ATOM 2865 O O . ARG A 1 350 ? -4.930 11.524 32.775 1.00 93.81 350 ARG A O 1
ATOM 2872 N N . LYS A 1 351 ? -5.799 12.385 30.890 1.00 94.50 351 LYS A N 1
ATOM 2873 C CA . LYS A 1 351 ? -4.542 12.990 30.442 1.00 94.50 351 LYS A CA 1
ATOM 2874 C C . LYS A 1 351 ? -4.128 14.181 31.304 1.00 94.50 351 LYS A C 1
ATOM 2876 O O . LYS A 1 351 ? -2.942 14.316 31.599 1.00 94.50 351 LYS A O 1
ATOM 2881 N N . ARG A 1 352 ? -5.081 15.040 31.680 1.00 93.31 352 ARG A N 1
ATOM 2882 C CA . ARG A 1 352 ? -4.827 16.232 32.507 1.00 93.31 352 ARG A CA 1
ATOM 2883 C C . ARG A 1 352 ? -4.533 15.868 33.958 1.00 93.31 352 ARG A C 1
ATOM 2885 O O . ARG A 1 352 ? -3.615 16.433 34.539 1.00 93.31 352 ARG A O 1
ATOM 2892 N N . ASN A 1 353 ? -5.265 14.894 34.497 1.00 92.00 353 ASN A N 1
ATOM 2893 C CA . ASN A 1 353 ? -5.134 14.413 35.870 1.00 92.00 353 ASN A CA 1
ATOM 2894 C C . ASN A 1 353 ? -4.987 12.877 35.895 1.00 92.00 353 ASN A C 1
ATOM 2896 O O . ASN A 1 353 ? -5.970 12.162 36.122 1.00 92.00 353 ASN A O 1
ATOM 2900 N N . PRO A 1 354 ? -3.766 12.340 35.705 1.00 90.00 354 PRO A N 1
ATOM 2901 C CA . PRO A 1 354 ? -3.518 10.895 35.662 1.00 90.00 354 PRO A CA 1
ATOM 2902 C C . PRO A 1 354 ? -3.846 10.128 36.946 1.00 90.00 354 PRO A C 1
ATOM 2904 O O . PRO A 1 354 ? -3.960 8.905 36.894 1.00 90.00 354 PRO A O 1
ATOM 2907 N N . ASP A 1 355 ? -4.056 10.803 38.074 1.00 89.00 355 ASP A N 1
ATOM 2908 C CA . ASP A 1 355 ? -4.450 10.170 39.340 1.00 89.00 355 ASP A CA 1
ATOM 2909 C C . ASP A 1 355 ? -5.961 10.239 39.599 1.00 89.00 355 ASP A C 1
ATOM 2911 O O . ASP A 1 355 ? -6.482 9.520 40.449 1.00 89.00 355 ASP A O 1
ATOM 2915 N N . GLN A 1 356 ? -6.696 11.060 38.840 1.00 89.69 356 GLN A N 1
ATOM 2916 C CA . GLN A 1 356 ? -8.135 11.215 39.019 1.00 89.69 356 GLN A CA 1
ATOM 2917 C C . GLN A 1 356 ? -8.871 9.983 38.469 1.00 89.69 356 GLN A C 1
ATOM 2919 O O . GLN A 1 356 ? -8.762 9.692 37.268 1.00 89.69 356 GLN A O 1
ATOM 2924 N N . PRO A 1 357 ? -9.630 9.245 39.302 1.00 91.00 357 PRO A N 1
ATOM 2925 C CA . PRO A 1 357 ? -10.454 8.154 38.814 1.00 91.00 357 PRO A CA 1
ATOM 2926 C C . PRO A 1 357 ? -11.614 8.716 37.989 1.00 91.00 357 PRO A C 1
ATOM 2928 O O . PRO A 1 357 ? -12.256 9.692 38.377 1.00 91.00 357 PRO A O 1
ATOM 2931 N N . VAL A 1 358 ? -11.897 8.070 36.863 1.00 94.62 358 VAL A N 1
ATOM 2932 C CA . VAL A 1 358 ? -13.043 8.392 36.009 1.00 94.62 358 VAL A CA 1
ATOM 2933 C C . VAL A 1 358 ? -13.951 7.180 35.954 1.00 94.62 358 VAL A C 1
ATOM 2935 O O . VAL A 1 358 ? -13.493 6.057 35.730 1.00 94.62 358 VAL A O 1
ATOM 2938 N N . LYS A 1 359 ? -15.247 7.400 36.161 1.00 96.50 359 LYS A N 1
ATOM 2939 C CA . LYS A 1 359 ? -16.264 6.371 35.976 1.00 96.50 359 LYS A CA 1
ATOM 2940 C C . LYS A 1 359 ? -17.177 6.771 34.826 1.00 96.50 359 LYS A C 1
ATOM 2942 O O . LYS A 1 359 ? -17.577 7.924 34.747 1.00 96.50 359 LYS A O 1
ATOM 2947 N N . ILE A 1 360 ? -17.506 5.828 33.956 1.00 96.38 360 ILE A N 1
ATOM 2948 C CA . ILE A 1 360 ? -18.487 6.014 32.889 1.00 96.38 360 ILE A CA 1
ATOM 2949 C C . ILE A 1 360 ? -19.614 5.022 33.157 1.00 96.38 360 ILE A C 1
ATOM 2951 O O . ILE A 1 360 ? -19.381 3.813 33.189 1.00 96.38 360 ILE A O 1
ATOM 2955 N N . ASP A 1 361 ? -20.804 5.549 33.421 1.00 95.88 361 ASP A N 1
ATOM 2956 C CA . ASP A 1 361 ? -22.035 4.772 33.537 1.00 95.88 361 ASP A CA 1
ATOM 2957 C C . ASP A 1 361 ? -22.803 4.917 32.219 1.00 95.88 361 ASP A C 1
ATOM 2959 O O . ASP A 1 361 ? -23.248 6.017 31.895 1.00 95.88 361 ASP A O 1
ATOM 2963 N N . ILE A 1 362 ? -22.898 3.826 31.457 1.00 94.75 362 ILE A N 1
ATOM 2964 C CA . ILE A 1 362 ? -23.569 3.752 30.155 1.00 94.75 362 ILE A CA 1
ATOM 2965 C C . ILE A 1 362 ? -24.924 3.088 30.368 1.00 94.75 362 ILE A C 1
ATOM 2967 O O . ILE A 1 362 ? -24.995 1.967 30.884 1.00 94.75 362 ILE A O 1
ATOM 2971 N N . HIS A 1 363 ? -25.983 3.785 29.971 1.00 90.31 363 HIS A N 1
ATOM 2972 C CA . HIS A 1 363 ? -27.364 3.311 30.032 1.00 90.31 363 HIS A CA 1
ATOM 2973 C C . HIS A 1 363 ? -28.045 3.534 28.682 1.00 90.31 363 HIS A C 1
ATOM 2975 O O . HIS A 1 363 ? -27.634 4.407 27.924 1.00 90.31 363 HIS A O 1
ATOM 2981 N N . GLU A 1 364 ? -29.157 2.836 28.420 1.00 81.69 364 GLU A N 1
ATOM 2982 C CA . GLU A 1 364 ? -29.808 2.795 27.097 1.00 81.69 364 GLU A CA 1
ATOM 2983 C C . GLU A 1 364 ? -30.002 4.150 26.385 1.00 81.69 364 GLU A C 1
ATOM 2985 O O . GLU A 1 364 ? -30.015 4.196 25.155 1.00 81.69 364 GLU A O 1
ATOM 2990 N N . LYS A 1 365 ? -30.204 5.245 27.134 1.00 83.31 365 LYS A N 1
ATOM 2991 C CA . LYS A 1 365 ? -30.511 6.583 26.589 1.00 83.31 365 LYS A CA 1
ATOM 2992 C C . LYS A 1 365 ? -29.575 7.691 27.054 1.00 83.31 365 LYS A C 1
ATOM 2994 O O . LYS A 1 365 ? -29.639 8.804 26.530 1.00 83.31 365 LYS A O 1
ATOM 2999 N N . GLN A 1 366 ? -28.761 7.435 28.070 1.00 86.31 366 GLN A N 1
ATOM 3000 C CA . GLN A 1 366 ? -27.944 8.469 28.684 1.00 86.31 366 GLN A CA 1
ATOM 3001 C C . GLN A 1 366 ? -26.687 7.868 29.287 1.00 86.31 366 GLN A C 1
ATOM 3003 O O . GLN A 1 366 ? -26.761 6.942 30.091 1.00 86.31 366 GLN A O 1
ATOM 3008 N N . ASP A 1 367 ? -25.558 8.486 28.974 1.00 81.75 367 ASP A N 1
ATOM 3009 C CA . ASP A 1 367 ? -24.265 8.136 29.537 1.00 81.75 367 ASP A CA 1
ATOM 3010 C C . ASP A 1 367 ? -23.801 9.242 30.459 1.00 81.75 367 ASP A C 1
ATOM 3012 O O . ASP A 1 367 ? -23.969 10.431 30.173 1.00 81.75 367 ASP A O 1
ATOM 3016 N N . VAL A 1 368 ? -23.192 8.860 31.573 1.00 82.81 368 VAL A N 1
ATOM 3017 C CA . VAL A 1 368 ? -22.703 9.812 32.564 1.00 82.81 368 VAL A CA 1
ATOM 3018 C C . VAL A 1 368 ? -21.238 9.535 32.855 1.00 82.81 368 VAL A C 1
ATOM 3020 O O . VAL A 1 368 ? -20.882 8.486 33.394 1.00 82.81 368 VAL A O 1
ATOM 3023 N N . VAL A 1 369 ? -20.387 10.511 32.539 1.00 84.69 369 VAL A N 1
ATOM 3024 C CA . VAL A 1 369 ? -19.002 10.559 33.014 1.00 84.69 369 VAL A CA 1
ATOM 3025 C C . VAL A 1 369 ? -19.018 11.165 34.411 1.00 84.69 369 VAL A C 1
ATOM 3027 O O . VAL A 1 369 ? -19.321 12.346 34.582 1.00 84.69 369 VAL A O 1
ATOM 3030 N N . LYS A 1 370 ? -18.694 10.352 35.412 1.00 82.25 370 LYS A N 1
ATOM 3031 C CA . LYS A 1 370 ? -18.670 10.729 36.824 1.00 82.25 370 LYS A CA 1
ATOM 3032 C C . LYS A 1 370 ? -17.248 11.007 37.282 1.00 82.25 370 LYS A C 1
ATOM 3034 O O . LYS A 1 370 ? -16.364 10.150 37.173 1.00 82.25 370 LYS A O 1
ATOM 3039 N N . THR A 1 371 ? -17.061 12.210 37.815 1.00 81.94 371 THR A N 1
ATOM 3040 C CA . THR A 1 371 ? -15.822 12.680 38.448 1.00 81.94 371 THR A CA 1
ATOM 3041 C C . THR A 1 371 ? -16.161 13.449 39.733 1.00 81.94 371 THR A C 1
ATOM 3043 O O . THR A 1 371 ? -17.057 13.036 40.460 1.00 81.94 371 THR A O 1
ATOM 3046 N N . GLU A 1 372 ? -15.484 14.565 40.027 1.00 78.94 372 GLU A N 1
ATOM 3047 C CA . GLU A 1 372 ? -15.960 15.541 41.023 1.00 78.94 372 GLU A CA 1
ATOM 3048 C C . GLU A 1 372 ? -17.263 16.217 40.572 1.00 78.94 372 GLU A C 1
ATOM 3050 O O . GLU A 1 372 ? -18.102 16.585 41.392 1.00 78.94 372 GLU A O 1
ATOM 3055 N N . LYS A 1 373 ? -17.430 16.353 39.252 1.00 87.38 373 LYS A N 1
ATOM 3056 C CA . LYS A 1 373 ? -18.658 16.785 38.591 1.00 87.38 373 LYS A CA 1
ATOM 3057 C C . LYS A 1 373 ? -19.110 15.708 37.608 1.00 87.38 373 LYS A C 1
ATOM 3059 O O . LYS A 1 373 ? -18.280 15.051 36.972 1.00 87.38 373 LYS A O 1
ATOM 3064 N N . ASP A 1 374 ? -20.421 15.566 37.480 1.00 93.19 374 ASP A N 1
ATOM 3065 C CA . ASP A 1 374 ? -21.042 14.661 36.521 1.00 93.19 374 ASP A CA 1
ATOM 3066 C C . ASP A 1 374 ? -21.296 15.380 35.189 1.00 93.19 374 ASP A C 1
ATOM 3068 O O . ASP A 1 374 ? -21.832 16.493 35.151 1.00 93.19 374 ASP A O 1
ATOM 3072 N N . TYR A 1 375 ? -20.925 14.718 34.095 1.00 95.38 375 TYR A N 1
ATOM 3073 C CA . TYR A 1 375 ? -21.129 15.175 32.722 1.00 95.38 375 TYR A CA 1
ATOM 3074 C C . TYR A 1 375 ? -21.996 14.160 31.990 1.00 95.38 375 TYR A C 1
ATOM 3076 O O . TYR A 1 375 ? -21.668 12.975 31.966 1.00 95.38 375 TYR A O 1
ATOM 3084 N N . ALA A 1 376 ? -23.100 14.614 31.405 1.00 96.19 376 ALA A N 1
ATOM 3085 C CA . ALA A 1 376 ? -24.110 13.738 30.836 1.00 96.19 376 ALA A CA 1
ATOM 3086 C C . ALA A 1 376 ? -24.205 13.882 29.315 1.00 96.19 376 ALA A C 1
ATOM 3088 O O . ALA A 1 376 ? -24.291 14.986 28.782 1.00 96.19 376 ALA A O 1
ATOM 3089 N N . PHE A 1 377 ? -24.272 12.755 28.622 1.00 96.56 377 PHE A N 1
ATOM 3090 C CA . PHE A 1 377 ? -24.418 12.679 27.176 1.00 96.56 377 PHE A CA 1
ATOM 3091 C C . PHE A 1 377 ? -25.646 11.840 26.826 1.00 96.56 377 PHE A C 1
ATOM 3093 O O . PHE A 1 377 ? -25.985 10.898 27.532 1.00 96.56 377 PHE A O 1
ATOM 3100 N N . THR A 1 378 ? -26.353 12.201 25.757 1.00 95.50 378 THR A N 1
ATOM 3101 C CA . THR A 1 378 ? -27.493 11.410 25.266 1.00 95.50 378 THR A CA 1
ATOM 3102 C C . THR A 1 378 ? -26.989 10.382 24.261 1.00 95.50 378 THR A C 1
ATOM 3104 O O . THR A 1 378 ? -26.287 10.760 23.324 1.00 95.50 378 THR A O 1
ATOM 3107 N N . THR A 1 379 ? -27.369 9.115 24.409 1.00 94.31 379 THR A N 1
ATOM 3108 C CA . THR A 1 379 ? -26.986 8.036 23.481 1.00 94.31 379 THR A CA 1
ATOM 3109 C C . THR A 1 379 ? -28.192 7.429 22.780 1.00 94.31 379 THR A C 1
ATOM 3111 O O . THR A 1 379 ? -29.320 7.464 23.273 1.00 94.31 379 THR A O 1
ATOM 3114 N N . SER A 1 380 ? -27.928 6.892 21.594 1.00 92.56 380 SER A N 1
ATOM 3115 C CA . SER A 1 380 ? -28.855 6.137 20.755 1.00 92.56 380 SER A CA 1
ATOM 3116 C C . SER A 1 380 ? -28.433 4.675 20.553 1.00 92.56 380 SER A C 1
ATOM 3118 O O . SER A 1 380 ? -29.117 3.933 19.850 1.00 92.56 380 SER A O 1
ATOM 3120 N N . LYS A 1 381 ? -27.312 4.245 21.152 1.00 92.19 381 LYS A N 1
ATOM 3121 C CA . LYS A 1 381 ? -26.687 2.936 20.894 1.00 92.19 381 LYS A CA 1
ATOM 3122 C C . LYS A 1 381 ? -27.372 1.769 21.606 1.00 92.19 381 LYS A C 1
ATOM 3124 O O . LYS A 1 381 ? -27.148 0.630 21.206 1.00 92.19 381 LYS A O 1
ATOM 3129 N N . GLY A 1 382 ? -28.187 2.037 22.632 1.00 90.94 382 GLY A N 1
ATOM 3130 C CA . GLY A 1 382 ? -28.900 1.001 23.388 1.00 90.94 382 GLY A CA 1
ATOM 3131 C C . GLY A 1 382 ? -27.968 0.019 24.106 1.00 90.94 382 GLY A C 1
ATOM 3132 O O . GLY A 1 382 ? -28.300 -1.154 24.239 1.00 90.94 382 GLY A O 1
ATOM 3133 N N . LEU A 1 383 ? -26.778 0.478 24.504 1.00 94.12 383 LEU A N 1
ATOM 3134 C CA . LEU A 1 383 ? -25.797 -0.315 25.243 1.00 94.12 383 LEU A CA 1
ATOM 3135 C C . LEU A 1 383 ? -25.929 -0.043 26.743 1.00 94.12 383 LEU A C 1
ATOM 3137 O O . LEU A 1 383 ? -26.357 1.035 27.150 1.00 94.12 383 LEU A O 1
ATOM 3141 N N . GLU A 1 384 ? -25.505 -1.006 27.556 1.00 94.31 384 GLU A N 1
ATOM 3142 C CA . GLU A 1 384 ? -25.391 -0.854 29.004 1.00 94.31 384 GLU A CA 1
ATOM 3143 C C . GLU A 1 384 ? -24.037 -1.380 29.467 1.00 94.31 384 GLU A C 1
ATOM 3145 O O . GLU A 1 384 ? -23.635 -2.489 29.109 1.00 94.31 384 GLU A O 1
ATOM 3150 N N . GLN A 1 385 ? -23.310 -0.569 30.234 1.00 95.00 385 GLN A N 1
ATOM 3151 C CA . GLN A 1 385 ? -22.002 -0.948 30.756 1.00 95.00 385 GLN A CA 1
ATOM 3152 C C . GLN A 1 385 ? -21.575 -0.017 31.894 1.00 95.00 385 GLN A C 1
ATOM 3154 O O . GLN A 1 385 ? -21.861 1.181 31.872 1.00 95.00 385 GLN A O 1
ATOM 3159 N N . GLN A 1 386 ? -20.823 -0.532 32.866 1.00 95.75 386 GLN A N 1
ATOM 3160 C CA . GLN A 1 386 ? -20.176 0.302 33.875 1.00 95.75 386 GLN A CA 1
ATOM 3161 C C . GLN A 1 386 ? -18.660 0.176 33.794 1.00 95.75 386 GLN A C 1
ATOM 3163 O O . GLN A 1 386 ? -18.090 -0.906 33.900 1.00 95.75 386 GLN A O 1
ATOM 3168 N N . ILE A 1 387 ? -17.981 1.315 33.666 1.00 96.31 387 ILE A N 1
ATOM 3169 C CA . ILE A 1 387 ? -16.536 1.352 33.443 1.00 96.31 387 ILE A CA 1
ATOM 3170 C C . ILE A 1 387 ? -15.889 2.233 34.497 1.00 96.31 387 ILE A C 1
ATOM 3172 O O . ILE A 1 387 ? -16.310 3.364 34.727 1.00 96.31 387 ILE A O 1
ATOM 3176 N N . LYS A 1 388 ? -14.840 1.723 35.137 1.00 95.50 388 LYS A N 1
ATOM 3177 C CA . LYS A 1 388 ? -13.985 2.472 36.061 1.00 95.50 388 LYS A CA 1
ATOM 3178 C C . LYS A 1 388 ? -12.565 2.487 35.521 1.00 95.50 388 LYS A C 1
ATOM 3180 O O . LYS A 1 388 ? -11.997 1.437 35.225 1.00 95.50 388 LYS A O 1
ATOM 3185 N N . ILE A 1 389 ? -12.006 3.683 35.416 1.00 94.00 389 ILE A N 1
ATOM 3186 C CA . ILE A 1 389 ? -10.675 3.948 34.884 1.00 94.00 389 ILE A CA 1
ATOM 3187 C C . ILE A 1 389 ? -9.879 4.619 36.001 1.00 94.00 389 ILE A C 1
ATOM 3189 O O . ILE A 1 389 ? -10.198 5.737 36.410 1.00 94.00 389 ILE A O 1
ATOM 3193 N N . SER A 1 390 ? -8.855 3.939 36.509 1.00 91.56 390 SER A N 1
ATOM 3194 C CA . SER A 1 390 ? -7.949 4.471 37.530 1.00 91.56 390 SER A CA 1
ATOM 3195 C C . SER A 1 390 ? -6.496 4.110 37.219 1.00 91.56 390 SER A C 1
ATOM 3197 O O . SER A 1 390 ? -6.201 3.439 36.229 1.00 91.56 390 SER A O 1
ATOM 3199 N N . THR A 1 391 ? -5.574 4.564 38.067 1.00 86.06 391 THR A N 1
ATOM 3200 C CA . THR A 1 391 ? -4.153 4.182 38.026 1.00 86.06 391 THR A CA 1
ATOM 3201 C C . THR A 1 391 ? -3.942 2.675 38.200 1.00 86.06 391 THR A C 1
ATOM 3203 O O . THR A 1 391 ? -3.029 2.120 37.596 1.00 86.06 391 THR A O 1
ATOM 3206 N N . ASP A 1 392 ? -4.828 1.998 38.938 1.00 84.94 392 ASP A N 1
ATOM 3207 C CA . ASP A 1 392 ? -4.812 0.539 39.136 1.00 84.94 392 ASP A CA 1
ATOM 3208 C C . ASP A 1 392 ? -5.289 -0.257 37.904 1.00 84.94 392 ASP A C 1
ATOM 3210 O O . ASP A 1 392 ? -5.272 -1.490 37.910 1.00 84.94 392 ASP A O 1
ATOM 3214 N N . GLY A 1 393 ? -5.748 0.429 36.853 1.00 87.12 393 GLY A N 1
ATOM 3215 C CA . GLY A 1 393 ? -6.187 -0.161 35.592 1.00 87.12 393 GLY A CA 1
ATOM 3216 C C . GLY A 1 393 ? -7.660 0.090 35.260 1.00 87.12 393 GLY A C 1
ATOM 3217 O O . GLY A 1 393 ? -8.338 0.938 35.841 1.00 87.12 393 GLY A O 1
ATOM 3218 N N . ILE A 1 394 ? -8.151 -0.659 34.270 1.00 92.31 394 ILE A N 1
ATOM 3219 C CA . ILE A 1 394 ? -9.519 -0.558 33.750 1.00 92.31 394 ILE A CA 1
ATOM 3220 C C . ILE A 1 394 ? -10.349 -1.709 34.318 1.00 92.31 394 ILE A C 1
ATOM 3222 O O . ILE A 1 394 ? -9.990 -2.877 34.157 1.00 92.31 394 ILE A O 1
ATOM 3226 N N . LYS A 1 395 ? -11.481 -1.381 34.944 1.00 93.06 395 LYS A N 1
ATOM 3227 C CA . LYS A 1 395 ? -12.502 -2.346 35.368 1.00 93.06 395 LYS A CA 1
ATOM 3228 C C . LYS A 1 395 ? -13.781 -2.106 34.576 1.00 93.06 395 LYS A C 1
ATOM 3230 O O . LYS A 1 395 ? -14.283 -0.986 34.552 1.00 93.06 395 LYS A O 1
ATOM 3235 N N . VAL A 1 396 ? -14.275 -3.163 33.949 1.00 90.75 396 VAL A N 1
ATOM 3236 C CA . VAL A 1 396 ? -15.556 -3.223 33.238 1.00 90.75 396 VAL A CA 1
ATOM 3237 C C . VAL A 1 396 ? -16.447 -4.145 34.074 1.00 90.75 396 VAL A C 1
ATOM 3239 O O . VAL A 1 396 ? -15.975 -5.220 34.456 1.00 90.75 396 VAL A O 1
ATOM 3242 N N . CYS A 1 397 ? -17.633 -3.679 34.469 1.00 82.50 397 CYS A N 1
ATOM 3243 C CA . CYS A 1 397 ? -18.461 -4.270 35.525 1.00 82.50 397 CYS A CA 1
ATOM 3244 C C . CYS A 1 397 ? -19.846 -4.671 35.037 1.00 82.50 397 CYS A C 1
ATOM 3246 O O . CYS A 1 397 ? -20.527 -3.793 34.466 1.00 82.50 397 CYS A O 1
#

pLDDT: mean 93.34, std 5.15, range [53.84, 98.25]

Mean predicted aligned error: 6.36 Å

Solvent-accessible surface area (backbone atoms only — not comparable to full-atom values): 21566 Å² total; per-residue (Å²): 132,93,64,70,50,53,92,39,39,35,41,44,27,36,96,88,48,63,34,35,43,34,72,51,96,66,32,33,43,34,44,100,87,46,78,37,41,47,71,52,57,52,51,32,42,74,70,26,54,66,66,43,46,57,55,66,75,42,57,34,41,35,44,38,42,44,37,31,33,39,34,56,88,45,56,59,21,29,32,47,64,69,60,50,51,50,48,52,53,50,50,48,54,37,36,45,53,73,93,42,70,39,45,51,44,14,43,41,56,57,46,52,86,57,21,78,30,31,23,44,76,44,81,56,98,91,42,58,34,26,32,50,33,57,59,53,52,54,53,33,74,77,48,95,34,41,72,65,48,100,39,23,73,56,45,63,66,71,54,57,75,86,63,47,32,79,54,84,59,84,64,41,44,43,54,66,58,54,48,51,47,37,60,76,70,63,54,46,61,83,40,72,68,40,36,52,53,52,17,59,70,41,26,88,41,40,48,90,48,15,60,54,54,44,48,51,49,35,55,65,32,38,53,74,64,47,65,50,64,86,49,84,39,76,44,92,51,82,54,64,84,69,64,67,86,57,51,75,64,56,51,50,56,53,37,63,75,41,27,95,81,28,67,68,43,43,48,44,36,61,77,64,29,36,60,87,76,36,76,59,64,66,56,52,50,44,32,57,75,67,35,64,59,40,42,60,76,46,65,90,48,52,72,68,54,46,51,52,53,58,66,71,31,53,77,46,51,98,43,70,72,57,28,69,60,46,24,33,50,30,56,75,69,56,28,27,26,14,63,32,45,43,45,33,52,50,25,41,49,38,69,78,36,64,79,54,58,42,33,39,44,39,37,53,54,42,22,36,36,39,56,100,61,77,46,79,30,62,30,85,56,63,48,73,47,37,38,40,42,43,79,93,44,80,46,80,100